Protein AF-0000000080796643 (afdb_homodimer)

pLDDT: mean 86.09, std 11.87, range [25.73, 98.15]

Solvent-accessible surface area (backbone atoms only — not comparable to full-atom values): 31819 Å² total; per-residue (Å²): 123,89,55,41,35,52,28,36,38,38,26,36,27,47,72,83,37,47,38,60,57,51,37,50,20,50,37,52,53,44,19,76,79,36,37,21,35,33,38,36,52,35,88,80,66,53,59,28,62,39,45,63,42,89,56,45,59,53,79,40,77,73,48,84,44,26,26,30,21,44,43,56,58,69,55,46,36,53,51,41,51,51,50,51,51,52,54,46,35,74,73,34,66,82,65,65,79,55,68,57,66,60,51,49,54,42,46,60,68,32,66,47,42,50,38,49,29,50,41,52,52,50,52,55,61,49,56,40,45,86,27,43,32,36,30,36,21,48,28,51,37,78,55,45,59,50,29,72,44,38,39,63,46,46,48,59,51,48,53,49,51,49,53,52,48,51,52,50,48,55,56,34,39,74,72,68,52,77,71,82,58,66,66,57,54,51,50,53,51,50,45,52,55,34,50,52,52,40,52,45,51,42,30,70,80,36,19,35,30,32,39,29,21,34,48,40,68,58,32,43,55,50,45,50,48,50,52,54,52,30,56,75,69,52,33,45,73,44,30,35,38,40,25,62,41,70,77,72,90,51,88,41,68,66,54,42,53,49,38,56,50,26,54,58,33,44,54,51,49,50,62,77,44,59,91,42,52,76,38,66,36,63,56,58,88,70,69,75,50,21,58,68,46,27,38,52,50,33,44,68,49,46,66,68,45,58,87,77,107,122,91,56,42,34,52,28,36,38,38,27,35,28,45,70,83,35,47,39,58,58,52,37,49,21,52,37,53,54,44,19,77,78,36,38,20,36,35,36,35,52,34,88,80,66,54,58,27,61,38,45,62,42,88,58,45,58,54,78,39,77,74,48,83,45,26,26,30,18,43,41,58,58,69,54,46,37,52,52,42,51,50,50,52,50,50,53,44,34,74,72,37,65,82,65,64,80,54,68,57,66,62,51,49,53,43,46,60,68,32,64,47,42,49,40,49,31,50,39,51,52,49,51,55,61,49,55,41,44,85,26,43,32,37,30,37,20,48,29,51,37,77,56,46,57,51,29,73,45,39,40,65,45,47,47,59,51,48,54,49,51,49,52,52,48,51,52,51,48,53,56,35,39,76,72,68,53,76,69,82,57,67,66,58,54,51,52,52,52,52,45,53,57,35,49,52,52,39,50,45,52,41,30,69,80,36,19,34,30,32,37,28,20,31,47,41,68,58,32,42,55,50,46,50,48,50,52,53,52,31,54,76,70,53,33,43,73,43,32,36,38,40,26,62,40,71,79,71,89,49,88,40,68,66,54,42,52,48,40,57,51,26,53,58,34,45,55,51,48,50,63,76,45,61,92,41,52,75,38,65,37,65,57,57,87,70,69,75,51,21,57,69,46,26,38,51,49,32,43,68,49,46,65,70,45,58,88,80,108

Foldseek 3Di:
DLQFAQAEEEEAFAPPLCSLLLLLLLQLLVLVVAQEEEEEAAQVPCNCFQAVHDEEQDWDDGDRSYTYHYRHLVCLLLVQLVVVVVVCCVVVVVVPPDPVVVVSVVQSPPPPSSLVSVLVVVLVNRSPNRTNYYYYRYYHFPSVLCSLCVLVVVLVVLVVVLVVVVVVCVVVVVVVPNDDDPVSVVSVVVNVSSVVSNVQQLDLSHYEYEYEAELADVRLVRSLVSVVSCVVSRGDHAAYEHEAQADDDDPDPVSVVVNVSSVVSVVVSCVSQVVHHYWYYHRDVPDRHHSVSSNVSCCVGVVSDNRSD/DLQFAQAEEEEAFAPPLCSLLLLLLLQLLVLVVAQEEEEEAAQVPCNCFQAVHDEEQDWDDGDRSYTYHYRHLVCLLLVQLVVVVVVCCVVPVVVPPDPVVVVSVVQSPPPPSSLVSVLVVVVVNRSPNRTNYYYYRYYHFPNVLCSLCVLVVVLVVLVVVLVVVVVVCVVVVVVVPNDDDPVSVVSVVVNVSSVVSNVQQLDLSHYEYEYEAELADVRLVRSLVSVVSCVVSRGDHAAYEHEAQADDDDPDPVSVVVNVSSVVSVVVSCVSQVVHHYWYYHRDVPDRHHSVSSNVSCCVGVVSDNRSD

Nearest PDB structures (foldseek):
  3zq6-assembly1_A  TM=8.366E-01  e=2.879E-27  Methanothermobacter thermautotrophicus
  3zq6-assembly2_D  TM=8.269E-01  e=9.129E-27  Methanothermobacter thermautotrophicus
  3zq6-assembly2_C  TM=8.461E-01  e=5.787E-26  Methanothermobacter thermautotrophicus
  3zq6-assembly1_B  TM=8.520E-01  e=1.543E-25  Methanothermobacter thermautotrophicus
  3ug6-assembly1_A  TM=7.809E-01  e=1.644E-24  Methanocaldococcus jannaschii DSM 2661

InterPro domains:
  IPR016300 Arsenical pump ATPase, ArsA/GET3 [PTHR10803] (7-301)
  IPR016300 Arsenical pump ATPase, ArsA/GET3 [TIGR00345] (11-297)
  IPR025723 ArsA/GET3, Anion-transporting ATPase-like domain [PF02374] (7-299)
  IPR027417 P-loop containing nucleoside triphosphate hydrolase [G3DSA:3.40.50.300] (3-304)
  IPR027417 P-loop containing nucleoside triphosphate hydrolase [SSF52540] (6-295)

Structure (mmCIF, N/CA/C/O backbone):
data_AF-0000000080796643-model_v1
#
loop_
_entity.id
_entity.type
_entity.pdbx_description
1 polymer 'Arsenite-transporting ATPase'
#
loop_
_atom_site.group_PDB
_atom_site.id
_atom_site.type_symbol
_atom_site.label_atom_id
_atom_site.label_alt_id
_atom_site.label_comp_id
_atom_site.label_asym_id
_atom_site.label_entity_id
_atom_site.label_seq_id
_atom_site.pdbx_PDB_ins_code
_atom_site.Cartn_x
_atom_site.Cartn_y
_atom_site.Cartn_z
_atom_site.occupancy
_atom_site.B_iso_or_equiv
_atom_site.auth_seq_id
_atom_site.auth_comp_id
_atom_site.auth_asym_id
_atom_site.auth_atom_id
_atom_site.pdbx_PDB_model_num
ATOM 1 N N . MET A 1 1 ? -34.523 2.743 14.862 1 25.73 1 MET A N 1
ATOM 2 C CA . MET A 1 1 ? -33.273 1.991 14.912 1 25.73 1 MET A CA 1
ATOM 3 C C . MET A 1 1 ? -32.481 2.165 13.62 1 25.73 1 MET A C 1
ATOM 5 O O . MET A 1 1 ? -33.016 1.965 12.528 1 25.73 1 MET A O 1
ATOM 9 N N . ILE A 1 2 ? -31.544 3.143 13.526 1 34.28 2 ILE A N 1
ATOM 10 C CA . ILE A 1 2 ? -30.761 3.438 12.331 1 34.28 2 ILE A CA 1
ATOM 11 C C . ILE A 1 2 ? -30.369 2.136 11.636 1 34.28 2 ILE A C 1
ATOM 13 O O . ILE A 1 2 ? -29.633 1.322 12.199 1 34.28 2 ILE A O 1
ATOM 17 N N . SER A 1 3 ? -31.275 1.571 10.845 1 44.98 3 SER A N 1
ATOM 18 C CA . SER A 1 3 ? -31.179 0.251 10.23 1 44.98 3 SER A CA 1
ATOM 19 C C . SER A 1 3 ? -29.944 0.144 9.342 1 44.98 3 SER A C 1
ATOM 21 O O . SER A 1 3 ? -29.769 0.936 8.414 1 44.98 3 SER A O 1
ATOM 23 N N . VAL A 1 4 ? -28.782 0.04 9.829 1 56.14 4 VAL A N 1
ATOM 24 C CA . VAL A 1 4 ? -27.5 -0.204 9.177 1 56.14 4 VAL A CA 1
ATOM 25 C C . VAL A 1 4 ? -27.443 -1.644 8.673 1 56.14 4 VAL A C 1
ATOM 27 O O . VAL A 1 4 ? -28.229 -2.491 9.104 1 56.14 4 VAL A O 1
ATOM 30 N N . VAL A 1 5 ? -26.802 -1.888 7.595 1 69.93 5 VAL A N 1
ATOM 31 C CA . VAL A 1 5 ? -26.526 -3.259 7.178 1 69.93 5 VAL A CA 1
ATOM 32 C C . VAL A 1 5 ? -26.322 -4.142 8.407 1 69.93 5 VAL A C 1
ATOM 34 O O . VAL A 1 5 ? -25.739 -3.706 9.403 1 69.93 5 VAL A O 1
ATOM 37 N N . LYS A 1 6 ? -26.953 -5.276 8.36 1 73.89 6 LYS A N 1
ATOM 38 C CA . LYS A 1 6 ? -26.905 -6.183 9.503 1 73.89 6 LYS A CA 1
ATOM 39 C C . LYS A 1 6 ? -25.479 -6.659 9.767 1 73.89 6 LYS A C 1
ATOM 41 O O . LYS A 1 6 ? -25.025 -6.672 10.913 1 73.89 6 LYS A O 1
ATOM 46 N N . LYS A 1 7 ? -24.847 -6.998 8.708 1 91.08 7 LYS A N 1
ATOM 47 C CA . LYS A 1 7 ? -23.491 -7.499 8.911 1 91.08 7 LYS A CA 1
ATOM 48 C C . LYS A 1 7 ? -22.607 -7.195 7.705 1 91.08 7 LYS A C 1
ATOM 50 O O . LYS A 1 7 ? -23.043 -7.328 6.559 1 91.08 7 LYS A O 1
ATOM 55 N N . VAL A 1 8 ? -21.394 -6.825 7.947 1 94.58 8 VAL A N 1
ATOM 56 C CA . VAL A 1 8 ? -20.436 -6.476 6.903 1 94.58 8 VAL A CA 1
ATOM 57 C C . VAL A 1 8 ? -19.262 -7.452 6.931 1 94.58 8 VAL A C 1
ATOM 59 O O . VAL A 1 8 ? -18.733 -7.765 8.001 1 94.58 8 VAL A O 1
ATOM 62 N N . PHE A 1 9 ? -18.883 -7.949 5.755 1 95.09 9 PHE A N 1
ATOM 63 C CA . PHE A 1 9 ? -17.736 -8.835 5.597 1 95.09 9 PHE A CA 1
ATOM 64 C C . PHE A 1 9 ? -16.652 -8.172 4.756 1 95.09 9 PHE A C 1
ATOM 66 O O . PHE A 1 9 ? -16.904 -7.761 3.621 1 95.09 9 PHE A O 1
ATOM 73 N N . HIS A 1 10 ? -15.474 -8.089 5.317 1 95.41 10 HIS A N 1
ATOM 74 C CA . HIS A 1 10 ? -14.341 -7.477 4.631 1 95.41 10 HIS A CA 1
ATOM 75 C C . HIS A 1 10 ? -13.34 -8.532 4.173 1 95.41 10 HIS A C 1
ATOM 77 O O . HIS A 1 10 ? -12.793 -9.273 4.993 1 95.41 10 HIS A O 1
ATOM 83 N N . PHE A 1 11 ? -13.102 -8.585 2.89 1 95.45 11 PHE A N 1
ATOM 84 C CA . PHE A 1 11 ? -12.102 -9.499 2.353 1 95.45 11 PHE A CA 1
ATOM 85 C C . PHE A 1 11 ? -10.825 -8.751 1.987 1 95.45 11 PHE A C 1
ATOM 87 O O . PHE A 1 11 ? -10.846 -7.851 1.145 1 95.45 11 PHE A O 1
ATOM 94 N N . MET A 1 12 ? -9.751 -9.151 2.617 1 94.08 12 MET A N 1
ATOM 95 C CA . MET A 1 12 ? -8.474 -8.473 2.413 1 94.08 12 MET A CA 1
ATOM 96 C C . MET A 1 12 ? -7.36 -9.48 2.147 1 94.08 12 MET A C 1
ATOM 98 O O . MET A 1 12 ? -7.504 -10.666 2.447 1 94.08 12 MET A O 1
ATOM 102 N N . GLY A 1 13 ? -6.302 -8.964 1.6 1 92.51 13 GLY A N 1
ATOM 103 C CA . GLY A 1 13 ? -5.135 -9.775 1.289 1 92.51 13 GLY A CA 1
ATOM 104 C C . GLY A 1 13 ? -4.295 -9.204 0.162 1 92.51 13 GLY A C 1
ATOM 105 O O . GLY A 1 13 ? -4.662 -8.193 -0.441 1 92.51 13 GLY A O 1
ATOM 106 N N . LYS A 1 14 ? -3.255 -9.882 -0.083 1 89.33 14 LYS A N 1
ATOM 107 C CA . LYS A 1 14 ? -2.368 -9.474 -1.168 1 89.33 14 LYS A CA 1
ATOM 108 C C . LYS A 1 14 ? -3.08 -9.548 -2.516 1 89.33 14 LYS A C 1
ATOM 110 O O . LYS A 1 14 ? -4.052 -10.289 -2.671 1 89.33 14 LYS A O 1
ATOM 115 N N . GLY A 1 15 ? -2.606 -8.773 -3.466 1 86.45 15 GLY A N 1
ATOM 116 C CA . GLY A 1 15 ? -3.158 -8.848 -4.809 1 86.45 15 GLY A CA 1
ATOM 117 C C . GLY A 1 15 ? -2.966 -10.206 -5.458 1 86.45 15 GLY A C 1
ATOM 118 O O . GLY A 1 15 ? -1.91 -10.826 -5.31 1 86.45 15 GLY A O 1
ATOM 119 N N . GLY A 1 16 ? -4.029 -10.722 -6.048 1 87.09 16 GLY A N 1
ATOM 120 C CA . GLY A 1 16 ? -3.924 -11.926 -6.858 1 87.09 16 GLY A CA 1
ATOM 121 C C . GLY A 1 16 ? -4.15 -13.199 -6.065 1 87.09 16 GLY A C 1
ATOM 122 O O . GLY A 1 16 ? -4.032 -14.301 -6.604 1 87.09 16 GLY A O 1
ATOM 123 N N . VAL A 1 17 ? -4.555 -13.08 -4.849 1 92.05 17 VAL A N 1
ATOM 124 C CA . VAL A 1 17 ? -4.635 -14.271 -4.009 1 92.05 17 VAL A CA 1
ATOM 125 C C . VAL A 1 17 ? -6.042 -14.86 -4.079 1 92.05 17 VAL A C 1
ATOM 127 O O . VAL A 1 17 ? -6.324 -15.885 -3.453 1 92.05 17 VAL A O 1
ATOM 130 N N . GLY A 1 18 ? -6.985 -14.166 -4.752 1 92.36 18 GLY A N 1
ATOM 131 C CA . GLY A 1 18 ? -8.329 -14.697 -4.914 1 92.36 18 GLY A CA 1
ATOM 132 C C . GLY A 1 18 ? -9.351 -14.017 -4.021 1 92.36 18 GLY A C 1
ATOM 133 O O . GLY A 1 18 ? -10.368 -14.616 -3.666 1 92.36 18 GLY A O 1
ATOM 134 N N . LYS A 1 19 ? -9.087 -12.818 -3.602 1 93.73 19 LYS A N 1
ATOM 135 C CA . LYS A 1 19 ? -9.995 -12.056 -2.749 1 93.73 19 LYS A CA 1
ATOM 136 C C . LYS A 1 19 ? -11.367 -11.907 -3.4 1 93.73 19 LYS A C 1
ATOM 138 O O . LYS A 1 19 ? -12.393 -12.146 -2.76 1 93.73 19 LYS A O 1
ATOM 143 N N . THR A 1 20 ? -11.354 -11.524 -4.692 1 94.26 20 THR A N 1
ATOM 144 C CA . THR A 1 20 ? -12.601 -11.263 -5.402 1 94.26 20 THR A CA 1
ATOM 145 C C . THR A 1 20 ? -13.443 -12.532 -5.5 1 94.26 20 THR A C 1
ATOM 147 O O . THR A 1 20 ? -14.644 -12.51 -5.221 1 94.26 20 THR A O 1
ATOM 150 N N . THR A 1 21 ? -12.815 -13.597 -5.839 1 94.32 21 THR A N 1
ATOM 151 C CA . THR A 1 21 ? -13.521 -14.868 -5.952 1 94.32 21 THR A CA 1
ATOM 152 C C . THR A 1 21 ? -14.07 -15.305 -4.597 1 94.32 21 THR A C 1
ATOM 154 O O . THR A 1 21 ? -15.208 -15.768 -4.502 1 94.32 21 THR A O 1
ATOM 157 N N . SER A 1 22 ? -13.286 -15.145 -3.573 1 94.59 22 SER A N 1
ATOM 158 C CA . SER A 1 22 ? -13.717 -15.516 -2.229 1 94.59 22 SER A CA 1
ATOM 159 C C . SER A 1 22 ? -14.884 -14.651 -1.764 1 94.59 22 SER A C 1
ATOM 161 O O . SER A 1 22 ? -15.855 -15.161 -1.202 1 94.59 22 SER A O 1
ATOM 163 N N . ALA A 1 23 ? -14.772 -13.381 -1.964 1 95.34 23 ALA A N 1
ATOM 164 C CA . ALA A 1 23 ? -15.842 -12.456 -1.598 1 95.34 23 ALA A CA 1
ATOM 165 C C . ALA A 1 23 ? -17.13 -12.784 -2.348 1 95.34 23 ALA A C 1
ATOM 167 O O . ALA A 1 23 ? -18.211 -12.81 -1.755 1 95.34 23 ALA A O 1
ATOM 168 N N . ALA A 1 24 ? -16.981 -13.02 -3.627 1 95.92 24 ALA A N 1
ATOM 169 C CA . ALA A 1 24 ? -18.144 -13.347 -4.449 1 95.92 24 ALA A CA 1
ATOM 170 C C . ALA A 1 24 ? -18.785 -14.655 -3.996 1 95.92 24 ALA A C 1
ATOM 172 O O . ALA A 1 24 ? -20.011 -14.79 -4.008 1 95.92 24 ALA A O 1
ATOM 173 N N . THR A 1 25 ? -17.98 -15.588 -3.677 1 94.85 25 THR A N 1
ATOM 174 C CA . THR A 1 25 ? -18.483 -16.861 -3.173 1 94.85 25 THR A CA 1
ATOM 175 C C . THR A 1 25 ? -19.292 -16.655 -1.895 1 94.85 25 THR A C 1
ATOM 177 O O . THR A 1 25 ? -20.408 -17.163 -1.773 1 94.85 25 THR A O 1
ATOM 180 N N . GLN A 1 26 ? -18.753 -15.886 -0.993 1 93.94 26 GLN A N 1
ATOM 181 C CA . GLN A 1 26 ? -19.457 -15.58 0.249 1 93.94 26 GLN A CA 1
ATOM 182 C C . GLN A 1 26 ? -20.773 -14.859 -0.028 1 93.94 26 GLN A C 1
ATOM 184 O O . GLN A 1 26 ? -21.808 -15.202 0.547 1 93.94 26 GLN A O 1
ATOM 189 N N . ALA A 1 27 ? -20.697 -13.877 -0.861 1 95.39 27 ALA A N 1
ATOM 190 C CA . ALA A 1 27 ? -21.885 -13.095 -1.193 1 95.39 27 ALA A CA 1
ATOM 191 C C . ALA A 1 27 ? -22.967 -13.977 -1.81 1 95.39 27 ALA A C 1
ATOM 193 O O . ALA A 1 27 ? -24.152 -13.821 -1.506 1 95.39 27 ALA A O 1
ATOM 194 N N . SER A 1 28 ? -22.53 -14.842 -2.655 1 94.53 28 SER A N 1
ATOM 195 C CA . SER A 1 28 ? -23.469 -15.75 -3.306 1 94.53 28 SER A CA 1
ATOM 196 C C . SER A 1 28 ? -24.191 -16.623 -2.285 1 94.53 28 SER A C 1
ATOM 198 O O . SER A 1 28 ? -25.399 -16.842 -2.392 1 94.53 28 SER A O 1
ATOM 200 N N . LEU A 1 29 ? -23.53 -17.113 -1.333 1 92.91 29 LEU A N 1
ATOM 201 C CA . LEU A 1 29 ? -24.13 -17.946 -0.296 1 92.91 29 LEU A CA 1
ATOM 202 C C . LEU A 1 29 ? -25.047 -17.121 0.601 1 92.91 29 LEU A C 1
ATOM 204 O O . LEU A 1 29 ? -26.137 -17.569 0.962 1 92.91 29 LEU A O 1
ATOM 208 N N . LEU A 1 30 ? -24.626 -15.928 0.951 1 92.95 30 LEU A N 1
ATOM 209 C CA . LEU A 1 30 ? -25.408 -15.052 1.817 1 92.95 30 LEU A CA 1
ATOM 210 C C . LEU A 1 30 ? -26.713 -14.644 1.142 1 92.95 30 LEU A C 1
ATOM 212 O O . LEU A 1 30 ? -27.726 -14.436 1.814 1 92.95 30 LEU A O 1
ATOM 216 N N . SER A 1 31 ? -26.641 -14.55 -0.174 1 94.01 31 SER A N 1
ATOM 217 C CA . SER A 1 31 ? -27.823 -14.138 -0.923 1 94.01 31 SER A CA 1
ATOM 218 C C . SER A 1 31 ? -28.965 -15.134 -0.745 1 94.01 31 SER A C 1
ATOM 220 O O . SER A 1 31 ? -30.125 -14.81 -1.011 1 94.01 31 SER A O 1
ATOM 222 N N . GLU A 1 32 ? -28.631 -16.299 -0.327 1 91.38 32 GLU A N 1
ATOM 223 C CA . GLU A 1 32 ? -29.647 -17.31 -0.052 1 91.38 32 GLU A CA 1
ATOM 224 C C . GLU A 1 32 ? -30.316 -17.068 1.298 1 91.38 32 GLU A C 1
ATOM 226 O O . GLU A 1 32 ? -31.376 -17.629 1.581 1 91.38 32 GLU A O 1
ATOM 231 N N . ARG A 1 33 ? -29.787 -16.249 2.089 1 91.2 33 ARG A N 1
ATOM 232 C CA . ARG A 1 33 ? -30.281 -16.012 3.442 1 91.2 33 ARG A CA 1
ATOM 233 C C . ARG A 1 33 ? -30.899 -14.623 3.564 1 91.2 33 ARG A C 1
ATOM 235 O O . ARG A 1 33 ? -31.665 -14.358 4.493 1 91.2 33 ARG A O 1
ATOM 242 N N . GLY A 1 34 ? -30.49 -13.73 2.677 1 93.38 34 GLY A N 1
ATOM 243 C CA . GLY A 1 34 ? -30.985 -12.364 2.732 1 93.38 34 GLY A CA 1
ATOM 244 C C . GLY A 1 34 ? -30.457 -11.492 1.608 1 93.38 34 GLY A C 1
ATOM 245 O O . GLY A 1 34 ? -29.602 -11.923 0.831 1 93.38 34 GLY A O 1
ATOM 246 N N . LYS A 1 35 ? -31.006 -10.305 1.577 1 96.47 35 LYS A N 1
ATOM 247 C CA . LYS A 1 35 ? -30.577 -9.345 0.564 1 96.47 35 LYS A CA 1
ATOM 248 C C . LYS A 1 35 ? -29.115 -8.954 0.762 1 96.47 35 LYS A C 1
ATOM 250 O O . LYS A 1 35 ? -28.743 -8.434 1.816 1 96.47 35 LYS A O 1
ATOM 255 N N . THR A 1 36 ? -28.302 -9.247 -0.273 1 96.82 36 THR A N 1
ATOM 256 C CA . THR A 1 36 ? -26.855 -9.143 -0.128 1 96.82 36 THR A CA 1
ATOM 257 C C . THR A 1 36 ? -26.269 -8.221 -1.194 1 96.82 36 THR A C 1
ATOM 259 O O . THR A 1 36 ? -26.644 -8.301 -2.366 1 96.82 36 THR A O 1
ATOM 262 N N . LEU A 1 37 ? -25.39 -7.315 -0.738 1 97.78 37 LEU A N 1
ATOM 263 C CA . LEU A 1 37 ? -24.635 -6.454 -1.641 1 97.78 37 LEU A CA 1
ATOM 264 C C . LEU A 1 37 ? -23.148 -6.794 -1.6 1 97.78 37 LEU A C 1
ATOM 266 O O . LEU A 1 37 ? -22.562 -6.906 -0.521 1 97.78 37 LEU A O 1
ATOM 270 N N . ILE A 1 38 ? -22.585 -7.008 -2.743 1 97.62 38 ILE A N 1
ATOM 271 C CA . ILE A 1 38 ? -21.135 -7.129 -2.842 1 97.62 38 ILE A CA 1
ATOM 272 C C . ILE A 1 38 ? -20.563 -5.908 -3.559 1 97.62 38 ILE A C 1
ATOM 274 O O . ILE A 1 38 ? -21.068 -5.503 -4.609 1 97.62 38 ILE A O 1
ATOM 278 N N . VAL A 1 39 ? -19.553 -5.307 -2.934 1 96.7 39 VAL A N 1
ATOM 279 C CA . VAL A 1 39 ? -18.871 -4.151 -3.505 1 96.7 39 VAL A CA 1
ATOM 280 C C . VAL A 1 39 ? -17.388 -4.463 -3.688 1 96.7 39 VAL A C 1
ATOM 282 O O . VAL A 1 39 ? -16.725 -4.924 -2.755 1 96.7 39 VAL A O 1
ATOM 285 N N . SER A 1 40 ? -16.912 -4.261 -4.856 1 95.53 40 SER A N 1
ATOM 286 C CA . SER A 1 40 ? -15.486 -4.444 -5.109 1 95.53 40 SER A CA 1
ATOM 287 C C . SER A 1 40 ? -14.777 -3.104 -5.275 1 95.53 40 SER A C 1
ATOM 289 O O . SER A 1 40 ? -15.171 -2.287 -6.11 1 95.53 40 SER A O 1
ATOM 291 N N . LEU A 1 41 ? -13.776 -2.907 -4.457 1 90.38 41 LEU A N 1
ATOM 292 C CA . LEU A 1 41 ? -12.931 -1.721 -4.547 1 90.38 41 LEU A CA 1
ATOM 293 C C . LEU A 1 41 ? -11.593 -2.054 -5.198 1 90.38 41 LEU A C 1
ATOM 295 O O . LEU A 1 41 ? -10.586 -1.394 -4.932 1 90.38 41 LEU A O 1
ATOM 299 N N . ASP A 1 42 ? -11.581 -3.057 -5.978 1 83.73 42 ASP A N 1
ATOM 300 C CA . ASP A 1 42 ? -10.401 -3.483 -6.723 1 83.73 42 ASP A CA 1
ATOM 301 C C . ASP A 1 42 ? -10.3 -2.749 -8.059 1 83.73 42 ASP A C 1
ATOM 303 O O . ASP A 1 42 ? -11.25 -2.746 -8.845 1 83.73 42 ASP A O 1
ATOM 307 N 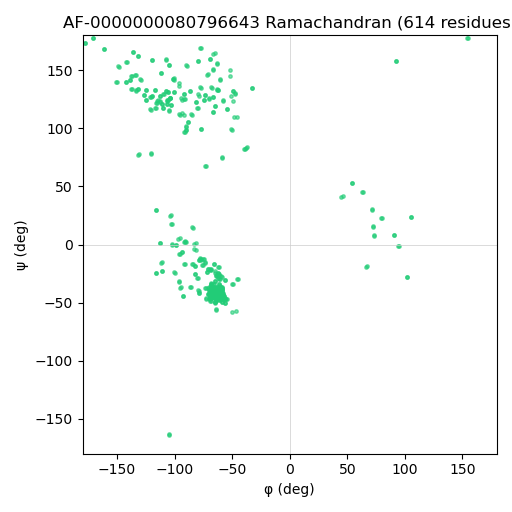N . PRO A 1 43 ? -9.14 -2.246 -8.344 1 77.78 43 PRO A N 1
ATOM 308 C CA . PRO A 1 43 ? -8.97 -1.528 -9.609 1 77.78 43 PRO A CA 1
ATOM 309 C C . PRO A 1 43 ? -9.038 -2.449 -10.825 1 77.78 43 PRO A C 1
ATOM 311 O O . PRO A 1 43 ? -9.266 -1.984 -11.945 1 77.78 43 PRO A O 1
ATOM 314 N N . ALA A 1 44 ? -8.804 -3.708 -10.654 1 78.63 44 ALA A N 1
ATOM 315 C CA . ALA A 1 44 ? -8.78 -4.647 -11.773 1 78.63 44 ALA A CA 1
ATOM 316 C C . ALA A 1 44 ? -10.189 -4.918 -12.292 1 78.63 44 ALA A C 1
ATOM 318 O O . ALA A 1 44 ? -10.361 -5.45 -13.391 1 78.63 44 ALA A O 1
ATOM 319 N N . HIS A 1 45 ? -11.256 -4.607 -11.569 1 80.21 45 HIS A N 1
ATOM 320 C CA . HIS A 1 45 ? -12.649 -4.713 -11.986 1 80.21 45 HIS A CA 1
ATOM 321 C C . HIS A 1 45 ? -12.973 -6.121 -12.474 1 80.21 45 HIS A C 1
ATOM 323 O O . HIS A 1 45 ? -13.525 -6.293 -13.563 1 80.21 45 HIS A O 1
ATOM 329 N N . ASN A 1 46 ? -12.657 -7.07 -11.648 1 87.07 46 ASN A N 1
ATOM 330 C CA . ASN A 1 46 ? -12.844 -8.461 -12.044 1 87.07 46 ASN A CA 1
ATOM 331 C C . ASN A 1 46 ? -14.14 -9.036 -11.478 1 87.07 46 ASN A C 1
ATOM 333 O O . ASN A 1 46 ? -14.507 -10.171 -11.785 1 87.07 46 ASN A O 1
ATOM 337 N N . LEU A 1 47 ? -14.868 -8.287 -10.763 1 94.26 47 LEU A N 1
ATOM 338 C CA . LEU A 1 47 ? -16.042 -8.813 -10.074 1 94.26 47 LEU A CA 1
ATOM 339 C C . LEU A 1 47 ? -17.077 -9.319 -11.074 1 94.26 47 LEU A C 1
ATOM 341 O O . LEU A 1 47 ? -17.65 -10.394 -10.888 1 94.26 47 LEU A O 1
ATOM 345 N N . GLY A 1 48 ? -17.301 -8.498 -12.109 1 94.23 48 GLY A N 1
ATOM 346 C CA . GLY A 1 48 ? -18.249 -8.919 -13.128 1 94.23 48 GLY A CA 1
ATOM 347 C C . GLY A 1 48 ? -17.882 -10.242 -13.774 1 94.23 48 GLY A C 1
ATOM 348 O O . GLY A 1 48 ? -18.744 -11.097 -13.984 1 94.23 48 GLY A O 1
ATOM 349 N N . ASP A 1 49 ? -16.63 -10.43 -14.066 1 92.44 49 ASP A N 1
ATOM 350 C CA . ASP A 1 49 ? -16.14 -11.672 -14.657 1 92.44 49 ASP A CA 1
ATOM 351 C C . ASP A 1 49 ? -16.359 -12.853 -13.715 1 92.44 49 ASP A C 1
ATOM 353 O O . ASP A 1 49 ? -16.785 -13.927 -14.146 1 92.44 49 ASP A O 1
ATOM 357 N N . VAL A 1 50 ? -16.08 -12.681 -12.491 1 94.71 50 VAL A N 1
ATOM 358 C CA . VAL A 1 50 ? -16.199 -13.735 -11.489 1 94.71 50 VAL A CA 1
ATOM 359 C C . VAL A 1 50 ? -17.665 -14.128 -11.323 1 94.71 50 VAL A C 1
ATOM 361 O O . VAL A 1 50 ? -17.992 -15.315 -11.252 1 94.71 50 VAL A O 1
ATOM 364 N N . LEU A 1 51 ? -18.519 -13.114 -11.368 1 96.08 51 LEU A N 1
ATOM 365 C CA . LEU A 1 51 ? -19.944 -13.363 -11.175 1 96.08 51 LEU A CA 1
ATOM 366 C C . LEU A 1 51 ? -20.594 -13.83 -12.473 1 96.08 51 LEU A C 1
ATOM 368 O O . LEU A 1 51 ? -21.698 -14.379 -12.456 1 96.08 51 LEU A O 1
ATOM 372 N N . GLY A 1 52 ? -19.945 -13.58 -13.573 1 94.4 52 GLY A N 1
ATOM 373 C CA . GLY A 1 52 ? -20.554 -13.858 -14.864 1 94.4 52 GLY A CA 1
ATOM 374 C C . GLY A 1 52 ? -21.683 -12.905 -15.208 1 94.4 52 GLY A C 1
ATOM 375 O O . GLY A 1 52 ? -22.705 -13.319 -15.76 1 94.4 52 GLY A O 1
ATOM 376 N N . ALA A 1 53 ? -21.603 -11.689 -14.733 1 94.27 53 ALA A N 1
ATOM 377 C CA . ALA A 1 53 ? -22.647 -10.687 -14.93 1 94.27 53 ALA A CA 1
ATOM 378 C C . ALA A 1 53 ? -22.043 -9.303 -15.155 1 94.27 53 ALA A C 1
ATOM 380 O O . ALA A 1 53 ? -20.892 -9.054 -14.79 1 94.27 53 ALA A O 1
ATOM 381 N N . LYS A 1 54 ? -22.813 -8.461 -15.779 1 92.58 54 LYS A N 1
ATOM 382 C CA . LYS A 1 54 ? -22.41 -7.062 -15.888 1 92.58 54 LYS A CA 1
ATOM 383 C C . LYS A 1 54 ? -22.569 -6.338 -14.554 1 92.58 54 LYS A C 1
ATOM 385 O O . LYS A 1 54 ? -23.607 -6.454 -13.899 1 92.58 54 LYS A O 1
ATOM 390 N N . VAL A 1 55 ? -21.521 -5.679 -14.129 1 95.52 55 VAL A N 1
ATOM 391 C CA . VAL A 1 55 ? -21.537 -4.951 -12.865 1 95.52 55 VAL A CA 1
ATOM 392 C C . VAL A 1 55 ? -21.106 -3.505 -13.096 1 95.52 55 VAL A C 1
ATOM 394 O O . VAL A 1 55 ? -20.09 -3.249 -13.747 1 95.52 55 VAL A O 1
ATOM 397 N N . GLY A 1 56 ? -21.852 -2.545 -12.635 1 93.57 56 GLY A N 1
ATOM 398 C CA . GLY A 1 56 ? -21.545 -1.127 -12.744 1 93.57 56 GLY A CA 1
ATOM 399 C C . GLY A 1 56 ? -21.056 -0.521 -11.442 1 93.57 56 GLY A C 1
ATOM 400 O O . GLY A 1 56 ? -20.689 -1.244 -10.514 1 93.57 56 GLY A O 1
ATOM 401 N N . GLU A 1 57 ? -21.081 0.784 -11.372 1 93.01 57 GLU A N 1
ATOM 402 C CA . GLU A 1 57 ? -20.534 1.502 -10.225 1 93.01 57 GLU A CA 1
ATOM 403 C C . GLU A 1 57 ? -21.539 1.559 -9.079 1 93.01 57 GLU A C 1
ATOM 405 O O . GLU A 1 57 ? -21.154 1.675 -7.913 1 93.01 57 GLU A O 1
ATOM 410 N N . GLU A 1 58 ? -22.776 1.464 -9.454 1 94.02 58 GLU A N 1
ATOM 411 C CA . GLU A 1 58 ? -23.842 1.5 -8.457 1 94.02 58 GLU A CA 1
ATOM 412 C C . GLU A 1 58 ? -24.427 0.11 -8.224 1 94.02 58 GLU A C 1
ATOM 414 O O . GLU A 1 58 ? -24.364 -0.751 -9.104 1 94.02 58 GLU A O 1
ATOM 419 N N . PRO A 1 59 ? -24.998 -0.088 -7.026 1 96.16 59 PRO A N 1
ATOM 420 C CA . PRO A 1 59 ? -25.591 -1.396 -6.738 1 96.16 59 PRO A CA 1
ATOM 421 C C . PRO A 1 59 ? -26.682 -1.781 -7.734 1 96.16 59 PRO A C 1
ATOM 423 O O . PRO A 1 59 ? -27.612 -1.004 -7.968 1 96.16 59 PRO A O 1
ATOM 426 N N . GLU A 1 60 ? -26.5 -2.865 -8.316 1 96.69 60 GLU A N 1
ATOM 427 C CA . GLU A 1 60 ? -27.492 -3.437 -9.222 1 96.69 60 GLU A CA 1
ATOM 428 C C . GLU A 1 60 ? -27.712 -4.92 -8.933 1 96.69 60 GLU A C 1
ATOM 4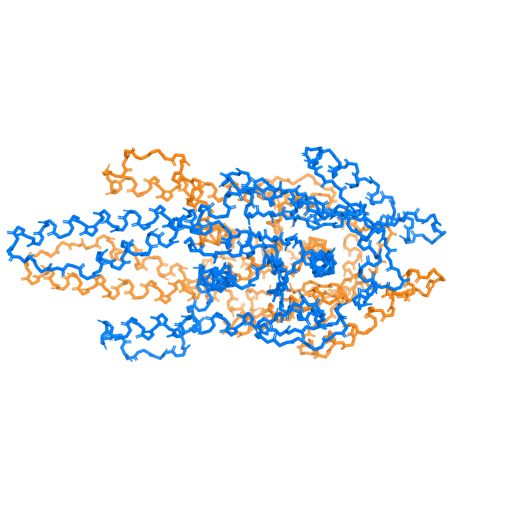30 O O . GLU A 1 60 ? -26.77 -5.639 -8.596 1 96.69 60 GLU A O 1
ATOM 435 N N . GLU A 1 61 ? -28.926 -5.345 -9.122 1 97.22 61 GLU A N 1
ATOM 436 C CA . GLU A 1 61 ? -29.228 -6.752 -8.881 1 97.22 61 GLU A CA 1
ATOM 437 C C . GLU A 1 61 ? -28.667 -7.636 -9.992 1 97.22 61 GLU A C 1
ATOM 439 O O . GLU A 1 61 ? -28.958 -7.421 -11.17 1 97.22 61 GLU A O 1
ATOM 444 N N . VAL A 1 62 ? -27.883 -8.59 -9.638 1 96.9 62 VAL A N 1
ATOM 445 C CA . VAL A 1 62 ? -27.249 -9.449 -10.633 1 96.9 62 VAL A CA 1
ATOM 446 C C . VAL A 1 62 ? -27.831 -10.858 -10.547 1 96.9 62 VAL A C 1
ATOM 448 O O . VAL A 1 62 ? -27.668 -11.661 -11.469 1 96.9 62 VAL A O 1
ATOM 451 N N . ALA A 1 63 ? -28.506 -11.181 -9.508 1 95.95 63 ALA A N 1
ATOM 452 C CA . ALA A 1 63 ? -29.245 -12.409 -9.227 1 95.95 63 ALA A CA 1
ATOM 453 C C . ALA A 1 63 ? -30.253 -12.197 -8.1 1 95.95 63 ALA A C 1
ATOM 455 O O . ALA A 1 63 ? -30.256 -11.148 -7.452 1 95.95 63 ALA A O 1
ATOM 456 N N . PRO A 1 64 ? -31.121 -13.148 -7.93 1 95.42 64 PRO A N 1
ATOM 457 C CA . PRO A 1 64 ? -32.102 -12.962 -6.858 1 95.42 64 PRO A CA 1
ATOM 458 C C . PRO A 1 64 ? -31.451 -12.684 -5.505 1 95.42 64 PRO A C 1
ATOM 460 O O . PRO A 1 64 ? -30.688 -13.512 -5 1 95.42 64 PRO A O 1
ATOM 463 N N . ASN A 1 65 ? -31.715 -11.513 -5.001 1 96.54 65 ASN A N 1
ATOM 464 C CA . ASN A 1 65 ? -31.284 -11.066 -3.68 1 96.54 65 ASN A CA 1
ATOM 465 C C . ASN A 1 65 ? -29.79 -10.756 -3.653 1 96.54 65 ASN A C 1
ATOM 467 O O . ASN A 1 65 ? -29.206 -10.59 -2.58 1 96.54 65 ASN A O 1
ATOM 471 N N . LEU A 1 66 ? -29.145 -10.77 -4.787 1 97.6 66 LEU A N 1
ATOM 472 C CA . LEU A 1 66 ? -27.723 -10.457 -4.872 1 97.6 66 LEU A CA 1
ATOM 473 C C . LEU A 1 66 ? -27.492 -9.201 -5.705 1 97.6 66 LEU A C 1
ATOM 475 O O . LEU A 1 66 ? -27.848 -9.159 -6.885 1 97.6 66 LEU A O 1
ATOM 479 N N . TYR A 1 67 ? -26.948 -8.226 -5.027 1 98 67 TYR A N 1
ATOM 480 C CA . TYR A 1 67 ? -26.602 -6.963 -5.67 1 98 67 TYR A CA 1
ATOM 481 C C . TYR A 1 67 ? -25.09 -6.783 -5.739 1 98 67 TYR A C 1
ATOM 483 O O . TYR A 1 67 ? -24.359 -7.282 -4.88 1 98 67 TYR A O 1
ATOM 491 N N . ALA A 1 68 ? -24.642 -6.111 -6.818 1 98.14 68 ALA A N 1
ATOM 492 C CA . ALA A 1 68 ? -23.205 -5.915 -6.987 1 98.14 68 ALA A CA 1
ATOM 493 C C . ALA A 1 68 ? -22.895 -4.494 -7.451 1 98.14 68 ALA A C 1
ATOM 495 O O . ALA A 1 68 ? -23.695 -3.878 -8.16 1 98.14 68 ALA A O 1
ATOM 496 N N . ALA A 1 69 ? -21.806 -3.996 -6.988 1 96.89 69 ALA A N 1
ATOM 497 C CA . ALA A 1 69 ? -21.286 -2.698 -7.41 1 96.89 69 ALA A CA 1
ATOM 498 C C . ALA A 1 69 ? -19.765 -2.727 -7.523 1 96.89 69 ALA A C 1
ATOM 500 O O . ALA A 1 69 ? -19.086 -3.34 -6.696 1 96.89 69 ALA A O 1
ATOM 501 N N . GLU A 1 70 ? -19.268 -2.122 -8.496 1 95.12 70 GLU A N 1
ATOM 502 C CA . GLU A 1 70 ? -17.833 -1.99 -8.729 1 95.12 70 GLU A CA 1
ATOM 503 C C . GLU A 1 70 ? -17.453 -0.543 -9.028 1 95.12 70 GLU A C 1
ATOM 505 O O . GLU A 1 70 ? -17.14 -0.2 -10.171 1 95.12 70 GLU A O 1
ATOM 510 N N . PRO A 1 71 ? -17.396 0.222 -8.007 1 93.18 71 PRO A N 1
ATOM 511 C CA . PRO A 1 71 ? -17.047 1.631 -8.204 1 93.18 71 PRO A CA 1
ATOM 512 C C . PRO A 1 71 ? -15.609 1.822 -8.68 1 93.18 71 PRO A C 1
ATOM 514 O O . PRO A 1 71 ? -14.737 1.01 -8.362 1 93.18 71 PRO A O 1
ATOM 517 N N . ASN A 1 72 ? -15.398 2.882 -9.417 1 91.28 72 ASN A N 1
ATOM 518 C CA . ASN A 1 72 ? -14.062 3.268 -9.86 1 91.28 72 ASN A CA 1
ATOM 519 C C . ASN A 1 72 ? -13.297 4 -8.761 1 91.28 72 ASN A C 1
ATOM 521 O O . ASN A 1 72 ? -13.666 5.111 -8.376 1 91.28 72 ASN A O 1
ATOM 525 N N . VAL A 1 73 ? -12.263 3.427 -8.371 1 87.36 73 VAL A N 1
ATOM 526 C CA . VAL A 1 73 ? -11.5 3.943 -7.239 1 87.36 73 VAL A CA 1
ATOM 527 C C . VAL A 1 73 ? -10.939 5.322 -7.579 1 87.36 73 VAL A C 1
ATOM 529 O O . VAL A 1 73 ? -10.997 6.242 -6.76 1 87.36 73 VAL A O 1
ATOM 532 N N . ASP A 1 74 ? -10.432 5.502 -8.759 1 86.32 74 ASP A N 1
ATOM 533 C CA . ASP A 1 74 ? -9.879 6.786 -9.18 1 86.32 74 ASP A CA 1
ATOM 534 C C . ASP A 1 74 ? -10.944 7.88 -9.148 1 86.32 74 ASP A C 1
ATOM 536 O O . ASP A 1 74 ? -10.666 9.013 -8.749 1 86.32 74 ASP A O 1
ATOM 540 N N . ARG A 1 75 ? -12.113 7.543 -9.468 1 90.24 75 ARG A N 1
ATOM 541 C CA . ARG A 1 75 ? -13.21 8.506 -9.462 1 90.24 75 ARG A CA 1
ATOM 542 C C . ARG A 1 75 ? -13.627 8.852 -8.036 1 90.24 75 ARG A C 1
ATOM 544 O O . ARG A 1 75 ? -13.965 10.001 -7.744 1 90.24 75 ARG A O 1
ATOM 551 N N . ILE A 1 76 ? -13.574 7.834 -7.224 1 91.31 76 ILE A N 1
ATOM 552 C CA . ILE A 1 76 ? -13.888 8.061 -5.817 1 91.31 76 ILE A CA 1
ATOM 553 C C . ILE A 1 76 ? -12.923 9.09 -5.233 1 91.31 76 ILE A C 1
ATOM 555 O O . ILE A 1 76 ? -13.348 10.056 -4.595 1 91.31 76 ILE A O 1
ATOM 559 N N . ILE A 1 77 ? -11.699 8.938 -5.525 1 89.44 77 ILE A N 1
ATOM 560 C CA . ILE A 1 77 ? -10.658 9.799 -4.975 1 89.44 77 ILE A CA 1
ATOM 561 C C . ILE A 1 77 ? -10.78 11.2 -5.569 1 89.44 77 ILE A C 1
ATOM 563 O O . ILE A 1 77 ? -10.782 12.193 -4.838 1 89.44 77 ILE A O 1
ATOM 567 N N . SER A 1 78 ? -10.936 11.28 -6.866 1 90.52 78 SER A N 1
ATOM 568 C CA . SER A 1 78 ? -11.031 12.567 -7.548 1 90.52 78 SER A CA 1
ATOM 569 C C . SER A 1 78 ? -12.253 13.351 -7.081 1 90.52 78 SER A C 1
ATOM 571 O O . SER A 1 78 ? -12.18 14.567 -6.888 1 90.52 78 SER A O 1
ATOM 573 N N . SER A 1 79 ? -13.339 12.645 -6.878 1 91.69 79 SER A N 1
ATOM 574 C CA . SER A 1 79 ? -14.564 13.292 -6.421 1 91.69 79 SER A CA 1
ATOM 575 C C . SER A 1 79 ? -14.413 13.822 -4.999 1 91.69 79 SER A C 1
ATOM 577 O O . SER A 1 79 ? -14.903 14.907 -4.68 1 91.69 79 SER A O 1
ATOM 579 N N . PHE A 1 80 ? -13.746 13.108 -4.257 1 90.8 80 PHE A N 1
ATOM 580 C CA . PHE A 1 80 ? -13.49 13.519 -2.882 1 90.8 80 PHE A CA 1
ATOM 581 C C . PHE A 1 80 ? -12.638 14.782 -2.844 1 90.8 80 PHE A C 1
ATOM 583 O O . PHE A 1 80 ? -12.974 15.743 -2.148 1 90.8 80 PHE A O 1
ATOM 590 N N . VAL A 1 81 ? -11.587 14.754 -3.563 1 89.66 81 VAL A N 1
ATOM 591 C CA . VAL A 1 81 ? -10.662 15.882 -3.588 1 89.66 81 VAL A CA 1
ATOM 592 C C . VAL A 1 81 ? -11.38 17.127 -4.104 1 89.66 81 VAL A C 1
ATOM 594 O O . VAL A 1 81 ? -11.247 18.211 -3.531 1 89.66 81 VAL A O 1
ATOM 597 N N . LYS A 1 82 ? -12.14 16.974 -5.113 1 87.56 82 LYS A N 1
ATOM 598 C CA . LYS A 1 82 ? -12.89 18.09 -5.681 1 87.56 82 LYS A CA 1
ATOM 599 C C . LYS A 1 82 ? -13.844 18.692 -4.653 1 87.56 82 LYS A C 1
ATOM 601 O O . LYS A 1 82 ? -13.931 19.914 -4.519 1 87.56 82 LYS A O 1
ATOM 606 N N . ARG A 1 83 ? -14.502 17.842 -3.963 1 87.61 83 ARG A N 1
ATOM 607 C CA . ARG A 1 83 ? -15.445 18.3 -2.948 1 87.61 83 ARG A CA 1
ATOM 608 C C . ARG A 1 83 ? -14.727 19.048 -1.831 1 87.61 83 ARG A C 1
ATOM 610 O O . ARG A 1 83 ? -15.196 20.093 -1.374 1 87.61 83 ARG A O 1
ATOM 617 N N . VAL A 1 84 ? -13.629 18.532 -1.393 1 82.65 84 VAL A N 1
ATOM 618 C CA . VAL A 1 84 ? -12.857 19.151 -0.321 1 82.65 84 VAL A CA 1
ATOM 619 C C . VAL A 1 84 ? -12.369 20.528 -0.763 1 82.65 84 VAL A C 1
ATOM 621 O O . VAL A 1 84 ? -12.466 21.5 -0.01 1 82.65 84 VAL A O 1
ATOM 624 N N . VAL A 1 85 ? -11.86 20.609 -1.962 1 80.82 85 VAL A N 1
ATOM 625 C CA . VAL A 1 85 ? -11.337 21.862 -2.496 1 80.82 85 VAL A CA 1
ATOM 626 C C . VAL A 1 85 ? -12.466 22.883 -2.621 1 80.82 85 VAL A C 1
ATOM 628 O O . VAL A 1 85 ? -12.298 24.05 -2.261 1 80.82 85 VAL A O 1
ATOM 631 N N . GLU A 1 86 ? -13.577 22.394 -3.126 1 79.53 86 GLU A N 1
ATOM 632 C CA . GLU A 1 86 ? -14.736 23.271 -3.265 1 79.53 86 GLU A CA 1
ATOM 633 C C . GLU A 1 86 ? -15.194 23.799 -1.909 1 79.53 86 GLU A C 1
ATOM 635 O O . GLU A 1 86 ? -15.518 24.981 -1.774 1 79.53 86 GLU A O 1
ATOM 640 N N . GLU A 1 87 ? -15.202 22.971 -0.96 1 76.41 87 GLU A N 1
ATOM 641 C CA . GLU A 1 87 ? -15.595 23.364 0.39 1 76.41 87 GLU A CA 1
ATOM 642 C C . GLU A 1 87 ? -14.617 24.378 0.976 1 76.41 87 GLU A C 1
ATOM 644 O O . GLU A 1 87 ? -15.025 25.317 1.663 1 76.41 87 GLU A O 1
ATOM 649 N N . LEU A 1 88 ? -13.341 24.166 0.746 1 71.81 88 LEU A N 1
ATOM 650 C CA . LEU A 1 88 ? -12.316 25.079 1.241 1 71.81 88 LEU A CA 1
ATOM 651 C C . LEU A 1 88 ? -12.412 26.433 0.546 1 71.81 88 LEU A C 1
ATOM 653 O O . LEU A 1 88 ? -12.232 27.475 1.18 1 71.81 88 LEU A O 1
ATOM 657 N N . GLN A 1 89 ? -12.652 26.365 -0.752 1 71.3 89 GLN A N 1
ATOM 658 C CA . GLN A 1 89 ? -12.774 27.599 -1.522 1 71.3 89 GLN A CA 1
ATOM 659 C C . GLN A 1 89 ? -13.978 28.417 -1.065 1 71.3 89 GLN A C 1
ATOM 661 O O . GLN A 1 89 ? -13.938 29.649 -1.073 1 71.3 89 GLN A O 1
ATOM 666 N N . ASP A 1 90 ? -15.013 27.763 -0.843 1 67.17 90 ASP A N 1
ATOM 667 C CA . ASP A 1 90 ? -16.219 28.44 -0.376 1 67.17 90 ASP A CA 1
ATOM 668 C C . ASP A 1 90 ? -15.972 29.145 0.956 1 67.17 90 ASP A C 1
ATOM 670 O O . ASP A 1 90 ? -16.519 30.221 1.206 1 67.17 90 ASP A O 1
ATOM 674 N N . HIS A 1 91 ? -15.058 28.545 1.702 1 62.43 91 HIS A N 1
ATOM 675 C CA . HIS A 1 91 ? -14.833 29.099 3.031 1 62.43 91 HIS A CA 1
ATOM 676 C C . HIS A 1 91 ? -13.652 30.065 3.033 1 62.43 91 HIS A C 1
ATOM 678 O O . HIS A 1 91 ? -13.59 30.975 3.863 1 62.43 91 HIS A O 1
ATOM 684 N N . TYR A 1 92 ? -12.723 29.659 2.087 1 58.34 92 TYR A N 1
ATOM 685 C CA . TYR A 1 92 ? -11.543 30.516 2.063 1 58.34 92 TYR A CA 1
ATOM 686 C C . TYR A 1 92 ? -11.359 31.151 0.69 1 58.34 92 TYR A C 1
ATOM 688 O O . TYR A 1 92 ? -10.655 30.606 -0.163 1 58.34 92 TYR A O 1
ATOM 696 N N . LYS A 1 93 ? -12.081 32.18 0.355 1 54.38 93 LYS A N 1
ATOM 697 C CA . LYS A 1 93 ? -12.156 32.907 -0.909 1 54.38 93 LYS A CA 1
ATOM 698 C C . LYS A 1 93 ? -10.763 33.19 -1.464 1 54.38 93 LYS A C 1
ATOM 700 O O . LYS A 1 93 ? -10.573 33.24 -2.681 1 54.38 93 LYS A O 1
ATOM 705 N N . TYR A 1 94 ? -9.833 33.321 -0.601 1 50.05 94 TYR A N 1
ATOM 706 C CA . TYR A 1 94 ? -8.509 33.748 -1.038 1 50.05 94 TYR A CA 1
ATOM 707 C C . TYR A 1 94 ? -7.744 32.591 -1.671 1 50.05 94 TYR A C 1
ATOM 709 O O . TYR A 1 94 ? -6.728 32.802 -2.338 1 50.05 94 TYR A O 1
ATOM 717 N N . LEU A 1 95 ? -8.255 31.378 -1.499 1 53.25 95 LEU A N 1
ATOM 718 C CA . LEU A 1 95 ? -7.569 30.216 -2.054 1 53.25 95 LEU A CA 1
ATOM 719 C C . LEU A 1 95 ? -7.897 30.047 -3.534 1 53.25 95 LEU A C 1
ATOM 721 O O . LEU A 1 95 ? -7.389 29.131 -4.185 1 53.25 95 LEU A O 1
ATOM 725 N N . LYS A 1 96 ? -8.708 30.929 -4.172 1 51.86 96 LYS A N 1
ATOM 726 C CA . LYS A 1 96 ? -9.208 30.826 -5.541 1 51.86 96 LYS A CA 1
ATOM 727 C C . LYS A 1 96 ? -8.063 30.881 -6.549 1 51.86 96 LYS A C 1
ATOM 729 O O . LYS A 1 96 ? -8.237 30.515 -7.713 1 51.86 96 LYS A O 1
ATOM 734 N N . VAL A 1 97 ? -6.94 31.467 -6.318 1 47.88 97 VAL A N 1
ATOM 735 C CA . VAL A 1 97 ? -6.044 31.877 -7.394 1 47.88 97 VAL A CA 1
ATOM 736 C C . VAL A 1 97 ? -5.185 30.693 -7.83 1 47.88 97 VAL A C 1
ATOM 738 O O . VAL A 1 97 ? -4.396 30.804 -8.772 1 47.88 97 VAL A O 1
ATOM 741 N N . TYR A 1 98 ? -5.215 29.539 -7.266 1 52.3 98 TYR A N 1
ATOM 742 C CA . TYR A 1 98 ? -4.152 28.602 -7.615 1 52.3 98 TYR A CA 1
ATOM 743 C C . TYR A 1 98 ? -4.605 27.647 -8.713 1 52.3 98 TYR A C 1
ATOM 745 O O . TYR A 1 98 ? -5.805 27.436 -8.905 1 52.3 98 TYR A O 1
ATOM 753 N N . ASN A 1 99 ? -3.682 27.468 -9.637 1 57.31 99 ASN A N 1
ATOM 754 C CA . ASN A 1 99 ? -3.853 26.395 -10.611 1 57.31 99 ASN A CA 1
ATOM 755 C C . ASN A 1 99 ? -4.477 25.156 -9.976 1 57.31 99 ASN A C 1
ATOM 757 O O . ASN A 1 99 ? -3.771 24.325 -9.402 1 57.31 99 ASN A O 1
ATOM 761 N N . LEU A 1 100 ? -5.701 25.103 -9.873 1 64.84 100 LEU A N 1
ATOM 762 C CA . LEU A 1 100 ? -6.564 24.129 -9.214 1 64.84 100 LEU A CA 1
ATOM 763 C C . LEU A 1 100 ? -6.197 22.708 -9.63 1 64.84 100 LEU A C 1
ATOM 765 O O . LEU A 1 100 ? -6.212 21.792 -8.805 1 64.84 100 LEU A O 1
ATOM 769 N N . ASP A 1 101 ? -5.771 22.603 -10.892 1 66.01 101 ASP A N 1
ATOM 770 C CA . ASP A 1 101 ? -5.506 21.258 -11.393 1 66.01 101 ASP A CA 1
ATOM 771 C C . ASP A 1 101 ? -4.27 20.658 -10.728 1 66.01 101 ASP A C 1
ATOM 773 O O . ASP A 1 101 ? -4.264 19.479 -10.366 1 66.01 101 ASP A O 1
ATOM 777 N N . ASN A 1 102 ? -3.318 21.492 -10.607 1 68.44 102 ASN A N 1
ATOM 778 C CA . ASN A 1 102 ? -2.093 21.011 -9.976 1 68.44 102 ASN A CA 1
ATOM 779 C C . ASN A 1 102 ? -2.302 20.724 -8.492 1 68.44 102 ASN A C 1
ATOM 781 O O . ASN A 1 102 ? -1.779 19.74 -7.966 1 68.44 102 ASN A O 1
ATOM 785 N N . VAL A 1 103 ? -3.137 21.515 -7.957 1 70.73 103 VAL A N 1
ATOM 786 C CA . VAL A 1 103 ? -3.423 21.335 -6.537 1 70.73 103 VAL A CA 1
ATOM 787 C C . VAL A 1 103 ? -4.192 20.033 -6.326 1 70.73 103 VAL A C 1
ATOM 789 O O . VAL A 1 103 ? -3.882 19.263 -5.414 1 70.73 103 VAL A O 1
ATOM 792 N N . LEU A 1 104 ? -5.083 19.88 -7.291 1 73.86 104 LEU A N 1
ATOM 793 C CA . LEU A 1 104 ? -5.91 18.683 -7.187 1 73.86 104 LEU A CA 1
ATOM 794 C C . LEU A 1 104 ? -5.062 17.423 -7.323 1 73.86 104 LEU A C 1
ATOM 796 O O . LEU A 1 104 ? -5.257 16.456 -6.583 1 73.86 104 LEU A O 1
ATOM 800 N N . ARG A 1 105 ? -4.131 17.495 -8.191 1 73.04 105 ARG A N 1
ATOM 801 C CA . ARG A 1 105 ? -3.277 16.336 -8.43 1 73.04 105 ARG A CA 1
ATOM 802 C C . ARG A 1 105 ? -2.401 16.042 -7.217 1 73.04 105 ARG A C 1
ATOM 804 O O . ARG A 1 105 ? -2.27 14.887 -6.805 1 73.04 105 ARG A O 1
ATOM 811 N N . VAL A 1 106 ? -1.899 17.067 -6.685 1 75.26 106 VAL A N 1
ATOM 812 C CA . VAL A 1 106 ? -1.031 16.913 -5.522 1 75.26 106 VAL A CA 1
ATOM 813 C C . VAL A 1 106 ? -1.837 16.375 -4.342 1 75.26 106 VAL A C 1
ATOM 815 O O . VAL A 1 106 ? -1.378 15.486 -3.622 1 75.26 106 VAL A O 1
ATOM 818 N N . LEU A 1 107 ? -3.019 16.851 -4.276 1 78.82 107 LEU A N 1
ATOM 819 C CA . LEU A 1 107 ? -3.873 16.432 -3.17 1 78.82 107 LEU A CA 1
ATOM 820 C C . LEU A 1 107 ? -4.234 14.955 -3.291 1 78.82 107 LEU A C 1
ATOM 822 O O . LEU A 1 107 ? -4.308 14.246 -2.285 1 78.82 107 LEU A O 1
ATOM 826 N N . GLU A 1 108 ? -4.403 14.564 -4.512 1 80.88 108 GLU A N 1
ATOM 827 C CA . GLU A 1 108 ? -4.797 13.177 -4.741 1 80.88 108 GLU A CA 1
ATOM 828 C C . GLU A 1 108 ? -3.718 12.21 -4.263 1 80.88 108 GLU A C 1
ATOM 830 O O . GLU A 1 108 ? -4.019 11.081 -3.87 1 80.88 108 GLU A O 1
ATOM 835 N N . TYR A 1 109 ? -2.509 12.7 -4.278 1 80.92 109 TYR A N 1
ATOM 836 C CA . TYR A 1 109 ? -1.407 11.817 -3.915 1 80.92 109 TYR A CA 1
ATOM 837 C C . TYR A 1 109 ? -0.929 12.095 -2.495 1 80.92 109 TYR A C 1
ATOM 839 O O . TYR A 1 109 ? -0.032 11.416 -1.991 1 80.92 109 TYR A O 1
ATOM 847 N N . THR A 1 110 ? -1.594 13.048 -1.921 1 83.51 110 THR A N 1
ATOM 848 C CA . THR A 1 110 ? -1.251 13.371 -0.541 1 83.51 110 THR A CA 1
ATOM 849 C C . THR A 1 110 ? -1.606 12.215 0.39 1 83.51 110 THR A C 1
ATOM 851 O O . THR A 1 110 ? -2.712 11.675 0.323 1 83.51 110 THR A O 1
ATOM 854 N N . PRO A 1 111 ? -0.632 11.802 1.154 1 83.36 111 PRO A N 1
ATOM 855 C CA . PRO A 1 111 ? -0.93 10.722 2.098 1 83.36 111 PRO A CA 1
ATOM 856 C C . PRO A 1 111 ? -2.19 10.988 2.919 1 83.36 111 PRO A C 1
ATOM 858 O O . PRO A 1 111 ? -2.372 12.093 3.437 1 83.36 111 PRO A O 1
ATOM 861 N N . GLY A 1 112 ? -3.035 9.997 2.975 1 85.44 112 GLY A N 1
ATOM 862 C CA . GLY A 1 112 ? -4.246 10.114 3.772 1 85.44 112 GLY A CA 1
ATOM 863 C C . GLY A 1 112 ? -5.482 10.405 2.941 1 85.44 112 GLY A C 1
ATOM 864 O O . GLY A 1 112 ? -6.602 10.111 3.362 1 85.44 112 GLY A O 1
ATOM 865 N N . VAL A 1 113 ? -5.3 11.043 1.822 1 87.26 113 VAL A N 1
ATOM 866 C CA . VAL A 1 113 ? -6.429 11.476 1.006 1 87.26 113 VAL A CA 1
ATOM 867 C C . VAL A 1 113 ? -7.128 10.26 0.403 1 87.26 113 VAL A C 1
ATOM 869 O O . VAL A 1 113 ? -8.354 10.146 0.466 1 87.26 113 VAL A O 1
ATOM 872 N N . GLU A 1 114 ? -6.326 9.372 -0.183 1 86.57 114 GLU A N 1
ATOM 873 C CA . GLU A 1 114 ? -6.911 8.156 -0.742 1 86.57 114 GLU A CA 1
ATOM 874 C C . GLU A 1 114 ? -7.651 7.358 0.328 1 86.57 114 GLU A C 1
ATOM 876 O O . GLU A 1 114 ? -8.766 6.886 0.097 1 86.57 114 GLU A O 1
ATOM 881 N N . GLU A 1 115 ? -7.019 7.221 1.462 1 89.58 115 GLU A N 1
ATOM 882 C CA . GLU A 1 115 ? -7.618 6.478 2.567 1 89.58 115 GLU A CA 1
ATOM 883 C C . GLU A 1 115 ? -8.941 7.103 2.999 1 89.58 115 GLU A C 1
ATOM 885 O O . GLU A 1 115 ? -9.926 6.394 3.216 1 89.58 115 GLU A O 1
ATOM 890 N N . GLN A 1 116 ? -8.936 8.423 3.068 1 91.25 116 GLN A N 1
ATOM 891 C CA . GLN A 1 116 ? -10.14 9.127 3.497 1 91.25 116 GLN A CA 1
ATOM 892 C C . GLN A 1 116 ? -11.26 8.977 2.471 1 91.25 116 GLN A C 1
ATOM 894 O O . GLN A 1 116 ? -12.422 8.784 2.836 1 91.25 116 GLN A O 1
ATOM 899 N N . ALA A 1 117 ? -10.909 9.118 1.237 1 91.76 117 ALA A N 1
ATOM 900 C CA . ALA A 1 117 ? -11.893 8.971 0.168 1 91.76 117 ALA A CA 1
ATOM 901 C C . ALA A 1 117 ? -12.536 7.588 0.201 1 91.76 117 ALA A C 1
ATOM 903 O O . ALA A 1 117 ? -13.759 7.462 0.101 1 91.76 117 ALA A O 1
ATOM 904 N N . LEU A 1 118 ? -11.746 6.576 0.366 1 91.52 118 LEU A N 1
ATOM 905 C CA . LEU A 1 118 ? -12.241 5.204 0.385 1 91.52 118 LEU A CA 1
ATOM 906 C C . LEU A 1 118 ? -13.057 4.938 1.646 1 91.52 118 LEU A C 1
ATOM 908 O O . LEU A 1 118 ? -14.045 4.2 1.608 1 91.52 118 LEU A O 1
ATOM 912 N N . LEU A 1 119 ? -12.588 5.488 2.772 1 92.61 119 LEU A N 1
ATOM 913 C CA . LEU A 1 119 ? -13.348 5.349 4.009 1 92.61 119 LEU A CA 1
ATOM 914 C C . LEU A 1 119 ? -14.747 5.937 3.857 1 92.61 119 LEU A C 1
ATOM 916 O O . LEU A 1 119 ? -15.728 5.342 4.31 1 92.61 119 LEU A O 1
ATOM 920 N N . GLU A 1 120 ? -14.8 7.036 3.241 1 91.66 120 GLU A N 1
ATOM 921 C CA . GLU A 1 120 ? -16.097 7.672 3.029 1 91.66 120 GLU A CA 1
ATOM 922 C C . GLU A 1 120 ? -16.992 6.818 2.135 1 91.66 120 GLU A C 1
ATOM 924 O O . GLU A 1 120 ? -18.193 6.696 2.385 1 91.66 120 GLU A O 1
ATOM 929 N N . ALA A 1 121 ? -16.428 6.33 1.102 1 90.97 121 ALA A N 1
ATOM 930 C CA . ALA A 1 121 ? -17.181 5.441 0.222 1 90.97 121 ALA A CA 1
ATOM 931 C C . ALA A 1 121 ? -17.688 4.218 0.981 1 90.97 121 ALA A C 1
ATOM 933 O O . ALA A 1 121 ? -18.848 3.825 0.834 1 90.97 121 ALA A O 1
ATOM 934 N N . LEU A 1 122 ? -16.838 3.612 1.761 1 90.99 122 LEU A N 1
ATOM 935 C CA . LEU A 1 122 ? -17.202 2.455 2.571 1 90.99 122 LEU A CA 1
ATOM 936 C C . LEU A 1 122 ? -18.36 2.789 3.506 1 90.99 122 LEU A C 1
ATOM 938 O O . LEU A 1 122 ? -19.313 2.015 3.622 1 90.99 122 LEU A O 1
ATOM 942 N N . ALA A 1 123 ? -18.249 3.926 4.158 1 91.08 123 ALA A N 1
ATOM 943 C CA . ALA A 1 123 ? -19.292 4.364 5.082 1 91.08 123 ALA A CA 1
ATOM 944 C C . ALA A 1 123 ? -20.632 4.511 4.368 1 91.08 123 ALA A C 1
ATOM 946 O O . ALA A 1 123 ? -21.678 4.156 4.918 1 91.08 123 ALA A O 1
ATOM 947 N N . LYS A 1 124 ? -20.598 5.008 3.188 1 90.79 124 LYS A N 1
ATOM 948 C CA . LYS A 1 124 ? -21.814 5.164 2.396 1 90.79 124 LYS A CA 1
ATOM 949 C C . LYS A 1 124 ? -22.48 3.815 2.139 1 90.79 124 LYS A C 1
ATOM 951 O O . LYS A 1 124 ? -23.697 3.681 2.283 1 90.79 124 LYS A O 1
ATOM 956 N N . PHE A 1 125 ? -21.745 2.834 1.792 1 92.15 125 PHE A N 1
ATOM 957 C CA . PHE A 1 125 ? -22.288 1.508 1.524 1 92.15 125 PHE A CA 1
ATOM 958 C C . PHE A 1 125 ? -22.804 0.865 2.805 1 92.15 125 PHE A C 1
ATOM 960 O O . PHE A 1 125 ? -23.817 0.162 2.79 1 92.15 125 PHE A O 1
ATOM 967 N N . MET A 1 126 ? -22.115 1.079 3.893 1 90.21 126 MET A N 1
ATOM 968 C CA . MET A 1 126 ? -22.488 0.485 5.174 1 90.21 126 MET A CA 1
ATOM 969 C C . MET A 1 126 ? -23.792 1.082 5.692 1 90.21 126 MET A C 1
ATOM 971 O O . MET A 1 126 ? -24.467 0.478 6.527 1 90.21 126 MET A O 1
ATOM 975 N N . ASN A 1 127 ? -24.079 2.209 5.203 1 87.08 127 ASN A N 1
ATOM 976 C CA . ASN A 1 127 ? -25.272 2.905 5.671 1 87.08 127 ASN A CA 1
ATOM 977 C C . ASN A 1 127 ? -26.492 2.56 4.821 1 87.08 127 ASN A C 1
ATOM 979 O O . ASN A 1 127 ? -27.587 3.071 5.063 1 87.08 127 ASN A O 1
ATOM 983 N N . LEU A 1 128 ? -26.303 1.696 3.869 1 88.29 128 LEU A N 1
ATOM 984 C CA . LEU A 1 128 ? -27.435 1.252 3.062 1 88.29 128 LEU A CA 1
ATOM 985 C C . LEU A 1 128 ? -28.287 0.246 3.829 1 88.29 128 LEU A C 1
ATOM 987 O O . LEU A 1 128 ? -28.049 -0.961 3.754 1 88.29 128 LEU A O 1
ATOM 991 N N . GLU A 1 129 ? -29.331 0.59 4.391 1 85.77 129 GLU A N 1
ATOM 992 C CA . GLU A 1 129 ? -30.152 -0.168 5.33 1 85.77 129 GLU A CA 1
ATOM 993 C C . GLU A 1 129 ? -30.997 -1.212 4.606 1 85.77 129 GLU A C 1
ATOM 995 O O . GLU A 1 129 ? -31.538 -2.125 5.234 1 85.77 129 GLU A O 1
ATOM 1000 N N . VAL A 1 130 ? -31.079 -1.143 3.396 1 91.12 130 VAL A N 1
ATOM 1001 C CA . VAL A 1 130 ? -31.951 -2.029 2.632 1 91.12 130 VAL A CA 1
ATOM 1002 C C . VAL A 1 130 ? -31.322 -3.417 2.535 1 91.12 130 VAL A C 1
ATOM 1004 O O . VAL A 1 130 ? -32.004 -4.393 2.213 1 91.12 130 VAL A O 1
ATOM 1007 N N . PHE A 1 131 ? -30.029 -3.511 2.802 1 95.31 131 PHE A N 1
ATOM 1008 C CA . PHE A 1 131 ? -29.341 -4.79 2.669 1 95.31 131 PHE A CA 1
ATOM 1009 C C . PHE A 1 131 ? -29.137 -5.439 4.032 1 95.31 131 PHE A C 1
ATOM 1011 O O . PHE A 1 131 ? -28.846 -4.754 5.015 1 95.31 131 PHE A O 1
ATOM 1018 N N . ASP A 1 132 ? -29.28 -6.723 4.039 1 94.57 132 ASP A N 1
ATOM 1019 C CA . ASP A 1 132 ? -28.992 -7.5 5.24 1 94.57 132 ASP A CA 1
ATOM 1020 C C . ASP A 1 132 ? -27.489 -7.715 5.408 1 94.57 132 ASP A C 1
ATOM 1022 O O . ASP A 1 132 ? -26.967 -7.646 6.522 1 94.57 132 ASP A O 1
ATOM 1026 N N . TYR A 1 133 ? -26.86 -7.969 4.236 1 95.06 133 TYR A N 1
ATOM 1027 C CA . TYR A 1 133 ? -25.435 -8.28 4.246 1 95.06 133 TYR A CA 1
ATOM 1028 C C . TYR A 1 133 ? -24.681 -7.416 3.243 1 95.06 133 TYR A C 1
ATOM 1030 O O . TYR A 1 133 ? -25.18 -7.146 2.148 1 95.06 133 TYR A O 1
ATOM 1038 N N . LEU A 1 134 ? -23.494 -7.017 3.656 1 96.54 134 LEU A N 1
ATOM 1039 C CA . LEU A 1 134 ? -22.563 -6.301 2.791 1 96.54 134 LEU A CA 1
ATOM 1040 C C . LEU A 1 134 ? -21.214 -7.01 2.738 1 96.54 134 LEU A C 1
ATOM 1042 O O . LEU A 1 134 ? -20.624 -7.308 3.779 1 96.54 134 LEU A O 1
ATOM 1046 N N . VAL A 1 135 ? -20.791 -7.33 1.521 1 96.58 135 VAL A N 1
ATOM 1047 C CA . VAL A 1 135 ? -19.488 -7.955 1.316 1 96.58 135 VAL A CA 1
ATOM 1048 C C . VAL A 1 135 ? -18.564 -6.992 0.574 1 96.58 135 VAL A C 1
ATOM 1050 O O . VAL A 1 135 ? -18.896 -6.517 -0.514 1 96.58 135 VAL A O 1
ATOM 1053 N N . ILE A 1 136 ? -17.457 -6.717 1.183 1 96.17 136 ILE A N 1
ATOM 1054 C CA . ILE A 1 136 ? -16.516 -5.772 0.591 1 96.17 136 ILE A CA 1
ATOM 1055 C C . ILE A 1 136 ? -15.271 -6.515 0.111 1 96.17 136 ILE A C 1
ATOM 1057 O O . ILE A 1 136 ? -14.581 -7.16 0.905 1 96.17 136 ILE A O 1
ATOM 1061 N N . ASP A 1 137 ? -15.045 -6.461 -1.149 1 95.53 137 ASP A N 1
ATOM 1062 C CA . ASP A 1 137 ? -13.809 -6.913 -1.781 1 95.53 137 ASP A CA 1
ATOM 1063 C C . ASP A 1 137 ? -12.791 -5.778 -1.868 1 95.53 137 ASP A C 1
ATOM 1065 O O . ASP A 1 137 ? -12.867 -4.936 -2.765 1 95.53 137 ASP A O 1
ATOM 1069 N N . HIS A 1 138 ? -11.833 -5.791 -0.976 1 92.28 138 HIS A N 1
ATOM 1070 C CA . HIS A 1 138 ? -10.912 -4.669 -0.844 1 92.28 138 HIS A CA 1
ATOM 1071 C C . HIS A 1 138 ? -9.822 -4.722 -1.91 1 92.28 138 HIS A C 1
ATOM 1073 O O . HIS A 1 138 ? -9.554 -5.783 -2.477 1 92.28 138 HIS A O 1
ATOM 1079 N N . ALA A 1 139 ? -9.266 -3.537 -2.139 1 80.24 139 ALA A N 1
ATOM 1080 C CA . ALA A 1 139 ? -8.069 -3.415 -2.967 1 80.24 139 ALA A CA 1
ATOM 1081 C C . ALA A 1 139 ? -6.878 -4.111 -2.314 1 80.24 139 ALA A C 1
ATOM 1083 O O . ALA A 1 139 ? -6.931 -4.472 -1.136 1 80.24 139 ALA A O 1
ATOM 1084 N N . PRO A 1 140 ? -5.846 -4.321 -3.112 1 73.97 140 PRO A N 1
ATOM 1085 C CA . PRO A 1 140 ? -4.671 -4.954 -2.508 1 73.97 140 PRO A CA 1
ATOM 1086 C C . PRO A 1 140 ? -4.2 -4.239 -1.243 1 73.97 140 PRO A C 1
ATOM 1088 O O . PRO A 1 140 ? -4.447 -3.042 -1.078 1 73.97 140 PRO A O 1
ATOM 1091 N N . THR A 1 141 ? -3.617 -4.875 -0.294 1 62.96 141 THR A N 1
ATOM 1092 C CA . THR A 1 141 ? -3.465 -4.864 1.157 1 62.96 141 THR A CA 1
ATOM 1093 C C . THR A 1 141 ? -3.078 -3.473 1.65 1 62.96 141 THR A C 1
ATOM 1095 O O . THR A 1 141 ? -3.699 -2.941 2.573 1 62.96 141 THR A O 1
ATOM 1098 N N . GLY A 1 142 ? -2.044 -2.858 1.268 1 64.91 142 GLY A N 1
ATOM 1099 C CA . GLY A 1 142 ? -1.559 -1.757 2.085 1 64.91 142 GLY A CA 1
ATOM 1100 C C . GLY A 1 142 ? -2.583 -0.653 2.267 1 64.91 142 GLY A C 1
ATOM 1101 O O . GLY A 1 142 ? -2.803 -0.181 3.384 1 64.91 142 GLY A O 1
ATOM 1102 N N . LEU A 1 143 ? -3.391 -0.458 1.481 1 74 143 LEU A N 1
ATOM 1103 C CA . LEU A 1 143 ? -4.362 0.631 1.491 1 74 143 LEU A CA 1
ATOM 1104 C C . LEU A 1 143 ? -5.588 0.258 2.317 1 74 143 LEU A C 1
ATOM 1106 O O . LEU A 1 143 ? -6.064 1.059 3.126 1 74 143 LEU A O 1
ATOM 1110 N N . SER A 1 144 ? -6.031 -0.997 2.282 1 83.66 144 SER A N 1
ATOM 1111 C CA . SER A 1 144 ? -7.268 -1.434 2.92 1 83.66 144 SER A CA 1
ATOM 1112 C C . SER A 1 144 ? -7.141 -1.42 4.44 1 83.66 144 SER A C 1
ATOM 1114 O O . SER A 1 144 ? -8.065 -1.001 5.141 1 83.66 144 SER A O 1
ATOM 1116 N N . VAL A 1 145 ? -6.062 -1.867 4.938 1 87.97 145 VAL A N 1
ATOM 1117 C CA . VAL A 1 145 ? -5.849 -1.886 6.382 1 87.97 145 VAL A CA 1
ATOM 1118 C C . VAL A 1 145 ? -5.844 -0.457 6.922 1 87.97 145 VAL A C 1
ATOM 1120 O O . VAL A 1 145 ? -6.482 -0.169 7.937 1 87.97 145 VAL A O 1
ATOM 1123 N N . ARG A 1 146 ? -5.187 0.385 6.185 1 86.83 146 ARG A N 1
ATOM 1124 C CA . ARG A 1 146 ? -5.104 1.778 6.61 1 86.83 146 ARG A CA 1
ATOM 1125 C C . ARG A 1 146 ? -6.483 2.429 6.626 1 86.83 146 ARG A C 1
ATOM 1127 O O . ARG A 1 146 ? -6.784 3.237 7.507 1 86.83 146 ARG A O 1
ATOM 1134 N N . VAL A 1 147 ? -7.254 2.029 5.668 1 90.71 147 VAL A N 1
ATOM 1135 C CA . VAL A 1 147 ? -8.609 2.565 5.591 1 90.71 147 VAL A CA 1
ATOM 1136 C C . VAL A 1 147 ? -9.401 2.151 6.829 1 90.71 147 VAL A C 1
ATOM 1138 O O . VAL A 1 147 ? -10.062 2.981 7.458 1 90.71 147 VAL A O 1
ATOM 1141 N N . LEU A 1 148 ? -9.319 0.938 7.268 1 92.03 148 LEU A N 1
ATOM 1142 C CA . LEU A 1 148 ? -10.087 0.415 8.392 1 92.03 148 LEU A CA 1
ATOM 1143 C C . LEU A 1 148 ? -9.594 1.005 9.709 1 92.03 148 LEU A C 1
ATOM 1145 O O . LEU A 1 148 ? -10.347 1.076 10.683 1 92.03 148 LEU A O 1
ATOM 1149 N N . LEU A 1 149 ? -8.333 1.5 9.688 1 91.11 149 LEU A N 1
ATOM 1150 C CA . LEU A 1 149 ? -7.733 2.024 10.911 1 91.11 149 LEU A CA 1
ATOM 1151 C C . LEU A 1 149 ? -7.993 3.521 11.045 1 91.11 149 LEU A C 1
ATOM 1153 O O . LEU A 1 149 ? -7.82 4.09 12.125 1 91.11 149 LEU A O 1
ATOM 1157 N N . LEU A 1 150 ? -8.355 4.087 9.98 1 91.97 150 LEU A N 1
ATOM 1158 C CA . LEU A 1 150 ? -8.393 5.542 9.895 1 91.97 150 LEU A CA 1
ATOM 1159 C C . LEU A 1 150 ? -9.336 6.123 10.944 1 91.97 150 LEU A C 1
ATOM 1161 O O . LEU A 1 150 ? -9.028 7.144 11.564 1 91.97 150 LEU A O 1
ATOM 1165 N N . PRO A 1 151 ? -10.479 5.503 11.199 1 92.93 151 PRO A N 1
ATOM 1166 C CA . PRO A 1 151 ? -11.367 6.059 12.223 1 92.93 151 PRO A CA 1
ATOM 1167 C C . PRO A 1 151 ? -10.699 6.157 13.592 1 92.93 151 PRO A C 1
ATOM 1169 O O . PRO A 1 151 ? -10.893 7.143 14.309 1 92.93 151 PRO A O 1
ATOM 1172 N N . GLU A 1 152 ? -9.931 5.185 13.907 1 89.65 152 GLU A N 1
ATOM 1173 C CA . GLU A 1 152 ? -9.2 5.202 15.171 1 89.65 152 GLU A CA 1
ATOM 1174 C C . GLU A 1 152 ? -8.139 6.299 15.181 1 89.65 152 GLU A C 1
ATOM 1176 O O . GLU A 1 152 ? -8.018 7.044 16.155 1 89.65 152 GLU A O 1
ATOM 1181 N N . ILE A 1 153 ? -7.448 6.455 14.151 1 87.15 153 ILE A N 1
ATOM 1182 C CA . ILE A 1 153 ? -6.362 7.421 14.031 1 87.15 153 ILE A CA 1
ATOM 1183 C C . ILE A 1 153 ? -6.929 8.838 14.032 1 87.15 153 ILE A C 1
ATOM 1185 O O . ILE A 1 153 ? -6.425 9.714 14.739 1 87.15 153 ILE A O 1
ATOM 1189 N N . MET A 1 154 ? -7.967 9.053 13.318 1 89.09 154 MET A N 1
ATOM 1190 C CA . MET A 1 154 ? -8.571 10.373 13.154 1 89.09 154 MET A CA 1
ATOM 1191 C C . MET A 1 154 ? -9.205 10.847 14.457 1 89.09 154 MET A C 1
ATOM 1193 O O . MET A 1 154 ? -9.246 12.048 14.731 1 89.09 154 MET A O 1
ATOM 1197 N N . GLU A 1 155 ? -9.739 9.878 15.192 1 88.11 155 GLU A N 1
ATOM 1198 C CA . GLU A 1 155 ? -10.35 10.267 16.459 1 88.11 155 GLU A CA 1
ATOM 1199 C C . GLU A 1 155 ? -9.366 11.037 17.334 1 88.11 155 GLU A C 1
ATOM 1201 O O . GLU A 1 155 ? -9.705 12.087 17.883 1 88.11 155 GLU A O 1
ATOM 1206 N N . GLY A 1 156 ? -8.171 10.523 17.46 1 79.72 156 GLY A N 1
ATOM 1207 C CA . GLY A 1 156 ? -7.144 11.208 18.229 1 79.72 156 GLY A CA 1
ATOM 1208 C C . GLY A 1 156 ? -6.841 12.601 17.71 1 79.72 156 GLY A C 1
ATOM 1209 O O . GLY A 1 156 ? -6.722 13.548 18.49 1 79.72 156 GLY A O 1
ATOM 1210 N N . TRP A 1 157 ? -6.782 12.719 16.476 1 80.62 157 TRP A N 1
ATOM 1211 C CA . TRP A 1 157 ? -6.487 14.001 15.846 1 80.62 157 TRP A CA 1
ATOM 1212 C C . TRP A 1 157 ? -7.638 14.982 16.042 1 80.62 157 TRP A C 1
ATOM 1214 O O . TRP A 1 157 ? -7.416 16.153 16.358 1 80.62 157 TRP A O 1
ATOM 1224 N N . LEU A 1 158 ? -8.839 14.499 15.804 1 86.24 158 LEU A N 1
ATOM 1225 C CA . LEU A 1 158 ? -10.021 15.343 15.945 1 86.24 158 LEU A CA 1
ATOM 1226 C C . LEU A 1 158 ? -10.156 15.855 17.376 1 86.24 158 LEU A C 1
ATOM 1228 O O . LEU A 1 158 ? -10.461 17.03 17.593 1 86.24 158 LEU A O 1
ATOM 1232 N N . GLU A 1 159 ? -9.93 15.033 18.304 1 85.02 159 GLU A N 1
ATOM 1233 C CA . GLU A 1 159 ? -10.018 15.436 19.704 1 85.02 159 GLU A CA 1
ATOM 1234 C C . GLU A 1 159 ? -9 16.526 20.029 1 85.02 159 GLU A C 1
ATOM 1236 O O . GLU A 1 159 ? -9.31 17.478 20.748 1 85.02 159 GLU A O 1
ATOM 1241 N N . ARG A 1 160 ? -7.873 16.391 19.47 1 78.5 160 ARG A N 1
ATOM 1242 C CA . ARG A 1 160 ? -6.834 17.391 19.696 1 78.5 160 ARG A CA 1
ATOM 1243 C C . ARG A 1 160 ? -7.193 18.714 19.029 1 78.5 160 ARG A C 1
ATOM 1245 O O . ARG A 1 160 ? -7.002 19.782 19.614 1 78.5 160 ARG A O 1
ATOM 1252 N N . LEU A 1 161 ? -7.652 18.648 17.874 1 81.35 161 LEU A N 1
ATOM 1253 C CA . LEU A 1 161 ? -8.06 19.855 17.163 1 81.35 161 LEU A CA 1
ATOM 1254 C C . LEU A 1 161 ? -9.192 20.563 17.901 1 81.35 161 LEU A C 1
ATOM 1256 O O . LEU A 1 161 ? -9.22 21.794 17.966 1 81.35 161 LEU A O 1
ATOM 1260 N N . ILE A 1 162 ? -10.061 19.791 18.377 1 86.36 162 ILE A N 1
ATOM 1261 C CA . ILE A 1 162 ? -11.187 20.345 19.122 1 86.36 162 ILE A CA 1
ATOM 1262 C C . ILE A 1 162 ? -10.679 21.047 20.379 1 86.36 162 ILE A C 1
ATOM 1264 O O . ILE A 1 162 ? -11.117 22.155 20.699 1 86.36 162 ILE A O 1
ATOM 1268 N N . GLU A 1 163 ? -9.759 20.428 21.048 1 83.81 163 GLU A N 1
ATOM 1269 C CA . GLU A 1 163 ? -9.175 21.037 22.239 1 83.81 163 GLU A CA 1
ATOM 1270 C C . GLU A 1 163 ? -8.469 22.347 21.9 1 83.81 163 GLU A C 1
ATOM 1272 O O . GLU A 1 163 ? -8.604 23.336 22.624 1 83.81 163 GLU A O 1
ATOM 1277 N N . LEU A 1 164 ? -7.739 22.326 20.856 1 76.03 164 LEU A N 1
ATOM 1278 C CA . LEU A 1 164 ? -7.05 23.533 20.414 1 76.03 164 LEU A CA 1
ATOM 1279 C C . LEU A 1 164 ? -8.048 24.631 20.06 1 76.03 164 LEU A C 1
ATOM 1281 O O . LEU A 1 164 ? -7.848 25.795 20.415 1 76.03 164 LEU A O 1
ATOM 1285 N N . ARG A 1 165 ? -9.059 24.246 19.392 1 81.45 165 ARG A N 1
ATOM 1286 C CA . ARG A 1 165 ? -10.078 25.209 18.989 1 81.45 165 ARG A CA 1
ATOM 1287 C C . ARG A 1 165 ? -10.776 25.809 20.204 1 81.45 165 ARG A C 1
ATOM 1289 O O . ARG A 1 165 ? -11.063 27.008 20.234 1 81.45 165 ARG A O 1
ATOM 1296 N N . LYS A 1 166 ? -11.05 25.009 21.133 1 86.9 166 LYS A N 1
ATOM 1297 C CA . LYS A 1 166 ? -11.664 25.489 22.368 1 86.9 166 LYS A CA 1
ATOM 1298 C C . LYS A 1 166 ? -10.767 26.506 23.068 1 86.9 166 LYS A C 1
ATOM 1300 O O . LYS A 1 166 ? -11.254 27.5 23.611 1 86.9 166 LYS A O 1
ATOM 1305 N N . GLN A 1 167 ? -9.473 26.307 23.037 1 81.34 167 GLN A N 1
ATOM 1306 C CA . GLN A 1 167 ? -8.525 27.24 23.637 1 81.34 167 GLN A CA 1
ATOM 1307 C C . GLN A 1 167 ? -8.524 28.575 22.899 1 81.34 167 GLN A C 1
ATOM 1309 O O . GLN A 1 167 ? -8.448 29.635 23.522 1 81.34 167 GLN A O 1
ATOM 1314 N N . ILE A 1 168 ? -8.62 28.468 21.669 1 78.59 168 ILE A N 1
ATOM 1315 C CA . ILE A 1 168 ? -8.647 29.673 20.847 1 78.59 168 ILE A CA 1
ATOM 1316 C C . ILE A 1 168 ? -9.914 30.472 21.143 1 78.59 168 ILE A C 1
ATOM 1318 O O . ILE A 1 168 ? -9.867 31.697 21.277 1 78.59 168 ILE A O 1
ATOM 1322 N N . ILE A 1 169 ? -11.019 29.785 21.246 1 82.14 169 ILE A N 1
ATOM 1323 C CA . ILE A 1 169 ? -12.301 30.426 21.518 1 82.14 169 ILE A CA 1
ATOM 1324 C C . ILE A 1 169 ? -12.264 31.093 22.891 1 82.14 169 ILE A C 1
ATOM 1326 O O . ILE A 1 169 ? -12.763 32.207 23.061 1 82.14 169 ILE A O 1
ATOM 1330 N N . LYS A 1 170 ? -11.648 30.417 23.824 1 82.84 170 LYS A N 1
ATOM 1331 C CA . LYS A 1 170 ? -11.535 30.976 25.168 1 82.84 170 LYS A CA 1
ATOM 1332 C C . LYS A 1 170 ? -10.743 32.28 25.157 1 82.84 170 LYS A C 1
ATOM 1334 O O . LYS A 1 170 ? -11.126 33.25 25.814 1 82.84 170 LYS A O 1
ATOM 1339 N N . ARG A 1 171 ? -9.735 32.286 24.364 1 77.92 171 ARG A N 1
ATOM 1340 C CA . ARG A 1 171 ? -8.907 33.484 24.27 1 77.92 171 ARG A CA 1
ATOM 1341 C C . ARG A 1 171 ? -9.65 34.609 23.558 1 77.92 171 ARG A C 1
ATOM 1343 O O . ARG A 1 171 ? -9.523 35.777 23.93 1 77.92 171 ARG A O 1
ATOM 1350 N N . ARG A 1 172 ? -10.42 34.237 22.566 1 75.97 172 ARG A N 1
ATOM 1351 C CA . ARG A 1 172 ? -11.203 35.225 21.83 1 75.97 172 ARG A CA 1
ATOM 1352 C C . ARG A 1 172 ? -12.303 35.815 22.706 1 75.97 172 ARG A C 1
ATOM 1354 O O . ARG A 1 172 ? -12.595 37.01 22.624 1 75.97 172 ARG A O 1
ATOM 1361 N N . LYS A 1 173 ? -12.918 35.014 23.482 1 78.21 173 LYS A N 1
ATOM 1362 C CA . LYS A 1 173 ? -13.976 35.476 24.375 1 78.21 173 LYS A CA 1
ATOM 1363 C C . LYS A 1 173 ? -13.445 36.502 25.372 1 78.21 173 LYS A C 1
ATOM 1365 O O . LYS A 1 173 ? -14.135 37.469 25.703 1 78.21 173 LYS A O 1
ATOM 1370 N N . ILE A 1 174 ? -12.209 36.285 25.74 1 73.4 174 ILE A N 1
ATOM 1371 C CA . ILE A 1 174 ? -11.577 37.256 26.626 1 73.4 174 ILE A CA 1
ATOM 1372 C C . ILE A 1 174 ? -11.44 38.597 25.909 1 73.4 174 ILE A C 1
ATOM 1374 O O . ILE A 1 174 ? -11.553 39.656 26.531 1 73.4 174 ILE A O 1
ATOM 1378 N N . LEU A 1 175 ? -11.417 38.458 24.607 1 71.05 175 LEU A N 1
ATOM 1379 C CA . LEU A 1 175 ? -11.268 39.676 23.819 1 71.05 175 LEU A CA 1
ATOM 1380 C C . LEU A 1 175 ? -12.627 40.203 23.37 1 71.05 175 LEU A C 1
ATOM 1382 O O . LEU A 1 175 ? -12.702 41.172 22.61 1 71.05 175 LEU A O 1
ATOM 1386 N N . GLY A 1 176 ? -13.707 39.534 23.878 1 71.85 176 GLY A N 1
ATOM 1387 C CA . GLY A 1 176 ? -15.048 40.059 23.678 1 71.85 176 GLY A CA 1
ATOM 1388 C C . GLY A 1 176 ? -15.745 39.471 22.466 1 71.85 176 GLY A C 1
ATOM 1389 O O . GLY A 1 176 ? -16.828 39.922 22.086 1 71.85 176 GLY A O 1
ATOM 1390 N N . ASP A 1 177 ? -15.029 38.57 21.721 1 67.61 177 ASP A N 1
ATOM 1391 C CA . ASP A 1 177 ? -15.616 37.93 20.547 1 67.61 177 ASP A CA 1
ATOM 1392 C C . ASP A 1 177 ? -16.317 36.627 20.924 1 67.61 177 ASP A C 1
ATOM 1394 O O . ASP A 1 177 ? -15.664 35.601 21.125 1 67.61 177 ASP A O 1
ATOM 1398 N N . ASP A 1 178 ? -17.725 36.615 21.11 1 67.91 178 ASP A N 1
ATOM 1399 C CA . ASP A 1 178 ? -18.505 35.489 21.614 1 67.91 178 ASP A CA 1
ATOM 1400 C C . ASP A 1 178 ? -19.223 34.766 20.477 1 67.91 178 ASP A C 1
ATOM 1402 O O . ASP A 1 178 ? -20.212 34.065 20.706 1 67.91 178 ASP A O 1
ATOM 1406 N N . GLU A 1 179 ? -18.814 34.966 19.256 1 69.24 179 GLU A N 1
ATOM 1407 C CA . GLU A 1 179 ? -19.514 34.384 18.115 1 69.24 179 GLU A CA 1
ATOM 1408 C C . GLU A 1 179 ? -19.369 32.865 18.096 1 69.24 179 GLU A C 1
ATOM 1410 O O . GLU A 1 179 ? -18.353 32.327 18.542 1 69.24 179 GLU A O 1
ATOM 1415 N N . GLU A 1 180 ? -20.496 32.276 17.857 1 76.22 180 GLU A N 1
ATOM 1416 C CA . GLU A 1 180 ? -20.524 30.829 17.668 1 76.22 180 GLU A CA 1
ATOM 1417 C C . GLU A 1 180 ? -19.436 30.378 16.698 1 76.22 180 GLU A C 1
ATOM 1419 O O . GLU A 1 180 ? -19.196 31.029 15.679 1 76.22 180 GLU A O 1
ATOM 1424 N N . ASP A 1 181 ? -18.72 29.383 17.151 1 82.33 181 ASP A N 1
ATOM 1425 C CA . ASP A 1 181 ? -17.601 28.93 16.33 1 82.33 181 ASP A CA 1
ATOM 1426 C C . ASP A 1 181 ? -18.029 27.805 15.39 1 82.33 181 ASP A C 1
ATOM 1428 O O . ASP A 1 181 ? -18.191 26.66 15.817 1 82.33 181 ASP A O 1
ATOM 1432 N N . GLN A 1 182 ? -18.335 28.107 14.197 1 81.13 182 GLN A N 1
ATOM 1433 C CA . GLN A 1 182 ? -18.783 27.174 13.168 1 81.13 182 GLN A CA 1
ATOM 1434 C C . GLN A 1 182 ? -17.768 26.054 12.962 1 81.13 182 GLN A C 1
ATOM 1436 O O . GLN A 1 182 ? -18.144 24.907 12.711 1 81.13 182 GLN A O 1
ATOM 1441 N N . VAL A 1 183 ? -16.55 26.329 13.166 1 81.24 183 VAL A N 1
ATOM 1442 C CA . VAL A 1 183 ? -15.49 25.346 12.971 1 81.24 183 VAL A CA 1
ATOM 1443 C C . VAL A 1 183 ? -15.565 24.28 14.062 1 81.24 183 VAL A C 1
ATOM 1445 O O . VAL A 1 183 ? -15.434 23.086 13.782 1 81.24 183 VAL A O 1
ATOM 1448 N N . LEU A 1 184 ? -15.784 24.707 15.219 1 88.73 184 LEU A N 1
ATOM 1449 C CA . LEU A 1 184 ? -15.9 23.759 16.322 1 88.73 184 LEU A CA 1
ATOM 1450 C C . LEU A 1 184 ? -17.07 22.807 16.1 1 88.73 184 LEU A C 1
ATOM 1452 O O . LEU A 1 184 ? -16.952 21.604 16.345 1 88.73 184 LEU A O 1
ATOM 1456 N N . ASN A 1 185 ? -18.165 23.355 15.598 1 89.52 185 ASN A N 1
ATOM 1457 C CA . ASN A 1 185 ? -19.339 22.524 15.351 1 89.52 185 ASN A CA 1
ATOM 1458 C C . ASN A 1 185 ? -19.064 21.47 14.282 1 89.52 185 ASN A C 1
ATOM 1460 O O . ASN A 1 185 ? -19.493 20.322 14.412 1 89.52 185 ASN A O 1
ATOM 1464 N N . ILE A 1 186 ? -18.396 21.819 13.306 1 86.07 186 ILE A N 1
ATOM 1465 C CA . ILE A 1 186 ? -18.034 20.898 12.234 1 86.07 186 ILE A CA 1
ATOM 1466 C C . ILE A 1 186 ? -17.141 19.789 12.786 1 86.07 186 ILE A C 1
ATOM 1468 O O . ILE A 1 186 ? -17.342 18.611 12.48 1 86.07 186 ILE A O 1
ATOM 1472 N N . LEU A 1 187 ? -16.214 20.137 13.592 1 90.52 187 LEU A N 1
ATOM 1473 C CA . LEU A 1 187 ? -15.291 19.172 14.179 1 90.52 187 LEU A CA 1
ATOM 1474 C C . LEU A 1 187 ? -16.032 18.19 15.08 1 90.52 187 LEU A C 1
ATOM 1476 O O . LEU A 1 187 ? -15.752 16.989 15.06 1 90.52 187 LEU A O 1
ATOM 1480 N N . LEU A 1 188 ? -16.979 18.738 15.804 1 93.07 188 LEU A N 1
ATOM 1481 C CA . LEU A 1 188 ? -17.747 17.889 16.708 1 93.07 188 LEU A CA 1
ATOM 1482 C C . LEU A 1 188 ? -18.614 16.908 15.927 1 93.07 188 LEU A C 1
ATOM 1484 O O . LEU A 1 188 ? -18.738 15.742 16.308 1 93.07 188 LEU A O 1
ATOM 1488 N N . GLU A 1 189 ? -19.195 17.349 14.873 1 91.59 189 GLU A N 1
ATOM 1489 C CA . GLU A 1 189 ? -19.994 16.48 14.014 1 91.59 189 GLU A CA 1
ATOM 1490 C C . GLU A 1 189 ? -19.136 15.384 13.387 1 91.59 189 GLU A C 1
ATOM 1492 O O . GLU A 1 189 ? -19.547 14.224 13.331 1 91.59 189 GLU A O 1
ATOM 1497 N N . GLU A 1 190 ? -17.992 15.791 12.959 1 89.93 190 GLU A N 1
ATOM 1498 C CA . GLU A 1 190 ? -17.072 14.828 12.361 1 89.93 190 GLU A CA 1
ATOM 1499 C C . GLU A 1 190 ? -16.625 13.785 13.382 1 89.93 190 GLU A C 1
ATOM 1501 O O . GLU A 1 190 ? -16.494 12.604 13.054 1 89.93 190 GLU A O 1
ATOM 1506 N N . LEU A 1 191 ? -16.426 14.2 14.532 1 93.53 191 LEU A N 1
ATOM 1507 C CA . LEU A 1 191 ? -16.01 13.293 15.595 1 93.53 191 LEU A CA 1
ATOM 1508 C C . LEU A 1 191 ? -17.091 12.255 15.878 1 93.53 191 LEU A C 1
ATOM 1510 O O . LEU A 1 191 ? -16.791 11.072 16.054 1 93.53 191 LEU A O 1
ATOM 1514 N N . GLU A 1 192 ? -18.298 12.718 15.91 1 94.18 192 GLU A N 1
ATOM 1515 C CA . GLU A 1 192 ? -19.407 11.808 16.181 1 94.18 192 GLU A CA 1
ATOM 1516 C C . GLU A 1 192 ? -19.542 10.759 15.081 1 94.18 192 GLU A C 1
ATOM 1518 O O . GLU A 1 192 ? -19.713 9.572 15.365 1 94.18 192 GLU A O 1
ATOM 1523 N N . LYS A 1 193 ? -19.522 11.188 13.882 1 91.62 193 LYS A N 1
ATOM 1524 C CA . LYS A 1 193 ? -19.585 10.273 12.746 1 91.62 193 LYS A CA 1
ATOM 1525 C C . LYS A 1 193 ? -18.445 9.259 12.793 1 91.62 193 LYS A C 1
ATOM 1527 O O . LYS A 1 193 ? -18.657 8.068 12.555 1 91.62 193 LYS A O 1
ATOM 1532 N N . ASN A 1 194 ? -17.322 9.757 13.074 1 93.57 194 ASN A N 1
ATOM 1533 C CA . ASN A 1 194 ? -16.127 8.923 13.153 1 93.57 194 ASN A CA 1
ATOM 1534 C C . ASN A 1 194 ? -16.253 7.865 14.245 1 93.57 194 ASN A C 1
ATOM 1536 O O . ASN A 1 194 ? -15.895 6.704 14.035 1 93.57 194 ASN A O 1
ATOM 1540 N N . LYS A 1 195 ? -16.74 8.268 15.36 1 93.95 195 LYS A N 1
ATOM 1541 C CA . LYS A 1 195 ? -16.908 7.342 16.476 1 93.95 195 LYS A CA 1
ATOM 1542 C C . LYS A 1 195 ? -17.883 6.223 16.12 1 93.95 195 LYS A C 1
ATOM 1544 O O . LYS A 1 195 ? -17.649 5.059 16.452 1 93.95 195 LYS A O 1
ATOM 1549 N N . LYS A 1 196 ? -18.914 6.552 15.456 1 92.21 196 LYS A N 1
ATOM 1550 C CA . LYS A 1 196 ? -19.9 5.559 15.037 1 92.21 196 LYS A CA 1
ATOM 1551 C C . LYS A 1 196 ? -19.278 4.53 14.098 1 92.21 196 LYS A C 1
ATOM 1553 O O . LYS A 1 196 ? -19.506 3.328 14.247 1 92.21 196 LYS A O 1
ATOM 1558 N N . LEU A 1 197 ? -18.561 5 13.229 1 92.78 197 LEU A N 1
ATOM 1559 C CA . LEU A 1 197 ? -17.898 4.114 12.279 1 92.78 197 LEU A CA 1
ATOM 1560 C C . LEU A 1 197 ? -16.893 3.211 12.988 1 92.78 197 LEU A C 1
ATOM 1562 O O . LEU A 1 197 ? -16.827 2.011 12.712 1 92.78 197 LEU A O 1
ATOM 1566 N N . LYS A 1 198 ? -16.16 3.765 13.805 1 93.76 198 LYS A N 1
ATOM 1567 C CA . LYS A 1 198 ? -15.185 3.017 14.594 1 93.76 198 LYS A CA 1
ATOM 1568 C C . LYS A 1 198 ? -15.857 1.895 15.379 1 93.76 198 LYS A C 1
ATOM 1570 O O . LYS A 1 198 ? -15.378 0.759 15.382 1 93.76 198 LYS A O 1
ATOM 1575 N N . GLU A 1 199 ? -16.942 2.217 16.014 1 93.3 199 GLU A N 1
ATOM 1576 C CA . GLU A 1 199 ? -17.679 1.237 16.805 1 93.3 199 GLU A CA 1
ATOM 1577 C C . GLU A 1 199 ? -18.209 0.106 15.929 1 93.3 199 GLU A C 1
ATOM 1579 O O . GLU A 1 199 ? -18.174 -1.062 16.324 1 93.3 199 GLU A O 1
ATOM 1584 N N . LEU A 1 200 ? -18.632 0.445 14.801 1 92.19 200 LEU A N 1
ATOM 1585 C CA . LEU A 1 200 ? -19.146 -0.55 13.866 1 92.19 200 LEU A CA 1
ATOM 1586 C C . LEU A 1 200 ? -18.041 -1.504 13.425 1 92.19 200 LEU A C 1
ATOM 1588 O O . LEU A 1 200 ? -18.244 -2.719 13.382 1 92.19 200 LEU A O 1
ATOM 1592 N N . LEU A 1 201 ? -16.887 -1.032 13.166 1 93.64 201 LEU A N 1
ATOM 1593 C CA . LEU A 1 201 ? -15.768 -1.824 12.669 1 93.64 201 LEU A CA 1
ATOM 1594 C C . LEU A 1 201 ? -15.216 -2.731 13.764 1 93.64 201 LEU A C 1
ATOM 1596 O O . LEU A 1 201 ? -14.668 -3.797 13.475 1 93.64 201 LEU A O 1
ATOM 1600 N N . LYS A 1 202 ? -15.459 -2.327 14.976 1 94.12 202 LYS A N 1
ATOM 1601 C CA . LYS A 1 202 ? -14.894 -3.07 16.099 1 94.12 202 LYS A CA 1
ATOM 1602 C C . LYS A 1 202 ? -15.901 -4.071 16.657 1 94.12 202 LYS A C 1
ATOM 1604 O O . LYS A 1 202 ? -15.557 -4.9 17.502 1 94.12 202 LYS A O 1
ATOM 1609 N N . ASP A 1 203 ? -17.13 -4.028 16.204 1 93.19 203 ASP A N 1
ATOM 1610 C CA . ASP A 1 203 ? -18.184 -4.927 16.664 1 93.19 203 ASP A CA 1
ATOM 1611 C C . ASP A 1 203 ? -18.164 -6.24 15.885 1 93.19 203 ASP A C 1
ATOM 1613 O O . ASP A 1 203 ? -18.531 -6.277 14.709 1 93.19 2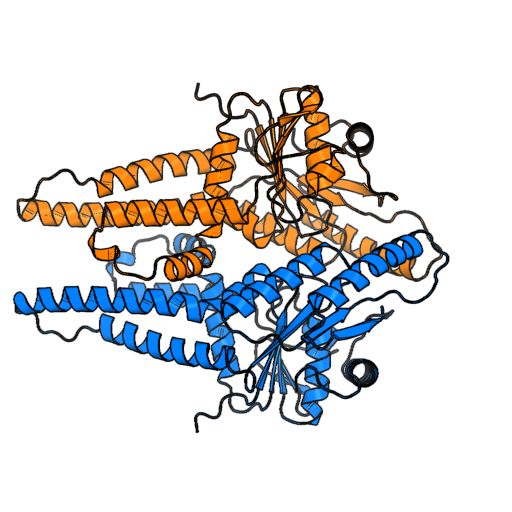03 ASP A O 1
ATOM 1617 N N . PRO A 1 204 ? -17.809 -7.373 16.545 1 90.42 204 PRO A N 1
ATOM 1618 C CA . PRO A 1 204 ? -17.717 -8.654 15.84 1 90.42 204 PRO A CA 1
ATOM 1619 C C . PRO A 1 204 ? -19.068 -9.142 15.323 1 90.42 204 PRO A C 1
ATOM 1621 O O . PRO A 1 204 ? -19.122 -9.997 14.435 1 90.42 204 PRO A O 1
ATOM 1624 N N . GLU A 1 205 ? -20.133 -8.613 15.813 1 90.58 205 GLU A N 1
ATOM 1625 C CA . GLU A 1 205 ? -21.465 -9.012 15.369 1 90.58 205 GLU A CA 1
ATOM 1626 C C . GLU A 1 205 ? -21.878 -8.253 14.111 1 90.58 205 GLU A C 1
ATOM 1628 O O . GLU A 1 205 ? -22.775 -8.685 13.385 1 90.58 205 GLU A O 1
ATOM 1633 N N . ARG A 1 206 ? -21.176 -7.185 13.865 1 91.36 206 ARG A N 1
ATOM 1634 C CA . ARG A 1 206 ? -21.596 -6.334 12.756 1 91.36 206 ARG A CA 1
ATOM 1635 C C . ARG A 1 206 ? -20.538 -6.304 11.658 1 91.36 206 ARG A C 1
ATOM 1637 O O . ARG A 1 206 ? -20.841 -5.989 10.506 1 91.36 206 ARG A O 1
ATOM 1644 N N . SER A 1 207 ? -19.341 -6.568 12.047 1 92.31 207 SER A N 1
ATOM 1645 C CA . SER A 1 207 ? -18.244 -6.505 11.087 1 92.31 207 SER A CA 1
ATOM 1646 C C . SER A 1 207 ? -17.289 -7.68 11.261 1 92.31 207 SER A C 1
ATOM 1648 O O . SER A 1 207 ? -16.93 -8.034 12.387 1 92.31 207 SER A O 1
ATOM 1650 N N . SER A 1 208 ? -16.939 -8.281 10.137 1 91.59 208 SER A N 1
ATOM 1651 C CA . SER A 1 208 ? -16.006 -9.403 10.124 1 91.59 208 SER A CA 1
ATOM 1652 C C . SER A 1 208 ? -14.945 -9.226 9.042 1 91.59 208 SER A C 1
ATOM 1654 O O . SER A 1 208 ? -15.269 -8.939 7.888 1 91.59 208 SER A O 1
ATOM 1656 N N . VAL A 1 209 ? -13.724 -9.424 9.442 1 95.14 209 VAL A N 1
ATOM 1657 C CA . VAL A 1 209 ? -12.635 -9.356 8.473 1 95.14 209 VAL A CA 1
ATOM 1658 C C . VAL A 1 209 ? -12.136 -10.763 8.156 1 95.14 209 VAL A C 1
ATOM 1660 O O . VAL A 1 209 ? -11.933 -11.576 9.061 1 95.14 209 VAL A O 1
ATOM 1663 N N . ILE A 1 210 ? -12.013 -11.028 6.899 1 95.49 210 ILE A N 1
ATOM 1664 C CA . ILE A 1 210 ? -11.457 -12.29 6.423 1 95.49 210 ILE A CA 1
ATOM 1665 C C . ILE A 1 210 ? -10.208 -12.021 5.588 1 95.49 210 ILE A C 1
ATOM 1667 O O . ILE A 1 210 ? -10.234 -11.199 4.668 1 95.49 210 ILE A O 1
ATOM 1671 N N . VAL A 1 211 ? -9.164 -12.676 5.936 1 95.9 211 VAL A N 1
ATOM 1672 C CA . VAL A 1 211 ? -7.933 -12.513 5.169 1 95.9 211 VAL A CA 1
ATOM 1673 C C . VAL A 1 211 ? -7.759 -13.692 4.215 1 95.9 211 VAL A C 1
ATOM 1675 O O . VAL A 1 211 ? -7.945 -14.847 4.605 1 95.9 211 VAL A O 1
ATOM 1678 N N . VAL A 1 212 ? -7.463 -13.358 2.941 1 95.78 212 VAL A N 1
ATOM 1679 C CA . VAL A 1 212 ? -7.243 -14.373 1.916 1 95.78 212 VAL A CA 1
ATOM 1680 C C . VAL A 1 212 ? -5.759 -14.433 1.559 1 95.78 212 VAL A C 1
ATOM 1682 O O . VAL A 1 212 ? -5.12 -13.397 1.361 1 95.78 212 VAL A O 1
ATOM 1685 N N . LEU A 1 213 ? -5.169 -15.652 1.514 1 96.31 213 LEU A N 1
ATOM 1686 C CA . LEU A 1 213 ? -3.762 -15.785 1.155 1 96.31 213 LEU A CA 1
ATOM 1687 C C . LEU A 1 213 ? -3.505 -17.107 0.439 1 96.31 213 LEU A C 1
ATOM 1689 O O . LEU A 1 213 ? -4.267 -18.062 0.6 1 96.31 213 LEU A O 1
ATOM 1693 N N . ASN A 1 214 ? -2.478 -17.094 -0.385 1 95.67 214 ASN A N 1
ATOM 1694 C CA . ASN A 1 214 ? -1.907 -18.326 -0.918 1 95.67 214 ASN A CA 1
ATOM 1695 C C . ASN A 1 214 ? -0.81 -18.874 -0.009 1 95.67 214 ASN A C 1
ATOM 1697 O O . ASN A 1 214 ? -0.21 -18.128 0.767 1 95.67 214 ASN A O 1
ATOM 1701 N N . PRO A 1 215 ? -0.602 -20.139 -0.064 1 95.91 215 PRO A N 1
ATOM 1702 C CA . PRO A 1 215 ? 0.496 -20.691 0.732 1 95.91 215 PRO A CA 1
ATOM 1703 C C . PRO A 1 215 ? 1.87 -20.353 0.158 1 95.91 215 PRO A C 1
ATOM 1705 O O . PRO A 1 215 ? 2.592 -21.246 -0.293 1 95.91 215 PRO A O 1
ATOM 1708 N N . GLU A 1 216 ? 2.165 -19.126 0.218 1 92.2 216 GLU A N 1
ATOM 1709 C CA . GLU A 1 216 ? 3.418 -18.537 -0.245 1 92.2 216 GLU A CA 1
ATOM 1710 C C . GLU A 1 216 ? 3.956 -17.524 0.762 1 92.2 216 GLU A C 1
ATOM 1712 O O . GLU A 1 216 ? 3.227 -17.073 1.648 1 92.2 216 GLU A O 1
ATOM 1717 N N . GLU A 1 217 ? 5.139 -17.182 0.591 1 88.66 217 GLU A N 1
ATOM 1718 C CA . GLU A 1 217 ? 5.828 -16.345 1.569 1 88.66 217 GLU A CA 1
ATOM 1719 C C . GLU A 1 217 ? 5.18 -14.967 1.67 1 88.66 217 GLU A C 1
ATOM 1721 O O . GLU A 1 217 ? 4.722 -14.567 2.742 1 88.66 217 GLU A O 1
ATOM 1726 N N . MET A 1 218 ? 5.078 -14.266 0.538 1 88.15 218 MET A N 1
ATOM 1727 C CA . MET A 1 218 ? 4.644 -12.872 0.589 1 88.15 218 MET A CA 1
ATOM 1728 C C . MET A 1 218 ? 3.178 -12.774 0.998 1 88.15 218 MET A C 1
ATOM 1730 O O . MET A 1 218 ? 2.818 -11.947 1.837 1 88.15 218 MET A O 1
ATOM 1734 N N . PRO A 1 219 ? 2.313 -13.619 0.469 1 92.39 219 PRO A N 1
ATOM 1735 C CA . PRO A 1 219 ? 0.935 -13.608 0.966 1 92.39 219 PRO A CA 1
ATOM 1736 C C . PRO A 1 219 ? 0.845 -13.893 2.463 1 92.39 219 PRO A C 1
ATOM 1738 O O . PRO A 1 219 ? 0.04 -13.276 3.165 1 92.39 219 PRO A O 1
ATOM 1741 N N . PHE A 1 220 ? 1.697 -14.784 2.955 1 94.12 220 PHE A N 1
ATOM 1742 C CA . PHE A 1 220 ? 1.717 -15.114 4.376 1 94.12 220 PHE A CA 1
ATOM 1743 C C . PHE A 1 220 ? 2.145 -13.91 5.205 1 94.12 220 PHE A C 1
ATOM 1745 O O . PHE A 1 220 ? 1.482 -13.556 6.183 1 94.12 220 PHE A O 1
ATOM 1752 N N . LEU A 1 221 ? 3.208 -13.296 4.85 1 90.02 221 LEU A N 1
ATOM 1753 C CA . LEU A 1 221 ? 3.728 -12.152 5.591 1 90.02 221 LEU A CA 1
ATOM 1754 C C . LEU A 1 221 ? 2.712 -11.015 5.62 1 90.02 221 LEU A C 1
ATOM 1756 O O . LEU A 1 221 ? 2.539 -10.358 6.649 1 90.02 221 LEU A O 1
ATOM 1760 N N . GLU A 1 222 ? 2.036 -10.839 4.536 1 89.9 222 GLU A N 1
ATOM 1761 C CA . GLU A 1 222 ? 1.017 -9.795 4.469 1 89.9 222 GLU A CA 1
ATOM 1762 C C . GLU A 1 222 ? -0.179 -10.133 5.353 1 89.9 222 GLU A C 1
ATOM 1764 O O . GLU A 1 222 ? -0.707 -9.265 6.052 1 89.9 222 GLU A O 1
ATOM 1769 N N . ALA A 1 223 ? -0.566 -11.349 5.292 1 93.91 223 ALA A N 1
ATOM 1770 C CA . ALA A 1 223 ? -1.68 -11.786 6.129 1 93.91 223 ALA A CA 1
ATOM 1771 C C . ALA A 1 223 ? -1.351 -11.624 7.61 1 93.91 223 ALA A C 1
ATOM 1773 O O . ALA A 1 223 ? -2.195 -11.187 8.396 1 93.91 223 ALA A O 1
ATOM 1774 N N . LYS A 1 224 ? -0.157 -11.999 7.951 1 93.41 224 LYS A N 1
ATOM 1775 C CA . LYS A 1 224 ? 0.288 -11.849 9.333 1 93.41 224 LYS A CA 1
ATOM 1776 C C . LYS A 1 224 ? 0.262 -10.386 9.764 1 93.41 224 LYS A C 1
ATOM 1778 O O . LYS A 1 224 ? -0.193 -10.064 10.863 1 93.41 224 LYS A O 1
ATOM 1783 N N . ARG A 1 225 ? 0.711 -9.549 8.928 1 89.17 225 ARG A N 1
ATOM 1784 C CA . ARG A 1 225 ? 0.704 -8.119 9.215 1 89.17 225 ARG A CA 1
ATOM 1785 C C . ARG A 1 225 ? -0.719 -7.607 9.413 1 89.17 225 ARG A C 1
ATOM 1787 O O . ARG A 1 225 ? -0.978 -6.812 10.319 1 89.17 225 ARG A O 1
ATOM 1794 N N . ILE A 1 226 ? -1.583 -8.024 8.573 1 92.94 226 ILE A N 1
ATOM 1795 C CA . ILE A 1 226 ? -2.985 -7.636 8.688 1 92.94 226 ILE A CA 1
ATOM 1796 C C . ILE A 1 226 ? -3.531 -8.075 10.045 1 92.94 226 ILE A C 1
ATOM 1798 O O . ILE A 1 226 ? -4.118 -7.272 10.774 1 92.94 226 ILE A O 1
ATOM 1802 N N . LYS A 1 227 ? -3.282 -9.292 10.337 1 94.84 227 LYS A N 1
ATOM 1803 C CA . LYS A 1 227 ? -3.743 -9.863 11.599 1 94.84 227 LYS A CA 1
ATOM 1804 C C . LYS A 1 227 ? -3.229 -9.056 12.788 1 94.84 227 LYS A C 1
ATOM 1806 O O . LYS A 1 227 ? -4.009 -8.642 13.648 1 94.84 227 LYS A O 1
ATOM 1811 N N . ASP A 1 228 ? -1.959 -8.803 12.799 1 92.29 228 ASP A N 1
ATOM 1812 C CA . ASP A 1 228 ? -1.331 -8.117 13.924 1 92.29 228 ASP A CA 1
ATOM 1813 C C . ASP A 1 228 ? -1.826 -6.677 14.035 1 92.29 228 ASP A C 1
ATOM 1815 O O . ASP A 1 228 ? -2.113 -6.196 15.133 1 92.29 228 ASP A O 1
ATOM 1819 N N . THR A 1 229 ? -1.96 -6.015 12.933 1 89.58 229 THR A N 1
ATOM 1820 C CA . THR A 1 229 ? -2.4 -4.624 12.916 1 89.58 229 THR A CA 1
ATOM 1821 C C . THR A 1 229 ? -3.851 -4.51 13.375 1 89.58 229 THR A C 1
ATOM 1823 O O . THR A 1 229 ? -4.185 -3.644 14.186 1 89.58 229 THR A O 1
ATOM 1826 N N . LEU A 1 230 ? -4.685 -5.407 12.837 1 92.82 230 LEU A N 1
ATOM 1827 C CA . LEU A 1 230 ? -6.086 -5.391 13.244 1 92.82 230 LEU A CA 1
ATOM 1828 C C . LEU A 1 230 ? -6.219 -5.634 14.743 1 92.82 230 LEU A C 1
ATOM 1830 O O . LEU A 1 230 ? -7.023 -4.982 15.413 1 92.82 230 LEU A O 1
ATOM 1834 N N . ALA A 1 231 ? -5.446 -6.529 15.25 1 92.89 231 ALA A N 1
ATOM 1835 C CA . ALA A 1 231 ? -5.471 -6.842 16.676 1 92.89 231 ALA A CA 1
ATOM 1836 C C . ALA A 1 231 ? -5.074 -5.628 17.511 1 92.89 231 ALA A C 1
ATOM 1838 O O . ALA A 1 231 ? -5.694 -5.344 18.539 1 92.89 231 ALA A O 1
ATOM 1839 N N . ASP A 1 232 ? -4.105 -4.873 17.062 1 88.66 232 ASP A N 1
ATOM 1840 C CA . ASP A 1 232 ? -3.615 -3.69 17.762 1 88.66 232 ASP A CA 1
ATOM 1841 C C . ASP A 1 232 ? -4.711 -2.633 17.887 1 88.66 232 ASP A C 1
ATOM 1843 O O . ASP A 1 232 ? -4.703 -1.831 18.823 1 88.66 232 ASP A O 1
ATOM 1847 N N . PHE A 1 233 ? -5.648 -2.699 16.997 1 89.63 233 PHE A N 1
ATOM 1848 C CA . PHE A 1 233 ? -6.656 -1.646 16.973 1 89.63 233 PHE A CA 1
ATOM 1849 C C . PHE A 1 233 ? -8.022 -2.195 17.367 1 89.63 233 PHE A C 1
ATOM 1851 O O . PHE A 1 233 ? -9.031 -1.495 17.265 1 89.63 233 PHE A O 1
ATOM 1858 N N . GLY A 1 234 ? -8.034 -3.436 17.665 1 91.17 234 GLY A N 1
ATOM 1859 C CA . GLY A 1 234 ? -9.247 -4.039 18.195 1 91.17 234 GLY A CA 1
ATOM 1860 C C . GLY A 1 234 ? -10.27 -4.362 17.122 1 91.17 234 GLY A C 1
ATOM 1861 O O . GLY A 1 234 ? -11.473 -4.38 17.39 1 91.17 234 GLY A O 1
ATOM 1862 N N . ILE A 1 235 ? -9.919 -4.528 15.91 1 93.58 235 ILE A N 1
ATOM 1863 C CA . ILE A 1 235 ? -10.807 -4.939 14.828 1 93.58 235 ILE A CA 1
ATOM 1864 C C . ILE A 1 235 ? -10.782 -6.459 14.689 1 93.58 235 ILE A C 1
ATOM 1866 O O . ILE A 1 235 ? -9.714 -7.059 14.544 1 93.58 235 ILE A O 1
ATOM 1870 N N . PRO A 1 236 ? -11.884 -7.034 14.665 1 91.55 236 PRO A N 1
ATOM 1871 C CA . PRO A 1 236 ? -11.915 -8.496 14.744 1 91.55 236 PRO A CA 1
ATOM 1872 C C . PRO A 1 236 ? -11.597 -9.166 13.409 1 91.55 236 PRO A C 1
ATOM 1874 O O . PRO A 1 236 ? -12.21 -8.841 12.389 1 91.55 236 PRO A O 1
ATOM 1877 N N . LEU A 1 237 ? -10.687 -10.07 13.464 1 94.01 237 LEU A N 1
ATOM 1878 C CA . LEU A 1 237 ? -10.454 -11.022 12.384 1 94.01 237 LEU A CA 1
ATOM 1879 C C . LEU A 1 237 ? -11.263 -12.296 12.599 1 94.01 237 LEU A C 1
ATOM 1881 O O . LEU A 1 237 ? -11.155 -12.936 13.647 1 94.01 237 LEU A O 1
ATOM 1885 N N . CYS A 1 238 ? -12.02 -12.607 11.585 1 91.5 238 CYS A N 1
ATOM 1886 C CA . CYS A 1 238 ? -12.941 -13.724 11.766 1 91.5 238 CYS A CA 1
ATOM 1887 C C . CYS A 1 238 ? -12.332 -15.022 11.249 1 91.5 238 CYS A C 1
ATOM 1889 O O . CYS A 1 238 ? -12.592 -16.095 11.795 1 91.5 238 CYS A O 1
ATOM 1891 N N . GLY A 1 239 ? -11.615 -14.894 10.173 1 93.67 239 GLY A N 1
ATOM 1892 C CA . GLY A 1 239 ? -11.076 -16.113 9.591 1 93.67 239 GLY A CA 1
ATOM 1893 C C . GLY A 1 239 ? -10.083 -15.852 8.474 1 93.67 239 GLY A C 1
ATOM 1894 O O . GLY A 1 239 ? -9.791 -14.699 8.153 1 93.67 239 GLY A O 1
ATOM 1895 N N . VAL A 1 240 ? -9.578 -17.036 8.006 1 95.99 240 VAL A N 1
ATOM 1896 C CA . VAL A 1 240 ? -8.568 -16.998 6.955 1 95.99 240 VAL A CA 1
ATOM 1897 C C . VAL A 1 240 ? -8.94 -17.978 5.844 1 95.99 240 VAL A C 1
ATOM 1899 O O . VAL A 1 240 ? -9.39 -19.093 6.117 1 95.99 240 VAL A O 1
ATOM 1902 N N . VAL A 1 241 ? -8.832 -17.485 4.617 1 95.93 241 VAL A N 1
ATOM 1903 C CA . VAL A 1 241 ? -9.002 -18.349 3.454 1 95.93 241 VAL A CA 1
ATOM 1904 C C . VAL A 1 241 ? -7.642 -18.642 2.824 1 95.93 241 VAL A C 1
ATOM 1906 O O . VAL A 1 241 ? -6.956 -17.728 2.36 1 95.93 241 VAL A O 1
ATOM 1909 N N . VAL A 1 242 ? -7.226 -19.887 2.843 1 96.48 242 VAL A N 1
ATOM 1910 C CA . VAL A 1 242 ? -6.015 -20.319 2.153 1 96.48 242 VAL A CA 1
ATOM 1911 C C . VAL A 1 242 ? -6.375 -20.887 0.783 1 96.48 242 VAL A C 1
ATOM 1913 O O . VAL A 1 242 ? -6.925 -21.987 0.685 1 96.48 242 VAL A O 1
ATOM 1916 N N . ASN A 1 243 ? -5.949 -20.133 -0.2 1 94.67 243 ASN A N 1
ATOM 1917 C CA . ASN A 1 243 ? -6.417 -20.406 -1.554 1 94.67 243 ASN A CA 1
ATOM 1918 C C . ASN A 1 243 ? -5.32 -21.032 -2.411 1 94.67 243 ASN A C 1
ATOM 1920 O O . ASN A 1 243 ? -4.142 -20.978 -2.055 1 94.67 243 ASN A O 1
ATOM 1924 N N . LYS A 1 244 ? -5.718 -21.699 -3.491 1 91.99 244 LYS A N 1
ATOM 1925 C CA . LYS A 1 244 ? -4.855 -22.228 -4.543 1 91.99 244 LYS A CA 1
ATOM 1926 C C . LYS A 1 244 ? -3.907 -23.29 -3.994 1 91.99 244 LYS A C 1
ATOM 1928 O O . LYS A 1 244 ? -2.71 -23.273 -4.289 1 91.99 244 LYS A O 1
ATOM 1933 N N . ILE A 1 245 ? -4.426 -24.144 -3.236 1 92.57 245 ILE A N 1
ATOM 1934 C CA . ILE A 1 245 ? -3.636 -25.24 -2.685 1 92.57 245 ILE A CA 1
ATOM 1935 C C . ILE A 1 245 ? -3.504 -26.354 -3.722 1 92.57 245 ILE A C 1
ATOM 1937 O O . ILE A 1 245 ? -4.508 -26.877 -4.21 1 92.57 245 ILE A O 1
ATOM 1941 N N . VAL A 1 246 ? -2.227 -26.658 -4.01 1 86.86 246 VAL A N 1
ATOM 1942 C CA . VAL A 1 246 ? -1.973 -27.727 -4.971 1 86.86 246 VAL A CA 1
ATOM 1943 C C . VAL A 1 246 ? -1.901 -29.069 -4.245 1 86.86 246 VAL A C 1
ATOM 1945 O O . VAL A 1 246 ? -1.039 -29.271 -3.386 1 86.86 246 VAL A O 1
ATOM 1948 N N . SER A 1 247 ? -2.821 -29.907 -4.292 1 74.15 247 SER A N 1
ATOM 1949 C CA . SER A 1 247 ? -2.854 -31.155 -3.536 1 74.15 247 SER A CA 1
ATOM 1950 C C . SER A 1 247 ? -2.442 -32.339 -4.404 1 74.15 247 SER A C 1
ATOM 1952 O O . SER A 1 247 ? -1.966 -33.355 -3.893 1 74.15 247 SER A O 1
ATOM 1954 N N . GLU A 1 248 ? -2.582 -32.244 -5.684 1 65.81 248 GLU A N 1
ATOM 1955 C CA . GLU A 1 248 ? -2.411 -33.477 -6.445 1 65.81 248 GLU A CA 1
ATOM 1956 C C . GLU A 1 248 ? -0.974 -33.629 -6.935 1 65.81 248 GLU A C 1
ATOM 1958 O O . GLU A 1 248 ? -0.318 -32.64 -7.269 1 65.81 248 GLU A O 1
ATOM 1963 N N . ARG A 1 249 ? -0.39 -34.842 -6.513 1 64.11 249 ARG A N 1
ATOM 1964 C CA . ARG A 1 249 ? 0.951 -35.241 -6.927 1 64.11 249 ARG A CA 1
ATOM 1965 C C . ARG A 1 249 ? 1.109 -35.142 -8.441 1 64.11 249 ARG A C 1
ATOM 1967 O O . ARG A 1 249 ? 0.306 -35.699 -9.191 1 64.11 249 ARG A O 1
ATOM 1974 N N . HIS A 1 250 ? 1.684 -34.092 -8.816 1 65.82 250 HIS A N 1
ATOM 1975 C CA . HIS A 1 250 ? 1.964 -33.972 -10.243 1 65.82 250 HIS A CA 1
ATOM 1976 C C . HIS A 1 250 ? 3.419 -34.309 -10.549 1 65.82 250 HIS A C 1
ATOM 1978 O O . HIS A 1 250 ? 4.283 -34.201 -9.675 1 65.82 250 HIS A O 1
ATOM 1984 N N . GLU A 1 251 ? 3.648 -34.928 -11.623 1 66.67 251 GLU A N 1
ATOM 1985 C CA . GLU A 1 251 ? 4.966 -35.397 -12.04 1 66.67 251 GLU A CA 1
ATOM 1986 C C . GLU A 1 251 ? 5.827 -34.243 -12.547 1 66.67 251 GLU A C 1
ATOM 1988 O O . GLU A 1 251 ? 7.054 -34.35 -12.591 1 66.67 251 GLU A O 1
ATOM 1993 N N . ASP A 1 252 ? 5.272 -33.189 -12.753 1 76.73 252 ASP A N 1
ATOM 1994 C CA . ASP A 1 252 ? 6.037 -32.089 -13.333 1 76.73 252 ASP A CA 1
ATOM 1995 C C . ASP A 1 252 ? 6.925 -31.425 -12.284 1 76.73 252 ASP A C 1
ATOM 1997 O O . ASP A 1 252 ? 6.505 -31.227 -11.142 1 76.73 252 ASP A O 1
ATOM 2001 N N . SER A 1 253 ? 8.099 -31.2 -12.665 1 75.46 253 SER A N 1
ATOM 2002 C CA . SER A 1 253 ? 9.107 -30.666 -11.755 1 75.46 253 SER A CA 1
ATOM 2003 C C . SER A 1 253 ? 8.676 -29.321 -11.179 1 75.46 253 SER A C 1
ATOM 2005 O O . SER A 1 253 ? 8.926 -29.033 -10.007 1 75.46 253 SER A O 1
ATOM 2007 N N . ILE A 1 254 ? 8.057 -28.604 -11.989 1 75.23 254 ILE A N 1
ATOM 2008 C CA . ILE A 1 254 ? 7.61 -27.288 -11.545 1 75.23 254 ILE A CA 1
ATOM 2009 C C . ILE A 1 254 ? 6.518 -27.443 -10.489 1 75.23 254 ILE A C 1
ATOM 2011 O O . ILE A 1 254 ? 6.56 -26.791 -9.443 1 75.23 254 ILE A O 1
ATOM 2015 N N . VAL A 1 255 ? 5.595 -28.283 -10.738 1 79.39 255 VAL A N 1
ATOM 2016 C CA . VAL A 1 255 ? 4.48 -28.499 -9.822 1 79.39 255 VAL A CA 1
ATOM 2017 C C . VAL A 1 255 ? 4.995 -29.077 -8.506 1 79.39 255 VAL A C 1
ATOM 2019 O O . VAL A 1 255 ? 4.524 -28.703 -7.43 1 79.39 255 VAL A O 1
ATOM 2022 N N . ARG A 1 256 ? 5.951 -29.901 -8.644 1 81.18 256 ARG A N 1
ATOM 2023 C CA . ARG A 1 256 ? 6.549 -30.485 -7.448 1 81.18 256 ARG A CA 1
ATOM 2024 C C . ARG A 1 256 ? 7.228 -29.417 -6.597 1 81.18 256 ARG A C 1
ATOM 2026 O O . ARG A 1 256 ? 7.133 -29.442 -5.368 1 81.18 256 ARG A O 1
ATOM 2033 N N . SER A 1 257 ? 7.902 -28.58 -7.284 1 79.12 257 SER A N 1
ATOM 2034 C CA . SER A 1 257 ? 8.56 -27.492 -6.567 1 79.12 257 SER A CA 1
ATOM 2035 C C . SER A 1 257 ? 7.544 -26.597 -5.867 1 79.12 257 SER A C 1
ATOM 2037 O O . SER A 1 257 ? 7.757 -26.181 -4.726 1 79.12 257 SER A O 1
ATOM 2039 N N . ILE A 1 258 ? 6.466 -26.399 -6.481 1 81.19 258 ILE A N 1
ATOM 2040 C CA . ILE A 1 258 ? 5.398 -25.578 -5.92 1 81.19 258 ILE A CA 1
ATOM 2041 C C . ILE A 1 258 ? 4.804 -26.27 -4.696 1 81.19 258 ILE A C 1
ATOM 2043 O O . ILE A 1 258 ? 4.605 -25.641 -3.654 1 81.19 258 ILE A O 1
ATOM 2047 N N . MET A 1 259 ? 4.604 -27.497 -4.848 1 86.01 259 MET A N 1
ATOM 2048 C CA . MET A 1 259 ? 3.986 -28.266 -3.771 1 86.01 259 MET A CA 1
ATOM 2049 C C . MET A 1 259 ? 4.875 -28.279 -2.532 1 86.01 259 MET A C 1
ATOM 2051 O O . MET A 1 259 ? 4.384 -28.155 -1.409 1 86.01 259 MET A O 1
ATOM 2055 N N . GLU A 1 260 ? 6.116 -28.493 -2.758 1 85.56 260 GLU A N 1
ATOM 2056 C CA . GLU A 1 260 ? 7.053 -28.514 -1.638 1 85.56 260 GLU A CA 1
ATOM 2057 C C . GLU A 1 260 ? 7.089 -27.166 -0.924 1 85.56 260 GLU A C 1
ATOM 2059 O O . GLU A 1 260 ? 7.1 -27.109 0.307 1 85.56 260 GLU A O 1
ATOM 2064 N N . GLU A 1 261 ? 7.068 -26.193 -1.68 1 85.44 261 GLU A N 1
ATOM 2065 C CA . GLU A 1 261 ? 7.059 -24.849 -1.109 1 85.44 261 GLU A CA 1
ATOM 2066 C C . GLU A 1 261 ? 5.767 -24.585 -0.341 1 85.44 261 GLU A C 1
ATOM 2068 O O . GLU A 1 261 ? 5.793 -24.007 0.747 1 85.44 261 GLU A O 1
ATOM 2073 N N . GLN A 1 262 ? 4.693 -25.008 -0.897 1 91.99 262 GLN A N 1
ATOM 2074 C CA . GLN A 1 262 ? 3.401 -24.774 -0.261 1 91.99 262 GLN A CA 1
ATOM 2075 C C . GLN A 1 262 ? 3.296 -25.525 1.063 1 91.99 262 GLN A C 1
ATOM 2077 O O . GLN A 1 262 ? 2.698 -25.028 2.02 1 91.99 262 GLN A O 1
ATOM 2082 N N . LYS A 1 263 ? 3.852 -26.731 1.1 1 91.84 263 LYS A N 1
ATOM 2083 C CA . LYS A 1 263 ? 3.804 -27.518 2.329 1 91.84 263 LYS A CA 1
ATOM 2084 C C . LYS A 1 263 ? 4.446 -26.763 3.49 1 91.84 263 LYS A C 1
ATOM 2086 O O . LYS A 1 263 ? 3.901 -26.735 4.595 1 91.84 263 LYS A O 1
ATOM 2091 N N . ARG A 1 264 ? 5.536 -26.177 3.193 1 92.03 264 ARG A N 1
ATOM 2092 C CA . ARG A 1 264 ? 6.248 -25.4 4.202 1 92.03 264 ARG A CA 1
ATOM 2093 C C . ARG A 1 264 ? 5.393 -24.241 4.704 1 92.03 264 ARG A C 1
ATOM 2095 O O . ARG A 1 264 ? 5.255 -24.043 5.913 1 92.03 264 ARG A O 1
ATOM 2102 N N . TRP A 1 265 ? 4.779 -23.604 3.873 1 94.41 265 TRP A N 1
ATOM 2103 C CA . TRP A 1 265 ? 4.031 -22.407 4.244 1 94.41 265 TRP A CA 1
ATOM 2104 C C . TRP A 1 265 ? 2.681 -22.775 4.85 1 94.41 265 TRP A C 1
ATOM 2106 O O . TRP A 1 265 ? 2.166 -22.062 5.715 1 94.41 265 TRP A O 1
ATOM 2116 N N . LEU A 1 266 ? 2.151 -23.928 4.418 1 96.11 266 LEU A N 1
ATOM 2117 C CA . LEU A 1 266 ? 0.911 -24.392 5.032 1 96.11 266 LEU A CA 1
ATOM 2118 C C . LEU A 1 266 ? 1.108 -24.652 6.522 1 96.11 266 LEU A C 1
ATOM 2120 O O . LEU A 1 266 ? 0.24 -24.32 7.334 1 96.11 266 LEU A O 1
ATOM 2124 N N . SER A 1 267 ? 2.236 -25.2 6.88 1 96.14 267 SER A N 1
ATOM 2125 C CA . SER A 1 267 ? 2.55 -25.435 8.286 1 96.14 267 SER A CA 1
ATOM 2126 C C . SER A 1 267 ? 2.644 -24.123 9.058 1 96.14 267 SER A C 1
ATOM 2128 O O . SER A 1 267 ? 2.081 -23.996 10.147 1 96.14 267 SER A O 1
ATOM 2130 N N . ARG A 1 268 ? 3.262 -23.159 8.489 1 96.52 268 ARG A N 1
ATOM 2131 C CA . ARG A 1 268 ? 3.413 -21.855 9.126 1 96.52 268 ARG A CA 1
ATOM 2132 C C . ARG A 1 268 ? 2.065 -21.157 9.273 1 96.52 268 ARG A C 1
ATOM 2134 O O . ARG A 1 268 ? 1.797 -20.52 10.294 1 96.52 268 ARG A O 1
ATOM 2141 N N . ILE A 1 269 ? 1.27 -21.281 8.267 1 97.63 269 ILE A N 1
ATOM 2142 C CA . ILE A 1 269 ? -0.054 -20.669 8.274 1 97.63 269 ILE A CA 1
ATOM 2143 C C . ILE A 1 269 ? -0.901 -21.283 9.386 1 97.63 269 ILE A C 1
ATOM 2145 O O . ILE A 1 269 ? -1.56 -20.564 10.141 1 97.63 269 ILE A O 1
ATOM 2149 N N . ASN A 1 270 ? -0.846 -22.575 9.5 1 96.84 270 ASN A N 1
ATOM 2150 C CA . ASN A 1 270 ? -1.612 -23.268 10.531 1 96.84 270 ASN A CA 1
ATOM 2151 C C . ASN A 1 270 ? -1.2 -22.82 11.931 1 96.84 270 ASN A C 1
ATOM 2153 O O . ASN A 1 270 ? -2.047 -22.666 12.812 1 96.84 270 ASN A O 1
ATOM 2157 N N . GLU A 1 271 ? 0.02 -22.6 12.094 1 97.37 271 GLU A N 1
ATOM 2158 C CA . GLU A 1 271 ? 0.522 -22.173 13.396 1 97.37 271 GLU A CA 1
ATOM 2159 C C . GLU A 1 271 ? 0.141 -20.724 13.686 1 97.37 271 GLU A C 1
ATOM 2161 O O . GLU A 1 271 ? -0.356 -20.412 14.77 1 97.37 271 GLU A O 1
ATOM 2166 N N . GLU A 1 272 ? 0.353 -19.898 12.724 1 97.2 272 GLU A N 1
ATOM 2167 C CA . GLU A 1 272 ? 0.135 -18.465 12.896 1 97.2 272 GLU A CA 1
ATOM 2168 C C . GLU A 1 272 ? -1.343 -18.154 13.114 1 97.2 272 GLU A C 1
ATOM 2170 O O . GLU A 1 272 ? -1.687 -17.259 13.89 1 97.2 272 GLU A O 1
ATOM 2175 N N . PHE A 1 273 ? -2.182 -18.93 12.476 1 96.98 273 PHE A N 1
ATOM 2176 C CA . PHE A 1 273 ? -3.606 -18.618 12.496 1 96.98 273 PHE A CA 1
ATOM 2177 C C . PHE A 1 273 ? -4.39 -19.714 13.207 1 96.98 273 PHE A C 1
ATOM 2179 O O . PHE A 1 273 ? -5.552 -19.966 12.879 1 96.98 273 PHE A O 1
ATOM 2186 N N . LYS A 1 274 ? -3.804 -20.371 14.133 1 95.5 274 LYS A N 1
ATOM 2187 C CA . LYS A 1 274 ? -4.38 -21.52 14.825 1 95.5 274 LYS A CA 1
ATOM 2188 C C . LYS A 1 274 ? -5.658 -21.133 15.564 1 95.5 274 LYS A C 1
ATOM 2190 O O . LYS A 1 274 ? -6.55 -21.964 15.749 1 95.5 274 LYS A O 1
ATOM 2195 N N . ASP A 1 275 ? -5.801 -19.908 15.947 1 93.95 275 ASP A N 1
ATOM 2196 C CA . ASP A 1 275 ? -6.93 -19.459 16.755 1 93.95 275 ASP A CA 1
ATOM 2197 C C . ASP A 1 275 ? -8.088 -18.996 15.873 1 93.95 275 ASP A C 1
ATOM 2199 O O . ASP A 1 275 ? -9.134 -18.583 16.378 1 93.95 275 ASP A O 1
ATOM 2203 N N . TYR A 1 276 ? -7.888 -19.123 14.585 1 93.42 276 TYR A N 1
ATOM 2204 C CA . TYR A 1 276 ? -8.907 -18.648 13.655 1 93.42 276 TYR A CA 1
ATOM 2205 C C . TYR A 1 276 ? -9.434 -19.789 12.794 1 93.42 276 TYR A C 1
ATOM 2207 O O . TYR A 1 276 ? -8.799 -20.841 12.689 1 93.42 276 TYR A O 1
ATOM 2215 N N . LYS A 1 277 ? -10.631 -19.54 12.258 1 91.52 277 LYS A N 1
ATOM 2216 C CA . LYS A 1 277 ? -11.162 -20.489 11.284 1 91.52 277 LYS A CA 1
ATOM 2217 C C . LYS A 1 277 ? -10.378 -20.43 9.976 1 91.52 277 LYS A C 1
ATOM 2219 O O . LYS A 1 277 ? -10.227 -19.359 9.385 1 91.52 277 LYS A O 1
ATOM 2224 N N . ILE A 1 278 ? -9.899 -21.61 9.573 1 94.09 278 ILE A N 1
ATOM 2225 C CA . ILE A 1 278 ? -9.132 -21.676 8.333 1 94.09 278 ILE A CA 1
ATOM 2226 C C . ILE A 1 278 ? -9.93 -22.432 7.273 1 94.09 278 ILE A C 1
ATOM 2228 O O . ILE A 1 278 ? -10.337 -23.575 7.49 1 94.09 278 ILE A O 1
ATOM 2232 N N . ILE A 1 279 ? -10.172 -21.754 6.198 1 93.52 279 ILE A N 1
ATOM 2233 C CA . ILE A 1 279 ? -10.822 -22.38 5.053 1 93.52 279 ILE A CA 1
ATOM 2234 C C . ILE A 1 279 ? -9.79 -22.662 3.963 1 93.52 279 ILE A C 1
ATOM 2236 O O . ILE A 1 279 ? -9.077 -21.756 3.526 1 93.52 279 ILE A O 1
ATOM 2240 N N . ARG A 1 280 ? -9.73 -23.897 3.523 1 93.29 280 ARG A N 1
ATOM 2241 C CA . ARG A 1 280 ? -8.764 -24.304 2.507 1 93.29 280 ARG A CA 1
ATOM 2242 C C . ARG A 1 280 ? -9.442 -24.505 1.156 1 93.29 280 ARG A C 1
ATOM 2244 O O . ARG A 1 280 ? -10.406 -25.266 1.047 1 93.29 280 ARG A O 1
ATOM 2251 N N . VAL A 1 281 ? -8.968 -23.839 0.165 1 93.02 281 VAL A N 1
ATOM 2252 C CA . VAL A 1 281 ? -9.527 -23.924 -1.18 1 93.02 281 VAL A CA 1
ATOM 2253 C C . VAL A 1 281 ? -8.491 -24.515 -2.134 1 93.02 281 VAL A C 1
ATOM 2255 O O . VAL A 1 281 ? -7.401 -23.961 -2.296 1 93.02 281 VAL A O 1
ATOM 2258 N N . PRO A 1 282 ? -8.756 -25.629 -2.823 1 90.45 282 PRO A N 1
ATOM 2259 C CA . PRO A 1 282 ? -7.813 -26.226 -3.772 1 90.45 282 PRO A CA 1
ATOM 2260 C C . PRO A 1 282 ? -7.622 -25.377 -5.027 1 90.45 282 PRO A C 1
ATOM 2262 O O . PRO A 1 282 ? -8.433 -24.49 -5.306 1 90.45 282 PRO A O 1
ATOM 2265 N N . TYR A 1 283 ? -6.542 -25.647 -5.637 1 88.09 283 TYR A N 1
ATOM 2266 C CA . TYR A 1 283 ? -6.313 -25.03 -6.939 1 88.09 283 TYR A CA 1
ATOM 2267 C C . TYR A 1 283 ? -7.313 -25.543 -7.969 1 88.09 283 TYR A C 1
ATOM 2269 O O . TYR A 1 283 ? -7.3 -26.725 -8.322 1 88.09 283 TYR A O 1
ATOM 2277 N N . LEU A 1 284 ? -8.142 -24.655 -8.409 1 84.5 284 LEU A N 1
ATOM 2278 C CA . LEU A 1 284 ? -9.2 -25.054 -9.33 1 84.5 284 LEU A CA 1
ATOM 2279 C C . LEU A 1 284 ? -8.87 -24.626 -10.756 1 84.5 284 LEU A C 1
ATOM 2281 O O . LEU A 1 284 ? -8.518 -23.469 -10.996 1 84.5 284 LEU A O 1
ATOM 2285 N N . VAL A 1 285 ? -8.9 -25.582 -11.666 1 79.22 285 VAL A N 1
ATOM 2286 C CA . VAL A 1 285 ? -8.679 -25.322 -13.085 1 79.22 285 VAL A CA 1
ATOM 2287 C C . VAL A 1 285 ? -9.9 -25.766 -13.888 1 79.22 285 VAL A C 1
ATOM 2289 O O . VAL A 1 285 ? -10.244 -26.951 -13.903 1 79.22 285 VAL A O 1
ATOM 2292 N N . PRO A 1 286 ? -10.575 -24.825 -14.536 1 80.48 286 PRO A N 1
ATOM 2293 C CA . PRO A 1 286 ? -10.332 -23.38 -14.549 1 80.48 286 PRO A CA 1
ATOM 2294 C C . PRO A 1 286 ? -10.817 -22.689 -13.276 1 80.48 286 PRO A C 1
ATOM 2296 O O . PRO A 1 286 ? -11.549 -23.289 -12.484 1 80.48 286 PRO A O 1
ATOM 2299 N N . PRO A 1 287 ? -10.439 -21.496 -13.152 1 83.55 287 PRO A N 1
ATOM 2300 C CA . PRO A 1 287 ? -10.976 -20.745 -12.015 1 83.55 287 PRO A CA 1
ATOM 2301 C C . PRO A 1 287 ? -12.498 -20.635 -12.046 1 83.55 287 PRO A C 1
ATOM 2303 O O . PRO A 1 287 ? -13.091 -20.526 -13.122 1 83.55 287 PRO A O 1
ATOM 2306 N N . PRO A 1 288 ? -13.104 -20.722 -10.877 1 88.77 288 PRO A N 1
ATOM 2307 C CA . PRO A 1 288 ? -14.568 -20.675 -10.841 1 88.77 288 PRO A CA 1
ATOM 2308 C C . PRO A 1 288 ? -15.128 -19.351 -11.356 1 88.77 288 PRO A C 1
ATOM 2310 O O . PRO A 1 288 ? -14.639 -18.283 -10.981 1 88.77 288 PRO A O 1
ATOM 2313 N N . LYS A 1 289 ? -16.085 -19.48 -12.176 1 91.05 289 LYS A N 1
ATOM 2314 C CA . LYS A 1 289 ? -16.782 -18.327 -12.738 1 91.05 289 LYS A CA 1
ATOM 2315 C C . LYS A 1 289 ? -18.288 -18.566 -12.788 1 91.05 289 LYS A C 1
ATOM 2317 O O . LYS A 1 289 ? -18.737 -19.673 -13.092 1 91.05 289 LYS A O 1
ATOM 2322 N N . GLY A 1 290 ? -18.993 -17.483 -12.493 1 94.26 290 GLY A N 1
ATOM 2323 C CA . GLY A 1 290 ? -20.443 -17.579 -12.532 1 94.26 290 GLY A CA 1
ATOM 2324 C C . GLY A 1 290 ? -21.053 -17.942 -11.191 1 94.26 290 GLY A C 1
ATOM 2325 O O . GLY A 1 290 ? -20.439 -18.658 -10.397 1 94.26 290 GLY A O 1
ATOM 2326 N N . LEU A 1 291 ? -22.253 -17.624 -11.042 1 93.38 291 LEU A N 1
ATOM 2327 C CA . LEU A 1 291 ? -22.931 -17.716 -9.754 1 93.38 291 LEU A CA 1
ATOM 2328 C C . LEU A 1 291 ? -23.114 -19.171 -9.338 1 93.38 291 LEU A C 1
ATOM 2330 O O . LEU A 1 291 ? -22.859 -19.529 -8.185 1 93.38 291 LEU A O 1
ATOM 2334 N N . GLU A 1 292 ? -23.51 -19.969 -10.222 1 92.65 292 GLU A N 1
ATOM 2335 C CA . GLU A 1 292 ? -23.778 -21.365 -9.888 1 92.65 292 GLU A CA 1
ATOM 2336 C C . GLU A 1 292 ? -22.5 -22.088 -9.475 1 92.65 292 GLU A C 1
ATOM 2338 O O . GLU A 1 292 ? -22.498 -22.855 -8.51 1 92.65 292 GLU A O 1
ATOM 2343 N N . THR A 1 293 ? -21.498 -21.799 -10.19 1 93.69 293 THR A N 1
ATOM 2344 C CA . THR A 1 293 ? -20.211 -22.404 -9.866 1 93.69 293 THR A CA 1
ATOM 2345 C C . THR A 1 293 ? -19.705 -21.908 -8.514 1 93.69 293 THR A C 1
ATOM 2347 O O . THR A 1 293 ? -19.186 -22.69 -7.716 1 93.69 293 THR A O 1
ATOM 2350 N N . LEU A 1 294 ? -19.904 -20.677 -8.261 1 94.18 294 LEU A N 1
ATOM 2351 C CA . LEU A 1 294 ? -19.47 -20.084 -7.001 1 94.18 294 LEU A CA 1
ATOM 2352 C C . LEU A 1 294 ? -20.233 -20.685 -5.826 1 94.18 294 LEU A C 1
ATOM 2354 O O . LEU A 1 294 ? -19.642 -20.986 -4.786 1 94.18 294 LEU A O 1
ATOM 2358 N N . LYS A 1 295 ? -21.497 -20.883 -6.024 1 92.43 295 LYS A N 1
ATOM 2359 C CA . LYS A 1 295 ? -22.312 -21.493 -4.977 1 92.43 295 LYS A CA 1
ATOM 2360 C C . LYS A 1 295 ? -21.874 -22.929 -4.706 1 92.43 295 LYS A C 1
ATOM 2362 O O . LYS A 1 295 ? -21.783 -23.349 -3.55 1 92.43 295 LYS A O 1
ATOM 2367 N N . LYS A 1 296 ? -21.574 -23.584 -5.747 1 91.27 296 LYS A N 1
ATOM 2368 C CA . LYS A 1 296 ? -21.125 -24.967 -5.611 1 91.27 296 LYS A CA 1
ATOM 2369 C C . LYS A 1 296 ? -19.81 -25.045 -4.842 1 91.27 296 LYS A C 1
ATOM 2371 O O . LYS A 1 296 ? -19.684 -25.822 -3.893 1 91.27 296 LYS A O 1
ATOM 2376 N N . VAL A 1 297 ? -18.91 -24.211 -5.218 1 88.87 297 VAL A N 1
ATOM 2377 C CA . VAL A 1 297 ? -17.612 -24.167 -4.552 1 88.87 297 VAL A CA 1
ATOM 2378 C C . VAL A 1 297 ? -17.793 -23.761 -3.092 1 88.87 297 VAL A C 1
ATOM 2380 O O . VAL A 1 297 ? -17.173 -24.341 -2.198 1 88.87 297 VAL A O 1
ATOM 2383 N N . GLY A 1 298 ? -18.642 -22.777 -2.904 1 90.37 298 GLY A N 1
ATOM 2384 C CA . GLY A 1 298 ? -18.91 -22.317 -1.55 1 90.37 298 GLY A CA 1
ATOM 2385 C C . GLY A 1 298 ? -19.46 -23.406 -0.648 1 90.37 298 GLY A C 1
ATOM 2386 O O . GLY A 1 298 ? -19.028 -23.546 0.498 1 90.37 298 GLY A O 1
ATOM 2387 N N . ARG A 1 299 ? -20.331 -24.162 -1.117 1 89.01 299 ARG A N 1
ATOM 2388 C CA . ARG A 1 299 ? -20.944 -25.232 -0.337 1 89.01 299 ARG A CA 1
ATOM 2389 C C . ARG A 1 299 ? -19.936 -26.336 -0.035 1 89.01 299 ARG A C 1
ATOM 2391 O O . ARG A 1 299 ? -19.924 -26.889 1.066 1 89.01 299 ARG A O 1
ATOM 2398 N N . GLU A 1 300 ? -19.087 -26.575 -0.96 1 86.02 300 GLU A N 1
ATOM 2399 C CA . GLU A 1 300 ? -18.122 -27.661 -0.822 1 86.02 300 GLU A CA 1
ATOM 2400 C C . GLU A 1 300 ? -16.959 -27.254 0.079 1 86.02 300 GLU A C 1
ATOM 2402 O O . GLU A 1 300 ? -16.489 -28.052 0.893 1 86.02 300 GLU A O 1
ATOM 2407 N N . VAL A 1 301 ? -16.533 -26.107 -0.096 1 81.87 301 VAL A N 1
ATOM 2408 C CA . VAL A 1 301 ? -15.288 -25.676 0.531 1 81.87 301 VAL A CA 1
ATOM 2409 C C . VAL A 1 301 ? -15.588 -25.019 1.876 1 81.87 301 VAL A C 1
ATOM 2411 O O . VAL A 1 301 ? -14.869 -25.236 2.855 1 81.87 301 VAL A O 1
ATOM 2414 N N . TRP A 1 302 ? -16.592 -24.161 1.931 1 76.24 302 TRP A N 1
ATOM 2415 C CA . TRP A 1 302 ? -16.893 -23.407 3.143 1 76.24 302 TRP A CA 1
ATOM 2416 C C . TRP A 1 302 ? -17.769 -24.222 4.088 1 76.24 302 TRP A C 1
ATOM 2418 O O . TRP A 1 302 ? -17.947 -23.855 5.252 1 76.24 302 TRP A O 1
ATOM 2428 N N . GLY A 1 303 ? -17.858 -25.616 3.833 1 65.77 303 GLY A N 1
ATOM 2429 C CA . GLY A 1 303 ? -18.686 -26.507 4.63 1 65.77 303 GLY A CA 1
ATOM 2430 C C . GLY A 1 303 ? -20.063 -25.94 4.921 1 65.77 303 GLY A C 1
ATOM 2431 O O . GLY A 1 303 ? -20.614 -26.158 6.002 1 65.77 303 GLY A O 1
ATOM 2432 N N . GLY A 1 304 ? -20.657 -25.332 3.965 1 56.69 304 GLY A N 1
ATOM 2433 C CA . GLY A 1 304 ? -21.978 -24.764 4.184 1 56.69 304 GLY A CA 1
ATOM 2434 C C . GLY A 1 304 ? -21.974 -23.605 5.162 1 56.69 304 GLY A C 1
ATOM 2435 O O . GLY A 1 304 ? -22.986 -22.921 5.326 1 56.69 304 GLY A O 1
ATOM 2436 N N . ALA A 1 305 ? -20.854 -23.485 6.017 1 56.45 305 ALA A N 1
ATOM 2437 C CA . ALA A 1 305 ? -20.831 -22.384 6.976 1 56.45 305 ALA A CA 1
ATOM 2438 C C . ALA A 1 305 ? -20.139 -21.158 6.388 1 56.45 305 ALA A C 1
ATOM 2440 O O . ALA A 1 305 ? -19.092 -21.276 5.747 1 56.45 305 ALA A O 1
ATOM 2441 N N . LEU A 1 306 ? -20.991 -20.22 6.197 1 57.94 306 LEU A N 1
ATOM 2442 C CA . LEU A 1 306 ? -20.514 -18.915 5.75 1 57.94 306 LEU A CA 1
ATOM 2443 C C . LEU A 1 306 ? -19.351 -18.437 6.614 1 57.94 306 LEU A C 1
ATOM 2445 O O . LEU A 1 306 ? -19.379 -18.586 7.837 1 57.94 306 LEU A O 1
ATOM 2449 N N . CYS A 1 307 ? -18.309 -18.157 6.056 1 60.37 307 CYS A N 1
ATOM 2450 C CA . CYS A 1 307 ? -17.17 -17.652 6.815 1 60.37 307 CYS A CA 1
ATOM 2451 C C . CYS A 1 307 ? -17.605 -16.574 7.8 1 60.37 307 CYS A C 1
ATOM 2453 O O . CYS A 1 307 ? -17.991 -15.476 7.394 1 60.37 307 CYS A O 1
ATOM 2455 N N . CYS A 1 308 ? -17.585 -16.851 9.099 1 61.16 308 CYS A N 1
ATOM 2456 C CA . CYS A 1 308 ? -17.769 -15.93 10.215 1 61.16 308 CYS A CA 1
ATOM 2457 C C . CYS A 1 308 ? -19.225 -15.495 10.328 1 61.16 308 CYS A C 1
ATOM 2459 O O . CYS A 1 308 ? -19.512 -14.387 10.786 1 61.16 308 CYS A O 1
ATOM 2461 N N . SER A 1 309 ? -20.073 -16.22 9.672 1 63.11 309 SER A N 1
ATOM 2462 C CA . SER A 1 309 ? -21.484 -15.861 9.772 1 63.11 309 SER A CA 1
ATOM 2463 C C . SER A 1 309 ? -22.144 -16.542 10.967 1 63.11 309 SER A C 1
ATOM 2465 O O . SER A 1 309 ? -21.679 -17.586 11.428 1 63.11 309 SER A O 1
ATOM 2467 N N . MET B 1 1 ? 32.27 19.728 -4.081 1 25.77 1 MET B N 1
ATOM 2468 C CA . MET B 1 1 ? 31.191 19.085 -4.825 1 25.77 1 MET B CA 1
ATOM 2469 C C . MET B 1 1 ? 30.48 18.046 -3.964 1 25.77 1 MET B C 1
ATOM 2471 O O . MET B 1 1 ? 31.124 17.169 -3.385 1 25.77 1 MET B O 1
ATOM 2475 N N . ILE B 1 2 ? 29.387 18.401 -3.251 1 34.43 2 ILE B N 1
ATOM 2476 C CA . ILE B 1 2 ? 28.674 17.512 -2.339 1 34.43 2 ILE B CA 1
ATOM 2477 C C . ILE B 1 2 ? 28.589 16.113 -2.945 1 34.43 2 ILE B C 1
ATOM 2479 O O . ILE B 1 2 ? 27.967 15.92 -3.992 1 34.43 2 ILE B O 1
ATOM 2483 N N . SER B 1 3 ? 29.653 15.316 -2.802 1 45.06 3 SER B N 1
ATOM 2484 C CA . SER B 1 3 ? 29.86 14.024 -3.449 1 45.06 3 SER B CA 1
ATOM 2485 C C . SER B 1 3 ? 28.752 13.041 -3.088 1 45.06 3 SER B C 1
ATOM 2487 O O . SER B 1 3 ? 28.517 12.768 -1.909 1 45.06 3 SER B O 1
ATOM 2489 N N . VAL B 1 4 ? 27.6 13.129 -3.588 1 56.14 4 VAL B N 1
ATOM 2490 C CA . VAL B 1 4 ? 26.454 12.232 -3.485 1 56.14 4 VAL B CA 1
ATOM 2491 C C . VAL B 1 4 ? 26.713 10.966 -4.297 1 56.14 4 VAL B C 1
ATOM 2493 O O . VAL B 1 4 ? 27.601 10.94 -5.153 1 56.14 4 VAL B O 1
ATOM 2496 N N . VAL B 1 5 ? 26.232 9.867 -3.86 1 69.78 5 VAL B N 1
ATOM 2497 C CA . VAL B 1 5 ? 26.261 8.671 -4.695 1 69.78 5 VAL B CA 1
ATOM 2498 C C . VAL B 1 5 ? 26.116 9.061 -6.164 1 69.78 5 VAL B C 1
ATOM 2500 O O . VAL B 1 5 ? 25.374 9.989 -6.496 1 69.78 5 VAL B O 1
ATOM 2503 N N . LYS B 1 6 ? 26.946 8.469 -6.954 1 74.19 6 LYS B N 1
ATOM 2504 C CA . LYS B 1 6 ? 26.966 8.809 -8.374 1 74.19 6 LYS B CA 1
ATOM 2505 C C . LYS B 1 6 ? 25.639 8.459 -9.042 1 74.19 6 LYS B C 1
ATOM 2507 O O . LYS B 1 6 ? 25.094 9.258 -9.807 1 74.19 6 LYS B O 1
ATOM 2512 N N . LYS B 1 7 ? 25.179 7.31 -8.705 1 91.17 7 LYS B N 1
ATOM 2513 C CA . LYS B 1 7 ? 23.929 6.911 -9.345 1 91.17 7 LYS B CA 1
ATOM 2514 C C . LYS B 1 7 ? 23.117 5.99 -8.44 1 91.17 7 LYS B C 1
ATOM 2516 O O . LYS B 1 7 ? 23.672 5.102 -7.79 1 91.17 7 LYS B O 1
ATOM 2521 N N . VAL B 1 8 ? 21.843 6.167 -8.416 1 94.77 8 VAL B N 1
ATOM 2522 C CA . VAL B 1 8 ? 20.936 5.386 -7.582 1 94.77 8 VAL B CA 1
ATOM 2523 C C . VAL B 1 8 ? 19.966 4.603 -8.465 1 94.77 8 VAL B C 1
ATOM 2525 O O . VAL B 1 8 ? 19.409 5.148 -9.42 1 94.77 8 VAL B O 1
ATOM 2528 N N . PHE B 1 9 ? 19.805 3.321 -8.157 1 95.26 9 PHE B N 1
ATOM 2529 C CA . PHE B 1 9 ? 18.861 2.452 -8.851 1 95.26 9 PHE B CA 1
ATOM 2530 C C . PHE B 1 9 ? 17.755 1.993 -7.909 1 95.26 9 PHE B C 1
ATOM 2532 O O . PHE B 1 9 ? 18.029 1.407 -6.859 1 95.26 9 PHE B O 1
ATOM 2539 N N . HIS B 1 10 ? 16.526 2.254 -8.297 1 95.5 10 HIS B N 1
ATOM 2540 C CA . HIS B 1 10 ? 15.366 1.875 -7.498 1 95.5 10 HIS B CA 1
ATOM 2541 C C . HIS B 1 10 ? 14.627 0.698 -8.125 1 95.5 10 HIS B C 1
ATOM 2543 O O . HIS B 1 10 ? 14.157 0.789 -9.261 1 95.5 10 HIS B O 1
ATOM 2549 N N . PHE B 1 11 ? 14.52 -0.374 -7.392 1 95.51 11 PHE B N 1
ATOM 2550 C CA . PHE B 1 11 ? 13.762 -1.528 -7.86 1 95.51 11 PHE B CA 1
ATOM 2551 C C . PHE B 1 11 ? 12.406 -1.602 -7.169 1 95.51 11 PHE B C 1
ATOM 2553 O O . PHE B 1 11 ? 12.333 -1.718 -5.943 1 95.51 11 PHE B O 1
ATOM 2560 N N . MET B 1 12 ? 11.369 -1.557 -7.972 1 94.1 12 MET B N 1
ATOM 2561 C CA . MET B 1 12 ? 10.011 -1.547 -7.434 1 94.1 12 MET B CA 1
ATOM 2562 C C . MET B 1 12 ? 9.135 -2.569 -8.15 1 94.1 12 MET B C 1
ATOM 2564 O O . MET B 1 12 ? 9.474 -3.028 -9.242 1 94.1 12 MET B O 1
ATOM 2568 N N . GLY B 1 13 ? 8.058 -2.873 -7.506 1 92.52 13 GLY B N 1
ATOM 2569 C CA . GLY B 1 13 ? 7.097 -3.822 -8.046 1 92.52 13 GLY B CA 1
ATOM 2570 C C . GLY B 1 13 ? 6.276 -4.514 -6.975 1 92.52 13 GLY B C 1
ATOM 2571 O O . GLY B 1 13 ? 6.505 -4.311 -5.781 1 92.52 13 GLY B O 1
ATOM 2572 N N . LYS B 1 14 ? 5.404 -5.309 -7.444 1 89.3 14 LYS B N 1
ATOM 2573 C CA . LYS B 1 14 ? 4.56 -6.074 -6.531 1 89.3 14 LYS B CA 1
ATOM 2574 C C . LYS B 1 14 ? 5.394 -7.034 -5.687 1 89.3 14 LYS B C 1
ATOM 2576 O O . LYS B 1 14 ? 6.497 -7.417 -6.08 1 89.3 14 LYS B O 1
ATOM 2581 N N . GLY B 1 15 ? 4.866 -7.401 -4.545 1 86.49 15 GLY B N 1
ATOM 2582 C CA . GLY B 1 15 ? 5.542 -8.387 -3.718 1 86.49 15 GLY B CA 1
ATOM 2583 C C . GLY B 1 15 ? 5.665 -9.743 -4.387 1 86.49 15 GLY B C 1
ATOM 2584 O O . GLY B 1 15 ? 4.737 -10.196 -5.061 1 86.49 15 GLY B O 1
ATOM 2585 N N . GLY B 1 16 ? 6.852 -10.32 -4.315 1 87.05 16 GLY B N 1
ATOM 2586 C CA . GLY B 1 16 ? 7.047 -11.692 -4.757 1 87.05 16 GLY B CA 1
ATOM 2587 C C . GLY B 1 16 ? 7.437 -11.798 -6.219 1 87.05 16 GLY B C 1
ATOM 2588 O O . GLY B 1 16 ? 7.574 -12.901 -6.752 1 87.05 16 GLY B O 1
ATOM 2589 N N . VAL B 1 17 ? 7.702 -10.704 -6.844 1 92.08 17 VAL B N 1
ATOM 2590 C CA . VAL B 1 17 ? 7.926 -10.749 -8.285 1 92.08 17 VAL B CA 1
ATOM 2591 C C . VAL B 1 17 ? 9.419 -10.893 -8.572 1 92.08 17 VAL B C 1
ATOM 2593 O O . VAL B 1 17 ? 9.83 -10.963 -9.733 1 92.08 17 VAL B O 1
ATOM 2596 N N . GLY B 1 18 ? 10.277 -10.82 -7.532 1 92.42 18 GLY B N 1
ATOM 2597 C CA . GLY B 1 18 ? 11.706 -11.01 -7.721 1 92.42 18 GLY B CA 1
ATOM 2598 C C . GLY B 1 18 ? 12.494 -9.716 -7.654 1 92.42 18 GLY B C 1
ATOM 2599 O O . GLY B 1 18 ? 13.569 -9.606 -8.249 1 92.42 18 GLY B O 1
ATOM 2600 N N . LYS B 1 19 ? 11.975 -8.715 -7.011 1 93.8 19 LYS B N 1
ATOM 2601 C CA . LYS B 1 19 ? 12.641 -7.424 -6.866 1 93.8 19 LYS B CA 1
ATOM 2602 C C . LYS B 1 19 ? 14.014 -7.583 -6.22 1 93.8 19 LYS B C 1
ATOM 2604 O O . LYS B 1 19 ? 15.003 -7.035 -6.709 1 93.8 19 LYS B O 1
ATOM 2609 N N . THR B 1 20 ? 14.045 -8.361 -5.121 1 94.36 20 THR B N 1
ATOM 2610 C CA . THR B 1 20 ? 15.28 -8.521 -4.362 1 94.36 20 THR B CA 1
ATOM 2611 C C . THR B 1 20 ? 16.351 -9.202 -5.209 1 94.36 20 THR B C 1
ATOM 2613 O O . THR B 1 20 ? 17.496 -8.748 -5.255 1 94.36 20 THR B O 1
ATOM 2616 N N . THR B 1 21 ? 15.971 -10.223 -5.885 1 94.38 21 THR B N 1
ATOM 2617 C CA . THR B 1 21 ? 16.911 -10.943 -6.737 1 94.38 21 THR B CA 1
ATOM 2618 C C . THR B 1 21 ? 17.407 -10.05 -7.871 1 94.38 21 THR B C 1
ATOM 2620 O O . THR B 1 21 ? 18.598 -10.043 -8.186 1 94.38 21 THR B O 1
ATOM 2623 N N . SER B 1 22 ? 16.515 -9.302 -8.452 1 94.72 22 SER B N 1
ATOM 2624 C CA . SER B 1 22 ? 16.884 -8.4 -9.538 1 94.72 22 SER B CA 1
ATOM 2625 C C . SER B 1 22 ? 17.822 -7.301 -9.049 1 94.72 22 SER B C 1
ATOM 2627 O O . SER B 1 22 ? 18.816 -6.988 -9.706 1 94.72 22 SER B O 1
ATOM 2629 N N . ALA B 1 23 ? 17.494 -6.721 -7.945 1 95.47 23 ALA B N 1
ATOM 2630 C CA . ALA B 1 23 ? 18.334 -5.681 -7.357 1 95.47 23 ALA B CA 1
ATOM 2631 C C . ALA B 1 23 ? 19.723 -6.219 -7.028 1 95.47 23 ALA B C 1
ATOM 2633 O O . ALA B 1 23 ? 20.732 -5.571 -7.317 1 95.47 23 ALA B O 1
ATOM 2634 N N . ALA B 1 24 ? 19.736 -7.379 -6.428 1 96.05 24 ALA B N 1
ATOM 2635 C CA . ALA B 1 24 ? 21.008 -7.997 -6.065 1 96.05 24 ALA B CA 1
ATOM 2636 C C . ALA B 1 24 ? 21.84 -8.31 -7.305 1 96.05 24 ALA B C 1
ATOM 2638 O O . ALA B 1 24 ? 23.065 -8.17 -7.291 1 96.05 24 ALA B O 1
ATOM 2639 N N . THR B 1 25 ? 21.199 -8.771 -8.305 1 94.98 25 THR B N 1
ATOM 2640 C CA . THR B 1 25 ? 21.883 -9.048 -9.563 1 94.98 25 THR B CA 1
ATOM 2641 C C . THR B 1 25 ? 22.52 -7.78 -10.124 1 94.98 25 THR B C 1
ATOM 2643 O O . THR B 1 25 ? 23.696 -7.78 -10.492 1 94.98 25 THR B O 1
ATOM 2646 N N . GLN B 1 26 ? 21.769 -6.713 -10.132 1 94.08 26 GLN B N 1
ATOM 2647 C CA . GLN B 1 26 ? 22.286 -5.432 -10.601 1 94.08 26 GLN B CA 1
ATOM 2648 C C . GLN B 1 26 ? 23.465 -4.969 -9.749 1 94.08 26 GLN B C 1
ATOM 2650 O O . GLN B 1 26 ? 24.487 -4.531 -10.28 1 94.08 26 GLN B O 1
ATOM 2655 N N . ALA B 1 27 ? 23.28 -5.046 -8.473 1 95.54 27 ALA B N 1
ATOM 2656 C CA . ALA B 1 27 ? 24.326 -4.613 -7.55 1 95.54 27 ALA B CA 1
ATOM 2657 C C . ALA B 1 27 ? 25.605 -5.421 -7.752 1 95.54 27 ALA B C 1
ATOM 2659 O O . ALA B 1 27 ? 26.707 -4.87 -7.712 1 95.54 27 ALA B O 1
ATOM 2660 N N . SER B 1 28 ? 25.416 -6.673 -7.946 1 94.61 28 SER B N 1
ATOM 2661 C CA . SER B 1 28 ? 26.562 -7.55 -8.162 1 94.61 28 SER B CA 1
ATOM 2662 C C . SER B 1 28 ? 27.341 -7.145 -9.41 1 94.61 28 SER B C 1
ATOM 2664 O O . SER B 1 28 ? 28.574 -7.14 -9.404 1 94.61 28 SER B O 1
ATOM 2666 N N . LEU B 1 29 ? 26.701 -6.823 -10.443 1 93.04 29 LEU B N 1
ATOM 2667 C CA . LEU B 1 29 ? 27.35 -6.406 -11.681 1 93.04 29 LEU B CA 1
ATOM 2668 C C . LEU B 1 29 ? 28.011 -5.041 -11.515 1 93.04 29 LEU B C 1
ATOM 2670 O O . LEU B 1 29 ? 29.127 -4.825 -11.991 1 93.04 29 LEU B O 1
ATOM 2674 N N . LEU B 1 30 ? 27.353 -4.133 -10.843 1 93.12 30 LEU B N 1
ATOM 2675 C CA . LEU B 1 30 ? 27.875 -2.787 -10.63 1 93.12 30 LEU B CA 1
ATOM 2676 C C . LEU B 1 30 ? 29.135 -2.823 -9.771 1 93.12 30 LEU B C 1
ATOM 2678 O O . LEU B 1 30 ? 30.026 -1.986 -9.933 1 93.12 30 LEU B O 1
ATOM 2682 N N . SER B 1 31 ? 29.153 -3.799 -8.891 1 94.18 31 SER B N 1
ATOM 2683 C CA . SER B 1 31 ? 30.3 -3.914 -7.996 1 94.18 31 SER B CA 1
ATOM 2684 C C . SER B 1 31 ? 31.588 -4.157 -8.776 1 94.18 31 SER B C 1
ATOM 2686 O O . SER B 1 31 ? 32.685 -3.95 -8.254 1 94.18 31 SER B O 1
ATOM 2688 N N . GLU B 1 32 ? 31.444 -4.597 -9.968 1 91.53 32 GLU B N 1
ATOM 2689 C CA . GLU B 1 32 ? 32.603 -4.798 -10.833 1 91.53 32 GLU B CA 1
ATOM 2690 C C . GLU B 1 32 ? 33.088 -3.477 -11.422 1 91.53 32 GLU B C 1
ATOM 2692 O O . GLU B 1 32 ? 34.206 -3.394 -11.936 1 91.53 32 GLU B O 1
ATOM 2697 N N . ARG B 1 33 ? 32.349 -2.465 -11.334 1 91.33 33 ARG B N 1
ATOM 2698 C CA . ARG B 1 33 ? 32.663 -1.177 -11.946 1 91.33 33 ARG B CA 1
ATOM 2699 C C . ARG B 1 33 ? 32.996 -0.133 -10.885 1 91.33 33 ARG B C 1
ATOM 2701 O O . ARG B 1 33 ? 33.605 0.895 -11.188 1 91.33 33 ARG B O 1
ATOM 2708 N N . GLY B 1 34 ? 32.513 -0.371 -9.669 1 93.48 34 GLY B N 1
ATOM 2709 C CA . GLY B 1 34 ? 32.737 0.583 -8.594 1 93.48 34 GLY B CA 1
ATOM 2710 C C . GLY B 1 34 ? 32.158 0.132 -7.266 1 93.48 34 GLY B C 1
ATOM 2711 O O . GLY B 1 34 ? 31.467 -0.887 -7.198 1 93.48 34 GLY B O 1
ATOM 2712 N N . LYS B 1 35 ? 32.47 0.922 -6.284 1 96.54 35 LYS B N 1
ATOM 2713 C CA . LYS B 1 35 ? 31.961 0.629 -4.947 1 96.54 35 LYS B CA 1
ATOM 2714 C C . LYS B 1 35 ? 30.44 0.745 -4.901 1 96.54 35 LYS B C 1
ATOM 2716 O O . LYS B 1 35 ? 29.884 1.807 -5.186 1 96.54 35 LYS B O 1
ATOM 2721 N N . THR B 1 36 ? 29.798 -0.385 -4.557 1 96.93 36 THR B N 1
ATOM 2722 C CA . THR B 1 36 ? 28.349 -0.479 -4.698 1 96.93 36 THR B CA 1
ATOM 2723 C C . THR B 1 36 ? 27.7 -0.865 -3.372 1 96.93 36 THR B C 1
ATOM 2725 O O . THR B 1 36 ? 28.188 -1.754 -2.672 1 96.93 36 THR B O 1
ATOM 2728 N N . LEU B 1 37 ? 26.631 -0.129 -3.026 1 97.84 37 LEU B N 1
ATOM 2729 C CA . LEU B 1 37 ? 25.812 -0.456 -1.864 1 97.84 37 LEU B CA 1
ATOM 2730 C C . LEU B 1 37 ? 24.418 -0.905 -2.289 1 97.84 37 LEU B C 1
ATOM 2732 O O . LEU B 1 37 ? 23.767 -0.24 -3.098 1 97.84 37 LEU B O 1
ATOM 2736 N N . ILE B 1 38 ? 24.018 -2.03 -1.8 1 97.71 38 ILE B N 1
ATOM 2737 C CA . ILE B 1 38 ? 22.631 -2.449 -1.964 1 97.71 38 ILE B CA 1
ATOM 2738 C C . ILE B 1 38 ? 21.908 -2.378 -0.621 1 97.71 38 ILE B C 1
ATOM 2740 O O . ILE B 1 38 ? 22.419 -2.858 0.393 1 97.71 38 ILE B O 1
ATOM 2744 N N . VAL B 1 39 ? 20.747 -1.721 -0.63 1 96.74 39 VAL B N 1
ATOM 2745 C CA . VAL B 1 39 ? 19.914 -1.596 0.561 1 96.74 39 VAL B CA 1
ATOM 2746 C C . VAL B 1 39 ? 18.538 -2.202 0.295 1 96.74 39 VAL B C 1
ATOM 2748 O O . VAL B 1 39 ? 17.889 -1.873 -0.701 1 96.74 39 VAL B O 1
ATOM 2751 N N . SER B 1 40 ? 18.141 -3.078 1.141 1 95.56 40 SER B N 1
ATOM 2752 C CA . SER B 1 40 ? 16.804 -3.652 1.023 1 95.56 40 SER B CA 1
ATOM 2753 C C . SER B 1 40 ? 15.874 -3.113 2.105 1 95.56 40 SER B C 1
ATOM 2755 O O . SER B 1 40 ? 16.183 -3.197 3.295 1 95.56 40 SER B O 1
ATOM 2757 N N . LEU B 1 41 ? 14.778 -2.56 1.661 1 90.39 41 LEU B N 1
ATOM 2758 C CA . LEU B 1 41 ? 13.737 -2.081 2.563 1 90.39 41 LEU B CA 1
ATOM 2759 C C . LEU B 1 41 ? 12.556 -3.046 2.591 1 90.39 41 LEU B C 1
ATOM 2761 O O . LEU B 1 41 ? 11.424 -2.64 2.864 1 90.39 41 LEU B O 1
ATOM 2765 N N . ASP B 1 42 ? 12.808 -4.249 2.287 1 83.97 42 ASP B N 1
ATOM 2766 C CA . ASP B 1 42 ? 11.806 -5.31 2.314 1 83.97 42 ASP B CA 1
ATOM 2767 C C . ASP B 1 42 ? 11.692 -5.923 3.708 1 83.97 42 ASP B C 1
ATOM 2769 O O . ASP B 1 42 ? 12.692 -6.357 4.284 1 83.97 42 ASP B O 1
ATOM 2773 N N . PRO B 1 43 ? 10.499 -6.059 4.171 1 77.88 43 PRO B N 1
ATOM 2774 C CA . PRO B 1 43 ? 10.313 -6.638 5.504 1 77.88 43 PRO B CA 1
ATOM 2775 C C . PRO B 1 43 ? 10.662 -8.124 5.555 1 77.88 43 PRO B C 1
ATOM 2777 O O . PRO B 1 43 ? 10.9 -8.668 6.636 1 77.88 43 PRO B O 1
ATOM 2780 N N . ALA B 1 44 ? 10.657 -8.786 4.449 1 78.62 44 ALA B N 1
ATOM 2781 C CA . ALA B 1 44 ? 10.911 -10.224 4.417 1 78.62 44 ALA B CA 1
ATOM 2782 C C . ALA B 1 44 ? 12.388 -10.525 4.654 1 78.62 44 ALA B C 1
ATOM 2784 O O . ALA B 1 44 ? 12.757 -11.667 4.936 1 78.62 44 ALA B O 1
ATOM 2785 N N . HIS B 1 45 ? 13.298 -9.577 4.554 1 80.38 45 HIS B N 1
ATOM 2786 C CA . HIS B 1 45 ? 14.72 -9.704 4.853 1 80.38 45 HIS B CA 1
ATOM 2787 C C . HIS B 1 45 ? 15.342 -10.867 4.087 1 80.38 45 HIS B C 1
ATOM 2789 O O . HIS B 1 45 ? 16.012 -11.717 4.678 1 80.38 45 HIS B O 1
ATOM 2795 N N . ASN B 1 46 ? 15.132 -10.841 2.8 1 87.22 46 ASN B N 1
ATOM 2796 C CA . ASN B 1 46 ? 15.606 -11.945 1.974 1 87.22 46 ASN B CA 1
ATOM 2797 C C . ASN B 1 46 ? 16.93 -11.609 1.295 1 87.22 46 ASN B C 1
ATOM 2799 O O . ASN B 1 46 ? 17.528 -12.46 0.634 1 87.22 46 ASN B O 1
ATOM 2803 N N . LEU B 1 47 ? 17.434 -10.467 1.5 1 94.37 47 LEU B N 1
ATOM 2804 C CA . LEU B 1 47 ? 18.617 -10.028 0.769 1 94.37 47 LEU B CA 1
ATOM 2805 C C . LEU B 1 47 ? 19.815 -10.915 1.091 1 94.37 47 LEU B C 1
ATOM 2807 O O . LEU B 1 47 ? 20.561 -11.309 0.191 1 94.37 47 LEU B O 1
ATOM 2811 N N . GLY B 1 48 ? 19.978 -11.192 2.395 1 94.35 48 GLY B N 1
ATOM 2812 C CA . GLY B 1 48 ? 21.078 -12.059 2.786 1 94.35 48 GLY B CA 1
ATOM 2813 C C . GLY B 1 48 ? 21.025 -13.425 2.127 1 94.35 48 GLY B C 1
ATOM 2814 O O . GLY B 1 48 ? 22.048 -13.94 1.672 1 94.35 48 GLY B O 1
ATOM 2815 N N . ASP B 1 49 ? 19.863 -13.997 2.056 1 92.57 49 ASP B N 1
ATOM 2816 C CA . ASP B 1 49 ? 19.669 -15.294 1.415 1 92.57 49 ASP B CA 1
ATOM 2817 C C . ASP B 1 49 ? 20.019 -15.23 -0.07 1 92.57 49 ASP B C 1
ATOM 2819 O O . ASP B 1 49 ? 20.674 -16.132 -0.598 1 92.57 49 ASP B O 1
ATOM 2823 N N . VAL B 1 50 ? 19.596 -14.228 -0.725 1 94.78 50 VAL B N 1
ATOM 2824 C CA . VAL B 1 50 ? 19.817 -14.059 -2.157 1 94.78 50 VAL B CA 1
ATOM 2825 C C . VAL B 1 50 ? 21.31 -13.892 -2.434 1 94.78 50 VAL B C 1
ATOM 2827 O O . VAL B 1 50 ? 21.844 -14.486 -3.373 1 94.78 50 VAL B O 1
ATOM 2830 N N . LEU B 1 51 ? 21.962 -13.162 -1.542 1 96.14 51 LEU B N 1
ATOM 2831 C CA . LEU B 1 51 ? 23.384 -12.896 -1.726 1 96.14 51 LEU B CA 1
ATOM 2832 C C . LEU B 1 51 ? 24.226 -14.064 -1.223 1 96.14 51 LEU B C 1
ATOM 2834 O O . LEU B 1 51 ? 25.406 -14.175 -1.562 1 96.14 51 LEU B O 1
ATOM 2838 N N . GLY B 1 52 ? 23.652 -14.886 -0.409 1 94.49 52 GLY B N 1
ATOM 2839 C CA . GLY B 1 52 ? 24.416 -15.944 0.233 1 94.49 52 GLY B CA 1
ATOM 2840 C C . GLY B 1 52 ? 25.372 -15.43 1.294 1 94.49 52 GLY B C 1
ATOM 2841 O O . GLY B 1 52 ? 26.497 -15.919 1.411 1 94.49 52 GLY B O 1
ATOM 2842 N N . ALA B 1 53 ? 25.024 -14.336 1.93 1 94.34 53 ALA B N 1
ATOM 2843 C CA . ALA B 1 53 ? 25.874 -13.695 2.93 1 94.34 53 ALA B CA 1
ATOM 2844 C C . ALA B 1 53 ? 25.042 -13.15 4.088 1 94.34 53 ALA B C 1
ATOM 2846 O O . ALA B 1 53 ? 23.837 -12.932 3.945 1 94.34 53 ALA B O 1
ATOM 2847 N N . LYS B 1 54 ? 25.689 -12.989 5.199 1 92.66 54 LYS B N 1
ATOM 2848 C CA . LYS B 1 54 ? 25.039 -12.311 6.316 1 92.66 54 LYS B CA 1
ATOM 2849 C C . LYS B 1 54 ? 24.937 -10.809 6.064 1 92.66 54 LYS B C 1
ATOM 2851 O O . LYS B 1 54 ? 25.914 -10.175 5.659 1 92.66 54 LYS B O 1
ATOM 2856 N N . VAL B 1 55 ? 23.749 -10.281 6.222 1 95.58 55 VAL B N 1
ATOM 2857 C CA . VAL B 1 55 ? 23.51 -8.858 6.005 1 95.58 55 VAL B CA 1
ATOM 2858 C C . VAL B 1 55 ? 22.838 -8.253 7.235 1 95.58 55 VAL B C 1
ATOM 2860 O O . VAL B 1 55 ? 21.858 -8.8 7.747 1 95.58 55 VAL B O 1
ATOM 2863 N N . GLY B 1 56 ? 23.347 -7.174 7.764 1 93.62 56 GLY B N 1
ATOM 2864 C CA . GLY B 1 56 ? 22.791 -6.467 8.907 1 93.62 56 GLY B CA 1
ATOM 2865 C C . GLY B 1 56 ? 22.082 -5.181 8.526 1 93.62 56 GLY B C 1
ATOM 2866 O O . GLY B 1 56 ? 21.774 -4.96 7.353 1 93.62 56 GLY B O 1
ATOM 2867 N N . GLU B 1 57 ? 21.859 -4.342 9.497 1 93.01 57 GLU B N 1
ATOM 2868 C CA . GLU B 1 57 ? 21.086 -3.12 9.293 1 93.01 57 GLU B CA 1
ATOM 2869 C C . GLU B 1 57 ? 21.955 -2.008 8.714 1 93.01 57 GLU B C 1
ATOM 2871 O O . GLU B 1 57 ? 21.451 -1.105 8.043 1 93.01 57 GLU B O 1
ATOM 2876 N N . GLU B 1 58 ? 23.222 -2.119 8.99 1 93.97 58 GLU B N 1
ATOM 2877 C CA . GLU B 1 58 ? 24.168 -1.123 8.494 1 93.97 58 GLU B CA 1
ATOM 2878 C C . GLU B 1 58 ? 24.979 -1.668 7.322 1 93.97 58 GLU B C 1
ATOM 2880 O O . GLU B 1 58 ? 25.159 -2.881 7.195 1 93.97 58 GLU B O 1
ATOM 2885 N N . PRO B 1 59 ? 25.456 -0.754 6.476 1 96.17 59 PRO B N 1
ATOM 2886 C CA . PRO B 1 59 ? 26.254 -1.205 5.333 1 96.17 59 PRO B CA 1
ATOM 2887 C C . PRO B 1 59 ? 27.484 -2.007 5.752 1 96.17 59 PRO B C 1
ATOM 2889 O O . PRO B 1 59 ? 28.267 -1.551 6.59 1 96.17 59 PRO B O 1
ATOM 2892 N N . GLU B 1 60 ? 27.572 -3.139 5.247 1 96.7 60 GLU B N 1
ATOM 2893 C CA . GLU B 1 60 ? 28.73 -4.003 5.456 1 96.7 60 GLU B CA 1
ATOM 2894 C C . GLU B 1 60 ? 29.198 -4.626 4.144 1 96.7 60 GLU B C 1
ATOM 2896 O O . GLU B 1 60 ? 28.38 -4.97 3.288 1 96.7 60 GLU B O 1
ATOM 2901 N N . GLU B 1 61 ? 30.479 -4.799 4.044 1 97.24 61 GLU B N 1
ATOM 2902 C CA . GLU B 1 61 ? 31.017 -5.4 2.827 1 97.24 61 GLU B CA 1
ATOM 2903 C C . GLU B 1 61 ? 30.735 -6.899 2.78 1 97.24 61 GLU B C 1
ATOM 2905 O O . GLU B 1 61 ? 31.089 -7.632 3.706 1 97.24 61 GLU B O 1
ATOM 2910 N N . VAL B 1 62 ? 30.117 -7.348 1.748 1 96.94 62 VAL B N 1
ATOM 2911 C CA . VAL B 1 62 ? 29.746 -8.755 1.642 1 96.94 62 VAL B CA 1
ATOM 2912 C C . VAL B 1 62 ? 30.572 -9.426 0.547 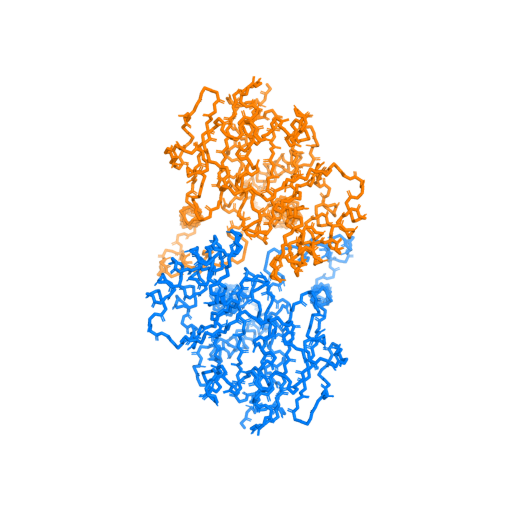1 96.94 62 VAL B C 1
ATOM 2914 O O . VAL B 1 62 ? 30.643 -10.656 0.48 1 96.94 62 VAL B O 1
ATOM 2917 N N . ALA B 1 63 ? 31.196 -8.69 -0.292 1 95.98 63 ALA B N 1
ATOM 2918 C CA . ALA B 1 63 ? 32.123 -9.07 -1.355 1 95.98 63 ALA B CA 1
ATOM 2919 C C . ALA B 1 63 ? 32.966 -7.879 -1.8 1 95.98 63 ALA B C 1
ATOM 2921 O O . ALA B 1 63 ? 32.722 -6.746 -1.379 1 95.98 63 ALA B O 1
ATOM 2922 N N . PRO B 1 64 ? 33.977 -8.148 -2.57 1 95.46 64 PRO B N 1
ATOM 2923 C CA . PRO B 1 64 ? 34.804 -7.018 -3.002 1 95.46 64 PRO B CA 1
ATOM 2924 C C . PRO B 1 64 ? 33.992 -5.92 -3.685 1 95.46 64 PRO B C 1
ATOM 2926 O O . PRO B 1 64 ? 33.356 -6.166 -4.713 1 95.46 64 PRO B O 1
ATOM 2929 N N . ASN B 1 65 ? 33.986 -4.778 -3.067 1 96.55 65 ASN B N 1
ATOM 2930 C CA . ASN B 1 65 ? 33.362 -3.562 -3.58 1 96.55 65 ASN B CA 1
ATOM 2931 C C . ASN B 1 65 ? 31.84 -3.634 -3.493 1 96.55 65 ASN B C 1
ATOM 2933 O O . ASN B 1 65 ? 31.141 -2.81 -4.086 1 96.55 65 ASN B O 1
ATOM 2937 N N . LEU B 1 66 ? 31.315 -4.645 -2.849 1 97.63 66 LEU B N 1
ATOM 2938 C CA . LEU B 1 66 ? 29.873 -4.79 -2.683 1 97.63 66 LEU B CA 1
ATOM 2939 C C . LEU B 1 66 ? 29.486 -4.726 -1.209 1 97.63 66 LEU B C 1
ATOM 2941 O O . LEU B 1 66 ? 29.933 -5.55 -0.409 1 97.63 66 LEU B O 1
ATOM 2945 N N . TYR B 1 67 ? 28.709 -3.723 -0.923 1 98.02 67 TYR B N 1
ATOM 2946 C CA . TYR B 1 67 ? 28.191 -3.529 0.427 1 98.02 67 TYR B CA 1
ATOM 2947 C C . TYR B 1 67 ? 26.685 -3.755 0.472 1 98.02 67 TYR B C 1
ATOM 2949 O O . TYR B 1 67 ? 25.986 -3.522 -0.518 1 98.02 67 TYR B O 1
ATOM 2957 N N . ALA B 1 68 ? 26.222 -4.27 1.622 1 98.15 68 ALA B N 1
ATOM 2958 C CA . ALA B 1 68 ? 24.795 -4.552 1.749 1 98.15 68 ALA B CA 1
ATOM 2959 C C . ALA B 1 68 ? 24.269 -4.119 3.114 1 98.15 68 ALA B C 1
ATOM 2961 O O . ALA B 1 68 ? 24.999 -4.154 4.107 1 98.15 68 ALA B O 1
ATOM 2962 N N . ALA B 1 69 ? 23.066 -3.664 3.117 1 96.9 69 ALA B N 1
ATOM 2963 C CA . ALA B 1 69 ? 22.354 -3.311 4.343 1 96.9 69 ALA B CA 1
ATOM 2964 C C . ALA B 1 69 ? 20.881 -3.697 4.252 1 96.9 69 ALA B C 1
ATOM 2966 O O . ALA B 1 69 ? 20.257 -3.545 3.199 1 96.9 69 ALA B O 1
ATOM 2967 N N . GLU B 1 70 ? 20.365 -4.176 5.287 1 95.16 70 GLU B N 1
ATOM 2968 C CA . GLU B 1 70 ? 18.956 -4.542 5.404 1 95.16 70 GLU B CA 1
ATOM 2969 C C . GLU B 1 70 ? 18.342 -3.973 6.679 1 95.16 70 GLU B C 1
ATOM 2971 O O . GLU B 1 70 ? 18.072 -4.712 7.628 1 95.16 70 GLU B O 1
ATOM 2976 N N . PRO B 1 71 ? 18.057 -2.722 6.637 1 93.16 71 PRO B N 1
ATOM 2977 C CA . PRO B 1 71 ? 17.468 -2.091 7.82 1 93.16 71 PRO B CA 1
ATOM 2978 C C . PRO B 1 71 ? 16.067 -2.611 8.131 1 93.16 71 PRO B C 1
ATOM 2980 O O . PRO B 1 71 ? 15.339 -3.016 7.221 1 93.16 71 PRO B O 1
ATOM 2983 N N . ASN B 1 72 ? 15.731 -2.592 9.397 1 91.18 72 ASN B N 1
ATOM 2984 C CA . ASN B 1 72 ? 14.391 -2.95 9.848 1 91.18 72 ASN B CA 1
ATOM 2985 C C . ASN B 1 72 ? 13.41 -1.796 9.663 1 91.18 72 ASN B C 1
ATOM 2987 O O . ASN B 1 72 ? 13.529 -0.762 10.324 1 91.18 72 ASN B O 1
ATOM 2991 N N . VAL B 1 73 ? 12.468 -2.026 8.879 1 87.25 73 VAL B N 1
ATOM 2992 C CA . VAL B 1 73 ? 11.525 -0.976 8.508 1 87.25 73 VAL B CA 1
ATOM 2993 C C . VAL B 1 73 ? 10.752 -0.516 9.742 1 87.25 73 VAL B C 1
ATOM 2995 O O . VAL B 1 73 ? 10.565 0.685 9.952 1 87.25 73 VAL B O 1
ATOM 2998 N N . ASP B 1 74 ? 10.335 -1.423 10.571 1 86.32 74 ASP B N 1
ATOM 2999 C CA . ASP B 1 74 ? 9.594 -1.082 11.781 1 86.32 74 ASP B CA 1
ATOM 3000 C C . ASP B 1 74 ? 10.43 -0.201 12.707 1 86.32 74 ASP B C 1
ATOM 3002 O O . ASP B 1 74 ? 9.912 0.738 13.315 1 86.32 74 ASP B O 1
ATOM 3006 N N . ARG B 1 75 ? 11.667 -0.436 12.743 1 90.29 75 ARG B N 1
ATOM 3007 C CA . ARG B 1 75 ? 12.56 0.351 13.587 1 90.29 75 ARG B CA 1
ATOM 3008 C C . ARG B 1 75 ? 12.778 1.743 13.005 1 90.29 75 ARG B C 1
ATOM 3010 O O . ARG B 1 75 ? 12.87 2.724 13.746 1 90.29 75 ARG B O 1
ATOM 3017 N N . ILE B 1 76 ? 12.846 1.747 11.703 1 91.17 76 ILE B N 1
ATOM 3018 C CA . ILE B 1 76 ? 12.984 3.036 11.033 1 91.17 76 ILE B CA 1
ATOM 3019 C C . ILE B 1 76 ? 11.797 3.93 11.383 1 91.17 76 ILE B C 1
ATOM 3021 O O . ILE B 1 76 ? 11.976 5.085 11.776 1 91.17 76 ILE B O 1
ATOM 3025 N N . ILE B 1 77 ? 10.65 3.393 11.342 1 89.45 77 ILE B N 1
ATOM 3026 C CA . ILE B 1 77 ? 9.42 4.143 11.575 1 89.45 77 ILE B CA 1
ATOM 3027 C C . ILE B 1 77 ? 9.332 4.546 13.045 1 89.45 77 ILE B C 1
ATOM 3029 O O . ILE B 1 77 ? 9.082 5.711 13.362 1 89.45 77 ILE B O 1
ATOM 3033 N N . SER B 1 78 ? 9.591 3.603 13.924 1 90.44 78 SER B N 1
ATOM 3034 C CA . SER B 1 78 ? 9.507 3.864 15.357 1 90.44 78 SER B CA 1
ATOM 3035 C C . SER B 1 78 ? 10.512 4.928 15.785 1 90.44 78 SER B C 1
ATOM 3037 O O . SER B 1 78 ? 10.196 5.796 16.602 1 90.44 78 SER B O 1
ATOM 3039 N N . SER B 1 79 ? 11.685 4.86 15.206 1 91.59 79 SER B N 1
ATOM 3040 C CA . SER B 1 79 ? 12.721 5.834 15.534 1 91.59 79 SER B CA 1
ATOM 3041 C C . SER B 1 79 ? 12.341 7.229 15.049 1 91.59 79 SER B C 1
ATOM 3043 O O . SER B 1 79 ? 12.59 8.221 15.738 1 91.59 79 SER B O 1
ATOM 3045 N N . PHE B 1 80 ? 11.756 7.261 13.97 1 90.64 80 PHE B N 1
ATOM 3046 C CA . PHE B 1 80 ? 11.303 8.53 13.412 1 90.64 80 PHE B CA 1
ATOM 3047 C C . PHE B 1 80 ? 10.23 9.157 14.294 1 90.64 80 PHE B C 1
ATOM 3049 O O . PHE B 1 80 ? 10.313 10.338 14.637 1 90.64 80 PHE B O 1
ATOM 3056 N N . VAL B 1 81 ? 9.275 8.384 14.628 1 89.59 81 VAL B N 1
ATOM 3057 C CA . VAL B 1 81 ? 8.162 8.869 15.438 1 89.59 81 VAL B CA 1
ATOM 3058 C C . VAL B 1 81 ? 8.68 9.35 16.792 1 89.59 81 VAL B C 1
ATOM 3060 O O . VAL B 1 81 ? 8.296 10.422 17.265 1 89.59 81 VAL B O 1
ATOM 3063 N N . LYS B 1 82 ? 9.547 8.607 17.371 1 87.4 82 LYS B N 1
ATOM 3064 C CA . LYS B 1 82 ? 10.125 8.978 18.659 1 87.4 82 LYS B CA 1
ATOM 3065 C C . LYS B 1 82 ? 10.849 10.318 18.572 1 87.4 82 LYS B C 1
ATOM 3067 O O . LYS B 1 82 ? 10.695 11.171 19.449 1 87.4 82 LYS B O 1
ATOM 3072 N N . ARG B 1 83 ? 11.589 10.463 17.534 1 87.49 83 ARG B N 1
ATOM 3073 C CA . ARG B 1 83 ? 12.332 11.704 17.343 1 87.49 83 ARG B CA 1
ATOM 3074 C C . ARG B 1 83 ? 11.386 12.887 17.167 1 87.49 83 ARG B C 1
ATOM 3076 O O . ARG B 1 83 ? 11.61 13.958 17.735 1 87.49 83 ARG B O 1
ATOM 3083 N N . VAL B 1 84 ? 10.365 12.722 16.399 1 82.55 84 VAL B N 1
ATOM 3084 C CA . VAL B 1 84 ? 9.395 13.782 16.147 1 82.55 84 VAL B CA 1
ATOM 3085 C C . VAL B 1 84 ? 8.703 14.171 17.451 1 82.55 84 VAL B C 1
ATOM 3087 O O . VAL B 1 84 ? 8.548 15.358 17.749 1 82.55 84 VAL B O 1
ATOM 3090 N N . VAL B 1 85 ? 8.303 13.183 18.213 1 80.76 85 VAL B N 1
ATOM 3091 C CA . VAL B 1 85 ? 7.607 13.421 19.474 1 80.76 85 VAL B CA 1
ATOM 3092 C C . VAL B 1 85 ? 8.533 14.148 20.446 1 80.76 85 VAL B C 1
ATOM 3094 O O . VAL B 1 85 ? 8.118 15.097 21.116 1 80.76 85 VAL B O 1
ATOM 3097 N N . GLU B 1 86 ? 9.761 13.666 20.486 1 79.48 86 GLU B N 1
ATOM 3098 C CA . GLU B 1 86 ? 10.744 14.302 21.357 1 79.48 86 GLU B CA 1
ATOM 3099 C C . GLU B 1 86 ? 10.966 15.761 20.966 1 79.48 86 GLU B C 1
ATOM 3101 O O . GLU B 1 86 ? 11.049 16.635 21.831 1 79.48 86 GLU B O 1
ATOM 3106 N N . GLU B 1 87 ? 11.035 16.005 19.729 1 76.3 87 GLU B N 1
ATOM 3107 C CA . GLU B 1 87 ? 11.219 17.365 19.232 1 76.3 87 GLU B CA 1
ATOM 3108 C C . GLU B 1 87 ? 10.017 18.243 19.567 1 76.3 87 GLU B C 1
ATOM 3110 O O . GLU B 1 87 ? 10.176 19.417 19.909 1 76.3 87 GLU B O 1
ATOM 3115 N N . LEU B 1 88 ? 8.826 17.699 19.438 1 71.84 88 LEU B N 1
ATOM 3116 C CA . LEU B 1 88 ? 7.608 18.439 19.75 1 71.84 88 LEU B CA 1
ATOM 3117 C C . LEU B 1 88 ? 7.515 18.729 21.244 1 71.84 88 LEU B C 1
ATOM 3119 O O . LEU B 1 88 ? 7.087 19.813 21.645 1 71.84 88 LEU B O 1
ATOM 3123 N N . GLN B 1 89 ? 7.868 17.712 22.021 1 71.19 89 GLN B N 1
ATOM 3124 C CA . GLN B 1 89 ? 7.829 17.877 23.471 1 71.19 89 GLN B CA 1
ATOM 3125 C C . GLN B 1 89 ? 8.812 18.951 23.929 1 71.19 89 GLN B C 1
ATOM 3127 O O . GLN B 1 89 ? 8.542 19.679 24.886 1 71.19 89 GLN B O 1
ATOM 3132 N N . ASP B 1 90 ? 9.916 18.933 23.362 1 66.96 90 ASP B N 1
ATOM 3133 C CA . ASP B 1 90 ? 10.925 19.929 23.707 1 66.96 90 ASP B CA 1
ATOM 3134 C C . ASP B 1 90 ? 10.432 21.341 23.4 1 66.96 90 ASP B C 1
ATOM 3136 O O . ASP B 1 90 ? 10.742 22.286 24.129 1 66.96 90 ASP B O 1
ATOM 3140 N N . HIS B 1 91 ? 9.588 21.382 22.395 1 62.3 91 HIS B N 1
ATOM 3141 C CA . HIS B 1 91 ? 9.14 22.705 21.974 1 62.3 91 HIS B CA 1
ATOM 3142 C C . HIS B 1 91 ? 7.803 23.063 22.613 1 62.3 91 HIS B C 1
ATOM 3144 O O . HIS B 1 91 ? 7.495 24.242 22.8 1 62.3 91 HIS B O 1
ATOM 3150 N N . TYR B 1 92 ? 7.045 21.931 22.799 1 58.13 92 TYR B N 1
ATOM 3151 C CA . TYR B 1 92 ? 5.729 22.204 23.368 1 58.13 92 TYR B CA 1
ATOM 3152 C C . TYR B 1 92 ? 5.547 21.476 24.694 1 58.13 92 TYR B C 1
ATOM 3154 O O . TYR B 1 92 ? 5.028 20.358 24.73 1 58.13 92 TYR B O 1
ATOM 3162 N N . LYS B 1 93 ? 6.102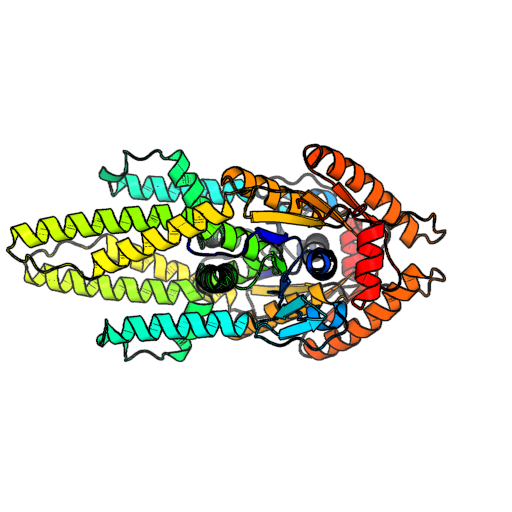 21.945 25.796 1 54.56 93 LYS B N 1
ATOM 3163 C CA . LYS B 1 93 ? 6.148 21.405 27.152 1 54.56 93 LYS B CA 1
ATOM 3164 C C . LYS B 1 93 ? 4.781 20.884 27.583 1 54.56 93 LYS B C 1
ATOM 3166 O O . LYS B 1 93 ? 4.69 19.923 28.351 1 54.56 93 LYS B O 1
ATOM 3171 N N . TYR B 1 94 ? 3.767 21.45 27.084 1 50.01 94 TYR B N 1
ATOM 3172 C CA . TYR B 1 94 ? 2.428 21.123 27.561 1 50.01 94 TYR B CA 1
ATOM 3173 C C . TYR B 1 94 ? 1.953 19.794 26.985 1 50.01 94 TYR B C 1
ATOM 3175 O O . TYR B 1 94 ? 0.98 19.212 27.47 1 50.01 94 TYR B O 1
ATOM 3183 N N . LEU B 1 95 ? 2.686 19.271 25.974 1 53.43 95 LEU B N 1
ATOM 3184 C CA . LEU B 1 95 ? 2.279 18.017 25.348 1 53.43 95 LEU B CA 1
ATOM 3185 C C . LEU B 1 95 ? 2.777 16.821 26.153 1 53.43 95 LEU B C 1
ATOM 3187 O O . LEU B 1 95 ? 2.518 15.672 25.79 1 53.43 95 LEU B O 1
ATOM 3191 N N . LYS B 1 96 ? 3.491 17.031 27.304 1 51.67 96 LYS B N 1
ATOM 3192 C CA . LYS B 1 96 ? 4.13 16.003 28.12 1 51.67 96 LYS B CA 1
ATOM 3193 C C . LYS B 1 96 ? 3.1 15.029 28.684 1 51.67 96 LYS B C 1
ATOM 3195 O O . LYS B 1 96 ? 3.453 13.939 29.14 1 51.67 96 LYS B O 1
ATOM 3200 N N . VAL B 1 97 ? 1.875 15.351 28.946 1 47.62 97 VAL B N 1
ATOM 3201 C CA . VAL B 1 97 ? 1.031 14.587 29.859 1 47.62 97 VAL B CA 1
ATOM 3202 C C . VAL B 1 97 ? 0.449 13.376 29.133 1 47.62 97 VAL B C 1
ATOM 3204 O O . VAL B 1 97 ? -0.261 12.566 29.735 1 47.62 97 VAL B O 1
ATOM 3207 N N . TYR B 1 98 ? 0.597 13.119 27.879 1 51.91 98 TYR B N 1
ATOM 3208 C CA . TYR B 1 98 ? -0.249 12.084 27.296 1 51.91 98 TYR B CA 1
ATOM 3209 C C . TYR B 1 98 ? 0.477 10.745 27.254 1 51.91 98 TYR B C 1
ATOM 3211 O O . TYR B 1 98 ? 1.709 10.698 27.288 1 51.91 98 TYR B O 1
ATOM 3219 N N . ASN B 1 99 ? -0.287 9.75 27.582 1 56.94 99 ASN B N 1
ATOM 3220 C CA . ASN B 1 99 ? 0.171 8.382 27.365 1 56.94 99 ASN B CA 1
ATOM 3221 C C . ASN B 1 99 ? 0.952 8.252 26.061 1 56.94 99 ASN B C 1
ATOM 3223 O O . ASN B 1 99 ? 0.364 8.037 24.999 1 56.94 99 ASN B O 1
ATOM 3227 N N . LEU B 1 100 ? 2.159 8.556 26.068 1 64.26 100 LEU B N 1
ATOM 3228 C CA . LEU B 1 100 ? 3.123 8.656 24.977 1 64.26 100 LEU B CA 1
ATOM 3229 C C . LEU B 1 100 ? 3.083 7.41 24.099 1 64.26 100 LEU B C 1
ATOM 3231 O O . LEU B 1 100 ? 3.19 7.504 22.875 1 64.26 100 LEU B O 1
ATOM 3235 N N . ASP B 1 101 ? 2.811 6.284 24.767 1 65.53 101 ASP B N 1
ATOM 3236 C CA . ASP B 1 101 ? 2.866 5.038 24.01 1 65.53 101 ASP B CA 1
ATOM 3237 C C . ASP B 1 101 ? 1.709 4.946 23.017 1 65.53 101 ASP B C 1
ATOM 3239 O O . ASP B 1 101 ? 1.895 4.519 21.876 1 65.53 101 ASP B O 1
ATOM 3243 N N . ASN B 1 102 ? 0.604 5.336 23.514 1 68.02 102 ASN B N 1
ATOM 3244 C CA . ASN B 1 102 ? -0.561 5.294 22.636 1 68.02 102 ASN B CA 1
ATOM 3245 C C . ASN B 1 102 ? -0.453 6.318 21.51 1 68.02 102 ASN B C 1
ATOM 3247 O O . ASN B 1 102 ? -0.825 6.036 20.37 1 68.02 102 ASN B O 1
ATOM 3251 N N . VAL B 1 103 ? 0.145 7.384 21.869 1 70.42 103 VAL B N 1
ATOM 3252 C CA . VAL B 1 103 ? 0.316 8.437 20.873 1 70.42 103 VAL B CA 1
ATOM 3253 C C . VAL B 1 103 ? 1.299 7.978 19.798 1 70.42 103 VAL B C 1
ATOM 3255 O O . VAL B 1 103 ? 1.055 8.167 18.604 1 70.42 103 VAL B O 1
ATOM 3258 N N . LEU B 1 104 ? 2.301 7.302 20.359 1 73.64 104 LEU B N 1
ATOM 3259 C CA . LEU B 1 104 ? 3.33 6.832 19.439 1 73.64 104 LEU B CA 1
ATOM 3260 C C . LEU B 1 104 ? 2.76 5.808 18.463 1 73.64 104 LEU B C 1
ATOM 3262 O O . LEU B 1 104 ? 3.062 5.848 17.269 1 73.64 104 LEU B O 1
ATOM 3266 N N . ARG B 1 105 ? 1.917 5.003 18.979 1 72.83 105 ARG B N 1
ATOM 3267 C CA . ARG B 1 105 ? 1.332 3.958 18.145 1 72.83 105 ARG B CA 1
ATOM 3268 C C . ARG B 1 105 ? 0.413 4.555 17.085 1 72.83 105 ARG B C 1
ATOM 3270 O O . ARG B 1 105 ? 0.461 4.157 15.919 1 72.83 105 ARG B O 1
ATOM 3277 N N . VAL B 1 106 ? -0.323 5.478 17.499 1 74.99 106 VAL B N 1
ATOM 3278 C CA . VAL B 1 106 ? -1.254 6.122 16.579 1 74.99 106 VAL B CA 1
ATOM 3279 C C . VAL B 1 106 ? -0.478 6.876 15.502 1 74.99 106 VAL B C 1
ATOM 3281 O O . VAL B 1 106 ? -0.827 6.818 14.32 1 74.99 106 VAL B O 1
ATOM 3284 N N . LEU B 1 107 ? 0.583 7.44 15.934 1 78.8 107 LEU B N 1
ATOM 3285 C CA . LEU B 1 107 ? 1.39 8.217 15 1 78.8 107 LEU B CA 1
ATOM 3286 C C . LEU B 1 107 ? 2.037 7.311 13.957 1 78.8 107 LEU B C 1
ATOM 3288 O O . LEU B 1 107 ? 2.152 7.686 12.788 1 78.8 107 LEU B O 1
ATOM 3292 N N . GLU B 1 108 ? 2.386 6.159 14.424 1 80.77 108 GLU B N 1
ATOM 3293 C CA . GLU B 1 108 ? 3.055 5.228 13.521 1 80.77 108 GLU B CA 1
ATOM 3294 C C . GLU B 1 108 ? 2.138 4.818 12.372 1 80.77 108 GLU B C 1
ATOM 3296 O O . GLU B 1 108 ? 2.609 4.509 11.275 1 80.77 108 GLU B O 1
ATOM 3301 N N . TYR B 1 109 ? 0.867 4.872 12.66 1 80.78 109 TYR B N 1
ATOM 3302 C CA . TYR B 1 109 ? -0.079 4.418 11.647 1 80.78 109 TYR B CA 1
ATOM 3303 C C . TYR B 1 109 ? -0.731 5.601 10.941 1 80.78 109 TYR B C 1
ATOM 3305 O O . TYR B 1 109 ? -1.527 5.419 10.017 1 80.78 109 TYR B O 1
ATOM 3313 N N . THR B 1 110 ? -0.31 6.742 11.384 1 83.52 110 THR B N 1
ATOM 3314 C CA . THR B 1 110 ? -0.835 7.946 10.748 1 83.52 110 THR B CA 1
ATOM 3315 C C . THR B 1 110 ? -0.358 8.046 9.302 1 83.52 110 THR B C 1
ATOM 3317 O O . THR B 1 110 ? 0.832 7.883 9.023 1 83.52 110 THR B O 1
ATOM 3320 N N . PRO B 1 111 ? -1.305 8.207 8.413 1 83.33 111 PRO B N 1
ATOM 3321 C CA . PRO B 1 111 ? -0.9 8.356 7.014 1 83.33 111 PRO B CA 1
ATOM 3322 C C . PRO B 1 111 ? 0.202 9.397 6.827 1 83.33 111 PRO B C 1
ATOM 3324 O O . PRO B 1 111 ? 0.119 10.495 7.382 1 83.33 111 PRO B O 1
ATOM 3327 N N . GLY B 1 112 ? 1.21 9.024 6.101 1 85.42 112 GLY B N 1
ATOM 3328 C CA . GLY B 1 112 ? 2.295 9.947 5.809 1 85.42 112 GLY B CA 1
ATOM 3329 C C . GLY B 1 112 ? 3.528 9.708 6.66 1 85.42 112 GLY B C 1
ATOM 3330 O O . GLY B 1 112 ? 4.638 10.076 6.27 1 85.42 112 GLY B O 1
ATOM 3331 N N . VAL B 1 113 ? 3.337 9.182 7.837 1 87.25 113 VAL B N 1
ATOM 3332 C CA . VAL B 1 113 ? 4.437 9.02 8.782 1 87.25 113 VAL B CA 1
ATOM 3333 C C . VAL B 1 113 ? 5.402 7.951 8.274 1 87.25 113 VAL B C 1
ATOM 3335 O O . VAL B 1 113 ? 6.617 8.162 8.254 1 87.25 113 VAL B O 1
ATOM 3338 N N . GLU B 1 114 ? 4.835 6.815 7.874 1 86.51 114 GLU B N 1
ATOM 3339 C CA . GLU B 1 114 ? 5.684 5.759 7.329 1 86.51 114 GLU B CA 1
ATOM 3340 C C . GLU B 1 114 ? 6.457 6.247 6.108 1 86.51 114 GLU B C 1
ATOM 3342 O O . GLU B 1 114 ? 7.657 5.995 5.985 1 86.51 114 GLU B O 1
ATOM 3347 N N . GLU B 1 115 ? 5.765 6.923 5.237 1 89.59 115 GLU B N 1
ATOM 3348 C CA . GLU B 1 115 ? 6.387 7.445 4.024 1 89.59 115 GLU B CA 1
ATOM 3349 C C . GLU B 1 115 ? 7.527 8.403 4.357 1 89.59 115 GLU B C 1
ATOM 3351 O O . GLU B 1 115 ? 8.602 8.328 3.759 1 89.59 115 GLU B O 1
ATOM 3356 N N . GLN B 1 116 ? 7.265 9.252 5.336 1 91.2 116 GLN B N 1
ATOM 3357 C CA . GLN B 1 116 ? 8.274 10.234 5.721 1 91.2 116 GLN B CA 1
ATOM 3358 C C . GLN B 1 116 ? 9.491 9.557 6.345 1 91.2 116 GLN B C 1
ATOM 3360 O O . GLN B 1 116 ? 10.63 9.94 6.069 1 91.2 116 GLN B O 1
ATOM 3365 N N . ALA B 1 117 ? 9.241 8.615 7.195 1 91.79 117 ALA B N 1
ATOM 3366 C CA . ALA B 1 117 ? 10.329 7.88 7.836 1 91.79 117 ALA B CA 1
ATOM 3367 C C . ALA B 1 117 ? 11.212 7.193 6.799 1 91.79 117 ALA B C 1
ATOM 3369 O O . ALA B 1 117 ? 12.441 7.266 6.874 1 91.79 117 ALA B O 1
ATOM 3370 N N . LEU B 1 118 ? 10.607 6.566 5.838 1 91.53 118 LEU B N 1
ATOM 3371 C CA . LEU B 1 118 ? 11.344 5.846 4.805 1 91.53 118 LEU B CA 1
ATOM 3372 C C . LEU B 1 118 ? 12.077 6.816 3.884 1 91.53 118 LEU B C 1
ATOM 3374 O O . LEU B 1 118 ? 13.183 6.526 3.423 1 91.53 118 LEU B O 1
ATOM 3378 N N . LEU B 1 119 ? 11.414 7.932 3.569 1 92.57 119 LEU B N 1
ATOM 3379 C CA . LEU B 1 119 ? 12.07 8.951 2.757 1 92.57 119 LEU B CA 1
ATOM 3380 C C . LEU B 1 119 ? 13.344 9.448 3.432 1 92.57 119 LEU B C 1
ATOM 3382 O O . LEU B 1 119 ? 14.373 9.623 2.775 1 92.57 119 LEU B O 1
ATOM 3386 N N . GLU B 1 120 ? 13.249 9.64 4.675 1 91.61 120 GLU B N 1
ATOM 3387 C CA . GLU B 1 120 ? 14.419 10.1 5.417 1 91.61 120 GLU B CA 1
ATOM 3388 C C . GLU B 1 120 ? 15.535 9.06 5.389 1 91.61 120 GLU B C 1
ATOM 3390 O O . GLU B 1 120 ? 16.71 9.405 5.246 1 91.61 120 GLU B O 1
ATOM 3395 N N . ALA B 1 121 ? 15.168 7.862 5.603 1 90.92 121 ALA B N 1
ATOM 3396 C CA . ALA B 1 121 ? 16.151 6.784 5.529 1 90.92 121 ALA B CA 1
ATOM 3397 C C . ALA B 1 121 ? 16.804 6.732 4.151 1 90.92 121 ALA B C 1
ATOM 3399 O O . ALA B 1 121 ? 18.025 6.599 4.04 1 90.92 121 ALA B O 1
ATOM 3400 N N . LEU B 1 122 ? 16.013 6.809 3.12 1 91.07 122 LEU B N 1
ATOM 3401 C CA . LEU B 1 122 ? 16.51 6.81 1.749 1 91.07 122 LEU B CA 1
ATOM 3402 C C . LEU B 1 122 ? 17.496 7.953 1.529 1 91.07 122 LEU B C 1
ATOM 3404 O O . LEU B 1 122 ? 18.558 7.756 0.934 1 91.07 122 LEU B O 1
ATOM 3408 N N . ALA B 1 123 ? 17.116 9.117 1.998 1 91.06 123 ALA B N 1
ATOM 3409 C CA . ALA B 1 123 ? 17.97 10.294 1.855 1 91.06 123 ALA B CA 1
ATOM 3410 C C . ALA B 1 123 ? 19.32 10.077 2.533 1 91.06 123 ALA B C 1
ATOM 3412 O O . ALA B 1 123 ? 20.359 10.486 2.008 1 91.06 123 ALA B O 1
ATOM 3413 N N . LYS B 1 124 ? 19.308 9.452 3.646 1 90.77 124 LYS B N 1
ATOM 3414 C CA . LYS B 1 124 ? 20.542 9.158 4.369 1 90.77 124 LYS B CA 1
ATOM 3415 C C . LYS B 1 124 ? 21.465 8.268 3.541 1 90.77 124 LYS B C 1
ATOM 3417 O O . LYS B 1 124 ? 22.668 8.524 3.453 1 90.77 124 LYS B O 1
ATOM 3422 N N . PHE B 1 125 ? 20.947 7.272 2.932 1 92.15 125 PHE B N 1
ATOM 3423 C CA . PHE B 1 125 ? 21.746 6.364 2.117 1 92.15 125 PHE B CA 1
ATOM 3424 C C . PHE B 1 125 ? 22.255 7.066 0.864 1 92.15 125 PHE B C 1
ATOM 3426 O O . PHE B 1 125 ? 23.376 6.816 0.418 1 92.15 125 PHE B O 1
ATOM 3433 N N . MET B 1 126 ? 21.45 7.91 0.292 1 90.31 126 MET B N 1
ATOM 3434 C CA . MET B 1 126 ? 21.808 8.616 -0.935 1 90.31 126 MET B CA 1
ATOM 3435 C C . MET B 1 126 ? 22.93 9.617 -0.68 1 90.31 126 MET B C 1
ATOM 3437 O O . MET B 1 126 ? 23.627 10.026 -1.61 1 90.31 126 MET B O 1
ATOM 3441 N N . ASN B 1 127 ? 23.05 9.972 0.523 1 87.12 127 ASN B N 1
ATOM 3442 C CA . ASN B 1 127 ? 24.048 10.975 0.877 1 87.12 127 ASN B CA 1
ATOM 3443 C C . ASN B 1 127 ? 25.38 10.332 1.255 1 87.12 127 ASN B C 1
ATOM 3445 O O . ASN B 1 127 ? 26.334 11.03 1.604 1 87.12 127 ASN B O 1
ATOM 3449 N N . LEU B 1 128 ? 25.44 9.034 1.161 1 88.33 128 LEU B N 1
ATOM 3450 C CA . LEU B 1 128 ? 26.701 8.35 1.425 1 88.33 128 LEU B CA 1
ATOM 3451 C C . LEU B 1 128 ? 27.656 8.496 0.245 1 88.33 128 LEU B C 1
ATOM 3453 O O . LEU B 1 128 ? 27.658 7.663 -0.664 1 88.33 128 LEU B O 1
ATOM 3457 N N . GLU B 1 129 ? 28.561 9.331 0.252 1 85.84 129 GLU B N 1
ATOM 3458 C CA . GLU B 1 129 ? 29.423 9.756 -0.846 1 85.84 129 GLU B CA 1
ATOM 3459 C C . GLU B 1 129 ? 30.509 8.721 -1.127 1 85.84 129 GLU B C 1
ATOM 3461 O O . GLU B 1 129 ? 31.152 8.757 -2.179 1 85.84 129 GLU B O 1
ATOM 3466 N N . VAL B 1 130 ? 30.694 7.838 -0.299 1 91.22 130 VAL B N 1
ATOM 3467 C CA . VAL B 1 130 ? 31.779 6.871 -0.433 1 91.22 130 VAL B CA 1
ATOM 3468 C C . VAL B 1 130 ? 31.428 5.845 -1.508 1 91.22 130 VAL B C 1
ATOM 3470 O O . VAL B 1 130 ? 32.304 5.137 -2.009 1 91.22 130 VAL B O 1
ATOM 3473 N N . PHE B 1 131 ? 30.146 5.766 -1.848 1 95.35 131 PHE B N 1
ATOM 3474 C CA . PHE B 1 131 ? 29.719 4.768 -2.821 1 95.35 131 PHE B CA 1
ATOM 3475 C C . PHE B 1 131 ? 29.517 5.401 -4.193 1 95.35 131 PHE B C 1
ATOM 3477 O O . PHE B 1 131 ? 29.019 6.525 -4.296 1 95.35 131 PHE B O 1
ATOM 3484 N N . ASP B 1 132 ? 29.89 4.661 -5.194 1 94.65 132 ASP B N 1
ATOM 3485 C CA . ASP B 1 132 ? 29.645 5.077 -6.572 1 94.65 132 ASP B CA 1
ATOM 3486 C C . ASP B 1 132 ? 28.2 4.8 -6.98 1 94.65 132 ASP B C 1
ATOM 3488 O O . ASP B 1 132 ? 27.578 5.611 -7.669 1 94.65 132 ASP B O 1
ATOM 3492 N N . TYR B 1 133 ? 27.739 3.622 -6.497 1 95.2 133 TYR B N 1
ATOM 3493 C CA . TYR B 1 133 ? 26.402 3.179 -6.876 1 95.2 133 TYR B CA 1
ATOM 3494 C C . TYR B 1 133 ? 25.592 2.778 -5.649 1 95.2 133 TYR B C 1
ATOM 3496 O O . TYR B 1 133 ? 26.128 2.183 -4.711 1 95.2 133 TYR B O 1
ATOM 3504 N N . LEU B 1 134 ? 24.32 3.11 -5.702 1 96.64 134 LEU B N 1
ATOM 3505 C CA . LEU B 1 134 ? 23.353 2.694 -4.693 1 96.64 134 LEU B CA 1
ATOM 3506 C C . LEU B 1 134 ? 22.172 1.975 -5.336 1 96.64 134 LEU B C 1
ATOM 3508 O O . LEU B 1 134 ? 21.557 2.494 -6.27 1 96.64 134 LEU B O 1
ATOM 3512 N N . VAL B 1 135 ? 21.926 0.76 -4.858 1 96.7 135 VAL B N 1
ATOM 3513 C CA . VAL B 1 135 ? 20.788 -0.018 -5.335 1 96.7 135 VAL B CA 1
ATOM 3514 C C . VAL B 1 135 ? 19.77 -0.188 -4.209 1 96.7 135 VAL B C 1
ATOM 3516 O O . VAL B 1 135 ? 20.104 -0.688 -3.132 1 96.7 135 VAL B O 1
ATOM 3519 N N . ILE B 1 136 ? 18.571 0.24 -4.477 1 96.22 136 ILE B N 1
ATOM 3520 C CA . ILE B 1 136 ? 17.527 0.172 -3.461 1 96.22 136 ILE B CA 1
ATOM 3521 C C . ILE B 1 136 ? 16.494 -0.882 -3.853 1 96.22 136 ILE B C 1
ATOM 3523 O O . ILE B 1 136 ? 15.865 -0.781 -4.909 1 96.22 136 ILE B O 1
ATOM 3527 N N . ASP B 1 137 ? 16.387 -1.865 -3.046 1 95.56 137 ASP B N 1
ATOM 3528 C CA . ASP B 1 137 ? 15.323 -2.862 -3.116 1 95.56 137 ASP B CA 1
ATOM 3529 C C . ASP B 1 137 ? 14.121 -2.441 -2.273 1 95.56 137 ASP B C 1
ATOM 3531 O O . ASP B 1 137 ? 14.117 -2.622 -1.054 1 95.56 137 ASP B O 1
ATOM 3535 N N . HIS B 1 138 ? 13.111 -1.937 -2.927 1 92.4 138 HIS B N 1
ATOM 3536 C CA . HIS B 1 138 ? 11.983 -1.336 -2.224 1 92.4 138 HIS B CA 1
ATOM 3537 C C . HIS B 1 138 ? 11.027 -2.404 -1.704 1 92.4 138 HIS B C 1
ATOM 3539 O O . HIS B 1 138 ? 11.015 -3.531 -2.205 1 92.4 138 HIS B O 1
ATOM 3545 N N . ALA B 1 139 ? 10.269 -1.978 -0.691 1 80.59 139 ALA B N 1
ATOM 3546 C CA . ALA B 1 139 ? 9.16 -2.783 -0.186 1 80.59 139 ALA B CA 1
ATOM 3547 C C . ALA B 1 139 ? 8.055 -2.91 -1.231 1 80.59 139 ALA B C 1
ATOM 3549 O O . ALA B 1 139 ? 8.041 -2.177 -2.222 1 80.59 139 ALA B O 1
ATOM 3550 N N . PRO B 1 140 ? 7.167 -3.876 -1.006 1 74.65 140 PRO B N 1
ATOM 3551 C CA . PRO B 1 140 ? 6.075 -4.011 -1.972 1 74.65 140 PRO B CA 1
ATOM 3552 C C . PRO B 1 140 ? 5.339 -2.696 -2.219 1 74.65 140 PRO B C 1
ATOM 3554 O O . PRO B 1 140 ? 5.319 -1.822 -1.347 1 74.65 140 PRO B O 1
ATOM 3557 N N . THR B 1 141 ? 4.865 -2.39 -3.358 1 62.44 141 THR B N 1
ATOM 3558 C CA . THR B 1 141 ? 4.566 -1.287 -4.264 1 62.44 141 THR B CA 1
ATOM 3559 C C . THR B 1 141 ? 3.864 -0.153 -3.523 1 62.44 141 THR B C 1
ATOM 3561 O O . THR B 1 141 ? 4.265 1.008 -3.631 1 62.44 141 THR B O 1
ATOM 3564 N N . GLY B 1 142 ? 2.789 -0.251 -2.883 1 64.46 142 GLY B N 1
ATOM 3565 C CA . GLY B 1 142 ? 2.033 0.956 -2.588 1 64.46 142 GLY B CA 1
ATOM 3566 C C . GLY B 1 142 ? 2.815 1.964 -1.767 1 64.46 142 GLY B C 1
ATOM 3567 O O . GLY B 1 142 ? 2.838 3.153 -2.092 1 64.46 142 GLY B O 1
ATOM 3568 N N . LEU B 1 143 ? 3.655 1.611 -1.053 1 74.05 143 LEU B N 1
ATOM 3569 C CA . LEU B 1 143 ? 4.39 2.469 -0.129 1 74.05 143 LEU B CA 1
ATOM 3570 C C . LEU B 1 143 ? 5.585 3.116 -0.821 1 74.05 143 LEU B C 1
ATOM 3572 O O . LEU B 1 143 ? 5.824 4.315 -0.663 1 74.05 143 LEU B O 1
ATOM 3576 N N . SER B 1 144 ? 6.266 2.421 -1.734 1 83.53 144 SER B N 1
ATOM 3577 C CA . SER B 1 144 ? 7.501 2.888 -2.356 1 83.53 144 SER B CA 1
ATOM 3578 C C . SER B 1 144 ? 7.234 4.048 -3.31 1 83.53 144 SER B C 1
ATOM 3580 O O . SER B 1 144 ? 7.994 5.018 -3.343 1 83.53 144 SER B O 1
ATOM 3582 N N . VAL B 1 145 ? 6.222 3.964 -4.069 1 87.99 145 VAL B N 1
ATOM 3583 C CA . VAL B 1 145 ? 5.887 5.03 -5.007 1 87.99 145 VAL B CA 1
ATOM 3584 C C . VAL B 1 145 ? 5.559 6.309 -4.24 1 87.99 145 VAL B C 1
ATOM 3586 O O . VAL B 1 145 ? 6.031 7.392 -4.596 1 87.99 145 VAL B O 1
ATOM 3589 N N . ARG B 1 146 ? 4.829 6.12 -3.184 1 86.84 146 ARG B N 1
ATOM 3590 C CA . ARG B 1 146 ? 4.444 7.273 -2.376 1 86.84 146 ARG B CA 1
ATOM 3591 C C . ARG B 1 146 ? 5.666 7.938 -1.753 1 86.84 146 ARG B C 1
ATOM 3593 O O . ARG B 1 146 ? 5.727 9.165 -1.65 1 86.84 146 ARG B O 1
ATOM 3600 N N . VAL B 1 147 ? 6.576 7.095 -1.397 1 90.83 147 VAL B N 1
ATOM 3601 C CA . VAL B 1 147 ? 7.806 7.613 -0.808 1 90.83 147 VAL B CA 1
ATOM 3602 C C . VAL B 1 147 ? 8.546 8.474 -1.829 1 90.83 147 VAL B C 1
ATOM 3604 O O . VAL B 1 147 ? 8.978 9.586 -1.516 1 90.83 147 VAL B O 1
ATOM 3607 N N . LEU B 1 148 ? 8.657 8.071 -3.056 1 92.05 148 LEU B N 1
ATOM 3608 C CA . LEU B 1 148 ? 9.405 8.773 -4.093 1 92.05 148 LEU B CA 1
ATOM 3609 C C . LEU B 1 148 ? 8.691 10.057 -4.503 1 92.05 148 LEU B C 1
ATOM 3611 O O . LEU B 1 148 ? 9.325 10.997 -4.988 1 92.05 148 LEU B O 1
ATOM 3615 N N . LEU B 1 149 ? 7.37 10.103 -4.223 1 91.21 149 LEU B N 1
ATOM 3616 C CA . LEU B 1 149 ? 6.574 11.254 -4.634 1 91.21 149 LEU B CA 1
ATOM 3617 C C . LEU B 1 149 ? 6.535 12.31 -3.534 1 91.21 149 LEU B C 1
ATOM 3619 O O . LEU B 1 149 ? 6.16 13.458 -3.782 1 91.21 149 LEU B O 1
ATOM 3623 N N . LEU B 1 150 ? 6.882 11.888 -2.393 1 92.06 150 LEU B N 1
ATOM 3624 C CA . LEU B 1 150 ? 6.655 12.706 -1.206 1 92.06 150 LEU B CA 1
ATOM 3625 C C . LEU B 1 150 ? 7.37 14.048 -1.326 1 92.06 150 LEU B C 1
ATOM 3627 O O . LEU B 1 150 ? 6.82 15.085 -0.949 1 92.06 150 LEU B O 1
ATOM 3631 N N . PRO B 1 151 ? 8.576 14.085 -1.862 1 93.01 151 PRO B N 1
ATOM 3632 C CA . PRO B 1 151 ? 9.246 15.381 -1.989 1 93.01 151 PRO B CA 1
ATOM 3633 C C . PRO B 1 151 ? 8.448 16.378 -2.826 1 93.01 151 PRO B C 1
ATOM 3635 O O . PRO B 1 151 ? 8.386 17.563 -2.488 1 93.01 151 PRO B O 1
ATOM 3638 N N . GLU B 1 152 ? 7.848 15.898 -3.854 1 89.73 152 GLU B N 1
ATOM 3639 C CA . GLU B 1 152 ? 7.014 16.753 -4.693 1 89.73 152 GLU B CA 1
ATOM 3640 C C . GLU B 1 152 ? 5.77 17.219 -3.941 1 89.73 152 GLU B C 1
ATOM 3642 O O . GLU B 1 152 ? 5.42 18.4 -3.983 1 89.73 152 GLU B O 1
ATOM 3647 N N . ILE B 1 153 ? 5.168 16.381 -3.234 1 87.22 153 ILE B N 1
ATOM 3648 C CA . ILE B 1 153 ? 3.938 16.664 -2.502 1 87.22 153 ILE B CA 1
ATOM 3649 C C . ILE B 1 153 ? 4.231 17.625 -1.352 1 87.22 153 ILE B C 1
ATOM 3651 O O . ILE B 1 153 ? 3.513 18.609 -1.159 1 87.22 153 ILE B O 1
ATOM 3655 N N . MET B 1 154 ? 5.271 17.396 -0.654 1 89.13 154 MET B N 1
ATOM 3656 C CA . MET B 1 154 ? 5.637 18.179 0.523 1 89.13 154 MET B CA 1
ATOM 3657 C C . MET B 1 154 ? 6.045 19.595 0.129 1 89.13 154 MET B C 1
ATOM 3659 O O . MET B 1 154 ? 5.829 20.542 0.888 1 89.13 154 MET B O 1
ATOM 3663 N N . GLU B 1 155 ? 6.689 19.672 -1.029 1 88.19 155 GLU B N 1
ATOM 3664 C CA . GLU B 1 155 ? 7.089 21.004 -1.474 1 88.19 155 GLU B CA 1
ATOM 3665 C C . GLU B 1 155 ? 5.894 21.951 -1.523 1 88.19 155 GLU B C 1
ATOM 3667 O O . GLU B 1 155 ? 5.967 23.078 -1.028 1 88.19 155 GLU B O 1
ATOM 3672 N N . GLY B 1 156 ? 4.808 21.492 -2.11 1 79.96 156 GLY B N 1
ATOM 3673 C CA . GLY B 1 156 ? 3.6 22.3 -2.16 1 79.96 156 GLY B CA 1
ATOM 3674 C C . GLY B 1 156 ? 3.085 22.689 -0.788 1 79.96 156 GLY B C 1
ATOM 3675 O O . GLY B 1 156 ? 2.711 23.842 -0.563 1 79.96 156 GLY B O 1
ATOM 3676 N N . TRP B 1 157 ? 3.12 21.808 0.096 1 80.59 157 TRP B N 1
ATOM 3677 C CA . TRP B 1 157 ? 2.646 22.049 1.454 1 80.59 157 TRP B CA 1
ATOM 3678 C C . TRP B 1 157 ? 3.567 23.018 2.188 1 80.59 157 TRP B C 1
ATOM 3680 O O . TRP B 1 157 ? 3.099 23.935 2.867 1 80.59 157 TRP B O 1
ATOM 3690 N N . LEU B 1 158 ? 4.853 22.769 2.071 1 86.13 158 LEU B N 1
ATOM 3691 C CA . LEU B 1 158 ? 5.835 23.617 2.74 1 86.13 158 LEU B CA 1
ATOM 3692 C C . LEU B 1 158 ? 5.736 25.056 2.246 1 86.13 158 LEU B C 1
ATOM 3694 O O . LEU B 1 158 ? 5.793 25.996 3.043 1 86.13 158 LEU B O 1
ATOM 3698 N N . GLU B 1 159 ? 5.588 25.231 1.002 1 84.85 159 GLU B N 1
ATOM 3699 C CA . GLU B 1 159 ? 5.466 26.572 0.44 1 84.85 159 GLU B CA 1
ATOM 3700 C C . GLU B 1 159 ? 4.234 27.289 0.986 1 84.85 159 GLU B C 1
ATOM 3702 O O . GLU B 1 159 ? 4.29 28.481 1.296 1 84.85 159 GLU B O 1
ATOM 3707 N N . ARG B 1 160 ? 3.224 26.564 1.13 1 78.53 160 ARG B N 1
ATOM 3708 C CA . ARG B 1 160 ? 1.997 27.145 1.667 1 78.53 160 ARG B CA 1
ATOM 3709 C C . ARG B 1 160 ? 2.16 27.501 3.141 1 78.53 160 ARG B C 1
ATOM 3711 O O . ARG B 1 160 ? 1.72 28.566 3.58 1 78.53 160 ARG B O 1
ATOM 3718 N N . LEU B 1 161 ? 2.718 26.656 3.86 1 81.29 161 LEU B N 1
ATOM 3719 C CA . LEU B 1 161 ? 2.955 26.917 5.276 1 81.29 161 LEU B CA 1
ATOM 3720 C C . LEU B 1 161 ? 3.858 28.132 5.461 1 81.29 161 LEU B C 1
ATOM 3722 O O . LEU B 1 161 ? 3.646 28.935 6.373 1 81.29 161 LEU B O 1
ATOM 3726 N N . ILE B 1 162 ? 4.815 28.195 4.645 1 86.33 162 ILE B N 1
ATOM 3727 C CA . ILE B 1 162 ? 5.741 29.321 4.704 1 86.33 162 ILE B CA 1
ATOM 3728 C C . ILE B 1 162 ? 4.994 30.62 4.41 1 86.33 162 ILE B C 1
ATOM 3730 O O . ILE B 1 162 ? 5.182 31.622 5.103 1 86.33 162 ILE B O 1
ATOM 3734 N N . GLU B 1 163 ? 4.147 30.582 3.433 1 83.54 163 GLU B N 1
ATOM 3735 C CA . GLU B 1 163 ? 3.349 31.759 3.102 1 83.54 163 GLU B CA 1
ATOM 3736 C C . GLU B 1 163 ? 2.445 32.157 4.265 1 83.54 163 GLU B C 1
ATOM 3738 O O . GLU B 1 163 ? 2.323 33.341 4.586 1 83.54 163 GLU B O 1
ATOM 3743 N N . LEU B 1 164 ? 1.833 31.199 4.826 1 76.16 164 LEU B N 1
ATOM 3744 C CA . LEU B 1 164 ? 0.971 31.46 5.974 1 76.16 164 LEU B CA 1
ATOM 3745 C C . LEU B 1 164 ? 1.773 32.042 7.133 1 76.16 164 LEU B C 1
ATOM 3747 O O . LEU B 1 164 ? 1.325 32.984 7.792 1 76.16 164 LEU B O 1
ATOM 3751 N N . ARG B 1 165 ? 2.897 31.487 7.354 1 81.49 165 ARG B N 1
ATOM 3752 C CA . ARG B 1 165 ? 3.751 31.953 8.443 1 81.49 165 ARG B CA 1
ATOM 3753 C C . ARG B 1 165 ? 4.207 33.388 8.204 1 81.49 165 ARG B C 1
ATOM 3755 O O . ARG B 1 165 ? 4.256 34.193 9.137 1 81.49 165 ARG B O 1
ATOM 3762 N N . LYS B 1 166 ? 4.539 33.682 7.029 1 86.81 166 LYS B N 1
ATOM 3763 C CA . LYS B 1 166 ? 4.936 35.043 6.679 1 86.81 166 LYS B CA 1
ATOM 3764 C C . LYS B 1 166 ? 3.804 36.031 6.942 1 86.81 166 LYS B C 1
ATOM 3766 O O . LYS B 1 166 ? 4.043 37.147 7.408 1 86.81 166 LYS B O 1
ATOM 3771 N N . GLN B 1 167 ? 2.58 35.631 6.691 1 81.28 167 GLN B N 1
ATOM 3772 C CA . GLN B 1 167 ? 1.422 36.481 6.948 1 81.28 167 GLN B CA 1
ATOM 3773 C C . GLN B 1 167 ? 1.236 36.721 8.443 1 81.28 167 GLN B C 1
ATOM 3775 O O . GLN B 1 167 ? 0.905 37.832 8.862 1 81.28 167 GLN B O 1
ATOM 3780 N N . ILE B 1 168 ? 1.46 35.704 9.14 1 78.46 168 ILE B N 1
ATOM 3781 C CA . ILE B 1 168 ? 1.333 35.807 10.59 1 78.46 168 ILE B CA 1
ATOM 3782 C C . ILE B 1 168 ? 2.391 36.763 11.135 1 78.46 168 ILE B C 1
ATOM 3784 O O . ILE B 1 168 ? 2.098 37.6 11.991 1 78.46 168 ILE B O 1
ATOM 3788 N N . ILE B 1 169 ? 3.588 36.641 10.644 1 82.06 169 ILE B N 1
ATOM 3789 C CA . ILE B 1 169 ? 4.693 37.486 11.084 1 82.06 169 ILE B CA 1
ATOM 3790 C C . ILE B 1 169 ? 4.402 38.942 10.728 1 82.06 169 ILE B C 1
ATOM 3792 O O . ILE B 1 169 ? 4.664 39.846 11.525 1 82.06 169 ILE B O 1
ATOM 3796 N N . LYS B 1 170 ? 3.831 39.128 9.569 1 82.61 170 LYS B N 1
ATOM 3797 C CA . LYS B 1 170 ? 3.49 40.482 9.142 1 82.61 170 LYS B CA 1
ATOM 3798 C C . LYS B 1 170 ? 2.469 41.115 10.082 1 82.61 170 LYS B C 1
ATOM 3800 O O . LYS B 1 170 ? 2.596 42.285 10.448 1 82.61 170 LYS B O 1
ATOM 3805 N N . ARG B 1 171 ? 1.557 40.312 10.483 1 77.89 171 ARG B N 1
ATOM 3806 C CA . ARG B 1 171 ? 0.526 40.81 11.388 1 77.89 171 ARG B CA 1
ATOM 3807 C C . ARG B 1 171 ? 1.102 41.089 12.773 1 77.89 171 ARG B C 1
ATOM 3809 O O . ARG B 1 171 ? 0.72 42.063 13.425 1 77.89 171 ARG B O 1
ATOM 3816 N N . ARG B 1 172 ? 2.022 40.243 13.185 1 76.11 172 ARG B N 1
ATOM 3817 C CA . ARG B 1 172 ? 2.663 40.427 14.483 1 76.11 172 ARG B CA 1
ATOM 3818 C C . ARG B 1 172 ? 3.548 41.669 14.486 1 76.11 172 ARG B C 1
ATOM 3820 O O . ARG B 1 172 ? 3.616 42.387 15.486 1 76.11 172 ARG B O 1
ATOM 3827 N N . LYS B 1 173 ? 4.237 41.907 13.428 1 77.86 173 LYS B N 1
ATOM 3828 C CA . LYS B 1 173 ? 5.103 43.077 13.317 1 77.86 173 LYS B CA 1
ATOM 3829 C C . LYS B 1 173 ? 4.298 44.369 13.424 1 77.86 173 LYS B C 1
ATOM 3831 O O . LYS B 1 173 ? 4.758 45.346 14.018 1 77.86 173 LYS B O 1
ATOM 3836 N N . ILE B 1 174 ? 3.087 44.297 12.907 1 73.38 174 ILE B N 1
ATOM 3837 C CA . ILE B 1 174 ? 2.201 45.449 13.036 1 73.38 174 ILE B CA 1
ATOM 3838 C C . ILE B 1 174 ? 1.873 45.686 14.509 1 73.38 174 ILE B C 1
ATOM 3840 O O . ILE B 1 174 ? 1.729 46.831 14.943 1 73.38 174 ILE B O 1
ATOM 3844 N N . LEU B 1 175 ? 2.035 44.589 15.203 1 70.75 175 LEU B N 1
ATOM 3845 C CA . LEU B 1 175 ? 1.726 44.691 16.625 1 70.75 175 LEU B CA 1
ATOM 3846 C C . LEU B 1 175 ? 2.992 44.925 17.441 1 70.75 175 LEU B C 1
ATOM 3848 O O . LEU B 1 175 ? 2.946 44.954 18.673 1 70.75 175 LEU B O 1
ATOM 3852 N N . GLY B 1 176 ? 4.144 45.103 16.696 1 71.76 176 GLY B N 1
ATOM 3853 C CA . GLY B 1 176 ? 5.374 45.527 17.347 1 71.76 176 GLY B CA 1
ATOM 3854 C C . GLY B 1 176 ? 6.277 44.37 17.729 1 71.76 176 GLY B C 1
ATOM 3855 O O . GLY B 1 176 ? 7.284 44.561 18.414 1 71.76 176 GLY B O 1
ATOM 3856 N N . ASP B 1 177 ? 5.834 43.097 17.457 1 67.07 177 ASP B N 1
ATOM 3857 C CA . ASP B 1 177 ? 6.637 41.917 17.762 1 67.07 177 ASP B CA 1
ATOM 3858 C C . ASP B 1 177 ? 7.531 41.541 16.583 1 67.07 177 ASP B C 1
ATOM 3860 O O . ASP B 1 177 ? 7.068 40.932 15.616 1 67.07 177 ASP B O 1
ATOM 3864 N N . ASP B 1 178 ? 8.897 41.944 16.586 1 67.63 178 ASP B N 1
ATOM 3865 C CA . ASP B 1 178 ? 9.817 41.797 15.463 1 67.63 178 ASP B CA 1
ATOM 3866 C C . ASP B 1 178 ? 10.766 40.62 15.681 1 67.63 178 ASP B C 1
ATOM 3868 O O . ASP B 1 178 ? 11.843 40.565 15.082 1 67.63 178 ASP B O 1
ATOM 3872 N N . GLU B 1 179 ? 10.443 39.723 16.57 1 68.67 179 GLU B N 1
ATOM 3873 C CA . GLU B 1 179 ? 11.351 38.627 16.896 1 68.67 179 GLU B CA 1
ATOM 3874 C C . GLU B 1 179 ? 11.493 37.662 15.723 1 68.67 179 GLU B C 1
ATOM 3876 O O . GLU B 1 179 ? 10.557 37.485 14.94 1 68.67 179 GLU B O 1
ATOM 3881 N N . GLU B 1 180 ? 12.737 37.333 15.519 1 76.02 180 GLU B N 1
ATOM 3882 C CA . GLU B 1 180 ? 13.05 36.312 14.523 1 76.02 180 GLU B CA 1
ATOM 3883 C C . GLU B 1 180 ? 12.157 35.086 14.691 1 76.02 180 GLU B C 1
ATOM 3885 O O . GLU B 1 180 ? 11.897 34.65 15.814 1 76.02 180 GLU B O 1
ATOM 3890 N N . ASP B 1 181 ? 11.586 34.698 13.585 1 82.21 181 ASP B N 1
ATOM 3891 C CA . ASP B 1 181 ? 10.651 33.579 13.655 1 82.21 181 ASP B CA 1
ATOM 3892 C C . ASP B 1 181 ? 11.366 32.251 13.418 1 82.21 181 ASP B C 1
ATOM 3894 O O . ASP B 1 181 ? 11.7 31.914 12.28 1 82.21 181 ASP B O 1
ATOM 3898 N N . GLN B 1 182 ? 11.72 31.571 14.432 1 81.21 182 GLN B N 1
ATOM 3899 C CA . GLN B 1 182 ? 12.427 30.294 14.403 1 81.21 182 GLN B CA 1
ATOM 3900 C C . GLN B 1 182 ? 11.665 29.263 13.576 1 81.21 182 GLN B C 1
ATOM 3902 O O . GLN B 1 182 ? 12.272 28.442 12.885 1 81.21 182 GLN B O 1
ATOM 3907 N N . VAL B 1 183 ? 10.409 29.368 13.55 1 81.29 183 VAL B N 1
ATOM 3908 C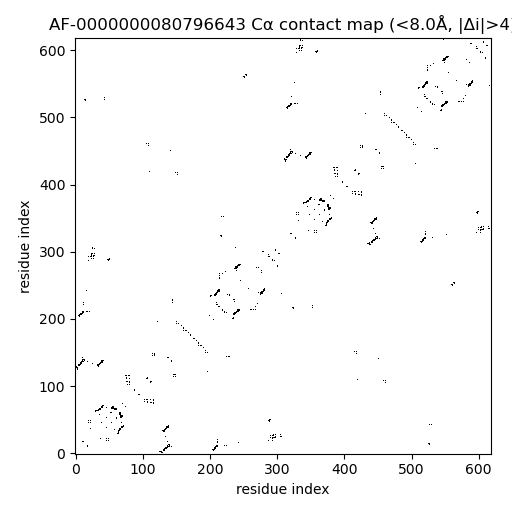 CA . VAL B 1 183 ? 9.577 28.419 12.817 1 81.29 183 VAL B CA 1
ATOM 3909 C C . VAL B 1 183 ? 9.75 28.631 11.315 1 81.29 183 VAL B C 1
ATOM 3911 O O . VAL B 1 183 ? 9.874 27.667 10.556 1 81.29 183 VAL B O 1
ATOM 3914 N N . LEU B 1 184 ? 9.772 29.825 10.942 1 88.72 184 LEU B N 1
ATOM 3915 C CA . LEU B 1 184 ? 9.962 30.126 9.527 1 88.72 184 LEU B CA 1
ATOM 3916 C C . LEU B 1 184 ? 11.308 29.602 9.036 1 88.72 184 LEU B C 1
ATOM 3918 O O . LEU B 1 184 ? 11.399 29.041 7.942 1 88.72 184 LEU B O 1
ATOM 3922 N N . ASN B 1 185 ? 12.326 29.756 9.877 1 89.66 185 ASN B N 1
ATOM 3923 C CA . ASN B 1 185 ? 13.654 29.286 9.497 1 89.66 185 ASN B CA 1
ATOM 3924 C C . ASN B 1 185 ? 13.685 27.77 9.328 1 89.66 185 ASN B C 1
ATOM 3926 O O . ASN B 1 185 ? 14.309 27.257 8.398 1 89.66 185 ASN B O 1
ATOM 3930 N N . ILE B 1 186 ? 13.045 27.1 10.145 1 86.19 186 ILE B N 1
ATOM 3931 C CA . ILE B 1 186 ? 12.965 25.645 10.075 1 86.19 186 ILE B CA 1
ATOM 3932 C C . ILE B 1 186 ? 12.251 25.229 8.79 1 86.19 186 ILE B C 1
ATOM 3934 O O . ILE B 1 186 ? 12.699 24.318 8.09 1 86.19 186 ILE B O 1
ATOM 3938 N N . LEU B 1 187 ? 11.202 25.873 8.476 1 90.54 187 LEU B N 1
ATOM 3939 C CA . LEU B 1 187 ? 10.429 25.566 7.278 1 90.54 187 LEU B CA 1
ATOM 3940 C C . LEU B 1 187 ? 11.257 25.807 6.02 1 90.54 187 LEU B C 1
ATOM 3942 O O . LEU B 1 187 ? 11.212 25.011 5.08 1 90.54 187 LEU B O 1
ATOM 3946 N N . LEU B 1 188 ? 12.016 26.888 6.068 1 93.08 188 LEU B N 1
ATOM 3947 C CA . LEU B 1 188 ? 12.845 27.217 4.913 1 93.08 188 LEU B CA 1
ATOM 3948 C C . LEU B 1 188 ? 13.95 26.184 4.725 1 93.08 188 LEU B C 1
ATOM 3950 O O . LEU B 1 188 ? 14.258 25.796 3.596 1 93.08 188 LEU B O 1
ATOM 3954 N N . GLU B 1 189 ? 14.531 25.75 5.784 1 91.61 189 GLU B N 1
ATOM 3955 C CA . GLU B 1 189 ? 15.557 24.713 5.724 1 91.61 189 GLU B CA 1
ATOM 3956 C C . GLU B 1 189 ? 14.985 23.402 5.193 1 91.61 189 GLU B C 1
ATOM 3958 O O . GLU B 1 189 ? 15.612 22.734 4.368 1 91.61 189 GLU B O 1
ATOM 3963 N N . GLU B 1 190 ? 13.832 23.093 5.672 1 89.94 190 GLU B N 1
ATOM 3964 C CA . GLU B 1 190 ? 13.17 21.873 5.22 1 89.94 190 GLU B CA 1
ATOM 3965 C C . GLU B 1 190 ? 12.835 21.945 3.733 1 89.94 190 GLU B C 1
ATOM 3967 O O . GLU B 1 190 ? 12.962 20.952 3.013 1 89.94 190 GLU B O 1
ATOM 3972 N N . LEU B 1 191 ? 12.448 23.046 3.319 1 93.54 191 LEU B N 1
ATOM 3973 C CA . LEU B 1 191 ? 12.114 23.239 1.912 1 93.54 191 LEU B CA 1
ATOM 3974 C C . LEU B 1 191 ? 13.341 23.034 1.029 1 93.54 191 LEU B C 1
ATOM 3976 O O . LEU B 1 191 ? 13.255 22.397 -0.022 1 93.54 191 LEU B O 1
ATOM 3980 N N . GLU B 1 192 ? 14.435 23.577 1.469 1 94.24 192 GLU B N 1
ATOM 3981 C CA . GLU B 1 192 ? 15.666 23.447 0.695 1 94.24 192 GLU B CA 1
ATOM 3982 C C . GLU B 1 192 ? 16.1 21.988 0.588 1 94.24 192 GLU B C 1
ATOM 3984 O O . GLU B 1 192 ? 16.464 21.52 -0.493 1 94.24 192 GLU B O 1
ATOM 3989 N N . LYS B 1 193 ? 16.109 21.323 1.672 1 91.71 193 LYS B N 1
ATOM 3990 C CA . LYS B 1 193 ? 16.45 19.903 1.683 1 91.71 193 LYS B CA 1
ATOM 3991 C C . LYS B 1 193 ? 15.524 19.108 0.767 1 91.71 193 LYS B C 1
ATOM 3993 O O . LYS B 1 193 ? 15.979 18.245 0.014 1 91.71 193 LYS B O 1
ATOM 3998 N N . ASN B 1 194 ? 14.304 19.411 0.874 1 93.6 194 ASN B N 1
ATOM 3999 C CA . ASN B 1 194 ? 13.287 18.738 0.074 1 93.6 194 ASN B CA 1
ATOM 4000 C C . ASN B 1 194 ? 13.507 18.967 -1.419 1 93.6 194 ASN B C 1
ATOM 4002 O O . ASN B 1 194 ? 13.391 18.035 -2.218 1 93.6 194 ASN B O 1
ATOM 4006 N N . LYS B 1 195 ? 13.8 20.166 -1.761 1 94.03 195 LYS B N 1
ATOM 4007 C CA . LYS B 1 195 ? 14.034 20.5 -3.162 1 94.03 195 LYS B CA 1
ATOM 4008 C C . LYS B 1 195 ? 15.231 19.734 -3.718 1 94.03 195 LYS B C 1
ATOM 4010 O O . LYS B 1 195 ? 15.191 19.244 -4.848 1 94.03 195 LYS B O 1
ATOM 4015 N N . LYS B 1 196 ? 16.242 19.617 -2.959 1 92.31 196 LYS B N 1
ATOM 4016 C CA . LYS B 1 196 ? 17.431 18.88 -3.376 1 92.31 196 LYS B CA 1
ATOM 4017 C C . LYS B 1 196 ? 17.105 17.413 -3.638 1 92.31 196 LYS B C 1
ATOM 4019 O O . LYS B 1 196 ? 17.54 16.844 -4.641 1 92.31 196 LYS B O 1
ATOM 4024 N N . LEU B 1 197 ? 16.391 16.89 -2.794 1 92.81 197 LEU B N 1
ATOM 4025 C CA . LEU B 1 197 ? 15.998 15.493 -2.944 1 92.81 197 LEU B CA 1
ATOM 4026 C C . LEU B 1 197 ? 15.121 15.305 -4.177 1 92.81 197 LEU B C 1
ATOM 4028 O O . LEU B 1 197 ? 15.307 14.353 -4.938 1 92.81 197 LEU B O 1
ATOM 4032 N N . LYS B 1 198 ? 14.223 16.133 -4.318 1 93.78 198 LYS B N 1
ATOM 4033 C CA . LYS B 1 198 ? 13.337 16.106 -5.478 1 93.78 198 LYS B CA 1
ATOM 4034 C C . LYS B 1 198 ? 14.133 16.163 -6.779 1 93.78 198 LYS B C 1
ATOM 4036 O O . LYS B 1 198 ? 13.877 15.391 -7.705 1 93.78 198 LYS B O 1
ATOM 4041 N N . GLU B 1 199 ? 15.07 17.054 -6.834 1 93.37 199 GLU B N 1
ATOM 4042 C CA . GLU B 1 199 ? 15.902 17.215 -8.023 1 93.37 199 GLU B CA 1
ATOM 4043 C C . GLU B 1 199 ? 16.714 15.953 -8.304 1 93.37 199 GLU B C 1
ATOM 4045 O O . GLU B 1 199 ? 16.862 15.548 -9.459 1 93.37 199 GLU B O 1
ATOM 4050 N N . LEU B 1 200 ? 17.167 15.367 -7.297 1 92.26 200 LEU B N 1
ATOM 4051 C CA . LEU B 1 200 ? 17.943 14.139 -7.437 1 92.26 200 LEU B CA 1
ATOM 4052 C C . LEU B 1 200 ? 17.081 13.013 -7.997 1 92.26 200 LEU B C 1
ATOM 4054 O O . LEU B 1 200 ? 17.513 12.282 -8.892 1 92.26 200 LEU B O 1
ATOM 4058 N N . LEU B 1 201 ? 15.889 12.874 -7.577 1 93.7 201 LEU B N 1
ATOM 4059 C CA . LEU B 1 201 ? 14.988 11.799 -7.98 1 93.7 201 LEU B CA 1
ATOM 4060 C C . LEU B 1 201 ? 14.515 11.996 -9.416 1 93.7 201 LEU B C 1
ATOM 4062 O O . LEU B 1 201 ? 14.203 11.025 -10.11 1 93.7 201 LEU B O 1
ATOM 4066 N N . LYS B 1 202 ? 14.561 13.222 -9.833 1 94.16 202 LYS B N 1
ATOM 4067 C CA . LYS B 1 202 ? 14.041 13.537 -11.16 1 94.16 202 LYS B CA 1
ATOM 4068 C C . LYS B 1 202 ? 15.16 13.555 -12.198 1 94.16 202 LYS B C 1
ATOM 4070 O O . LYS B 1 202 ? 14.898 13.644 -13.399 1 94.16 202 LYS B O 1
ATOM 4075 N N . ASP B 1 203 ? 16.402 13.465 -11.775 1 93.29 203 ASP B N 1
ATOM 4076 C CA . ASP B 1 203 ? 17.559 13.478 -12.665 1 93.29 203 ASP B CA 1
ATOM 4077 C C . ASP B 1 203 ? 17.856 12.079 -13.199 1 93.29 203 ASP B C 1
ATOM 4079 O O . ASP B 1 203 ? 18.33 11.214 -12.46 1 93.29 203 ASP B O 1
ATOM 4083 N N . PRO B 1 204 ? 17.656 11.843 -14.518 1 90.61 204 PRO B N 1
ATOM 4084 C CA . PRO B 1 204 ? 17.871 10.507 -15.078 1 90.61 204 PRO B CA 1
ATOM 4085 C C . PRO B 1 204 ? 19.332 10.068 -15.012 1 90.61 204 PRO B C 1
ATOM 4087 O O . PRO B 1 204 ? 19.628 8.875 -15.116 1 90.61 204 PRO B O 1
ATOM 4090 N N . GLU B 1 205 ? 20.238 10.966 -14.816 1 90.69 205 GLU B N 1
ATOM 4091 C CA . GLU B 1 205 ? 21.656 10.633 -14.726 1 90.69 205 GLU B CA 1
ATOM 4092 C C . GLU B 1 205 ? 22.032 10.192 -13.315 1 90.69 205 GLU B C 1
ATOM 4094 O O . GLU B 1 205 ? 23.057 9.536 -13.115 1 90.69 205 GLU B O 1
ATOM 4099 N N . ARG B 1 206 ? 21.161 10.513 -12.402 1 91.46 206 ARG B N 1
ATOM 4100 C CA . ARG B 1 206 ? 21.515 10.245 -11.012 1 91.46 206 ARG B CA 1
ATOM 4101 C C . ARG B 1 206 ? 20.575 9.213 -10.397 1 91.46 206 ARG B C 1
ATOM 4103 O O . ARG B 1 206 ? 20.923 8.559 -9.412 1 91.46 206 ARG B O 1
ATOM 4110 N N . SER B 1 207 ? 19.417 9.135 -10.946 1 92.51 207 SER B N 1
ATOM 4111 C CA . SER B 1 207 ? 18.421 8.22 -10.398 1 92.51 207 SER B CA 1
ATOM 4112 C C . SER B 1 207 ? 17.683 7.477 -11.507 1 92.51 207 SER B C 1
ATOM 4114 O O . SER B 1 207 ? 17.303 8.075 -12.515 1 92.51 207 SER B O 1
ATOM 4116 N N . SER B 1 208 ? 17.557 6.179 -11.308 1 91.73 208 SER B N 1
ATOM 4117 C CA . SER B 1 208 ? 16.847 5.328 -12.258 1 91.73 208 SER B CA 1
ATOM 4118 C C . SER B 1 208 ? 15.881 4.389 -11.543 1 91.73 208 SER B C 1
ATOM 4120 O O . SER B 1 208 ? 16.256 3.723 -10.576 1 91.73 208 SER B O 1
ATOM 4122 N N . VAL B 1 209 ? 14.682 4.339 -12.054 1 95.23 209 VAL B N 1
ATOM 4123 C CA . VAL B 1 209 ? 13.697 3.417 -11.498 1 95.23 209 VAL B CA 1
ATOM 4124 C C . VAL B 1 209 ? 13.507 2.232 -12.442 1 95.23 209 VAL B C 1
ATOM 4126 O O . VAL B 1 209 ? 13.387 2.411 -13.656 1 95.23 209 VAL B O 1
ATOM 4129 N N . ILE B 1 210 ? 13.557 1.072 -11.876 1 95.64 210 ILE B N 1
ATOM 4130 C CA . ILE B 1 210 ? 13.291 -0.158 -12.612 1 95.64 210 ILE B CA 1
ATOM 4131 C C . ILE B 1 210 ? 12.093 -0.878 -11.997 1 95.64 210 ILE B C 1
ATOM 4133 O O . ILE B 1 210 ? 12.046 -1.095 -10.784 1 95.64 210 ILE B O 1
ATOM 4137 N N . VAL B 1 211 ? 11.159 -1.201 -12.819 1 96 211 VAL B N 1
ATOM 4138 C CA . VAL B 1 211 ? 9.993 -1.928 -12.327 1 96 211 VAL B CA 1
ATOM 4139 C C . VAL B 1 211 ? 10.129 -3.411 -12.664 1 96 211 VAL B C 1
ATOM 4141 O O . VAL B 1 211 ? 10.487 -3.768 -13.789 1 96 211 VAL B O 1
ATOM 4144 N N . VAL B 1 212 ? 9.898 -4.254 -11.641 1 95.84 212 VAL B N 1
ATOM 4145 C CA . VAL B 1 212 ? 9.964 -5.701 -11.811 1 95.84 212 VAL B CA 1
ATOM 4146 C C . VAL B 1 212 ? 8.556 -6.291 -11.768 1 95.84 212 VAL B C 1
ATOM 4148 O O . VAL B 1 212 ? 7.756 -5.942 -10.897 1 95.84 212 VAL B O 1
ATOM 4151 N N . LEU B 1 213 ? 8.207 -7.171 -12.738 1 96.34 213 LEU B N 1
ATOM 4152 C CA . LEU B 1 213 ? 6.887 -7.793 -12.744 1 96.34 213 LEU B CA 1
ATOM 4153 C C . LEU B 1 213 ? 6.949 -9.192 -13.348 1 96.34 213 LEU B C 1
ATOM 4155 O O . LEU B 1 213 ? 7.863 -9.502 -14.115 1 96.34 213 LEU B O 1
ATOM 4159 N N . ASN B 1 214 ? 6.013 -10.012 -12.933 1 95.7 214 ASN B N 1
ATOM 4160 C CA . ASN B 1 214 ? 5.733 -11.273 -13.612 1 95.7 214 ASN B CA 1
ATOM 4161 C C . ASN B 1 214 ? 4.679 -11.102 -14.702 1 95.7 214 ASN B C 1
ATOM 4163 O O . ASN B 1 214 ? 3.883 -10.162 -14.659 1 95.7 214 ASN B O 1
ATOM 4167 N N . PRO B 1 215 ? 4.713 -11.948 -15.67 1 95.96 215 PRO B N 1
ATOM 4168 C CA . PRO B 1 215 ? 3.67 -11.865 -16.695 1 95.96 215 PRO B CA 1
ATOM 4169 C C . PRO B 1 215 ? 2.314 -12.363 -16.199 1 95.96 215 PRO B C 1
ATOM 4171 O O . PRO B 1 215 ? 1.813 -13.383 -16.68 1 95.96 215 PRO B O 1
ATOM 4174 N N . GLU B 1 216 ? 1.791 -11.636 -15.309 1 92.18 216 GLU B N 1
ATOM 4175 C CA . GLU B 1 216 ? 0.497 -11.876 -14.676 1 92.18 216 GLU B CA 1
ATOM 4176 C C . GLU B 1 216 ? -0.308 -10.586 -14.559 1 92.18 216 GLU B C 1
ATOM 4178 O O . GLU B 1 216 ? 0.242 -9.49 -14.69 1 92.18 216 GLU B O 1
ATOM 4183 N N . GLU B 1 217 ? -1.514 -10.731 -14.291 1 88.66 217 GLU B N 1
ATOM 4184 C CA . GLU B 1 217 ? -2.434 -9.598 -14.31 1 88.66 217 GLU B CA 1
ATOM 4185 C C . GLU B 1 217 ? -2.067 -8.571 -13.244 1 88.66 217 GLU B C 1
ATOM 4187 O O . GLU B 1 217 ? -1.785 -7.413 -13.56 1 88.66 217 GLU B O 1
ATOM 4192 N N . MET B 1 218 ? -1.991 -9.01 -11.983 1 88.07 218 MET B N 1
ATOM 4193 C CA . MET B 1 218 ? -1.832 -8.052 -10.892 1 88.07 218 MET B CA 1
ATOM 4194 C C . MET B 1 218 ? -0.454 -7.401 -10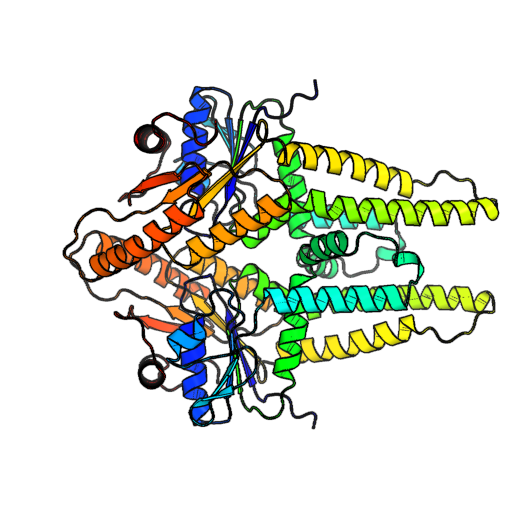.936 1 88.07 218 MET B C 1
ATOM 4196 O O . MET B 1 218 ? -0.332 -6.184 -10.783 1 88.07 218 MET B O 1
ATOM 4200 N N . PRO B 1 219 ? 0.603 -8.161 -11.189 1 92.42 219 PRO B N 1
ATOM 4201 C CA . PRO B 1 219 ? 1.904 -7.511 -11.364 1 92.42 219 PRO B CA 1
ATOM 4202 C C . PRO B 1 219 ? 1.908 -6.5 -12.509 1 92.42 219 PRO B C 1
ATOM 4204 O O . PRO B 1 219 ? 2.518 -5.434 -12.393 1 92.42 219 PRO B O 1
ATOM 4207 N N . PHE B 1 220 ? 1.191 -6.814 -13.592 1 94.21 220 PHE B N 1
ATOM 4208 C CA . PHE B 1 220 ? 1.106 -5.911 -14.734 1 94.21 220 PHE B CA 1
ATOM 4209 C C . PHE B 1 220 ? 0.387 -4.622 -14.352 1 94.21 220 PHE B C 1
ATOM 4211 O O . PHE B 1 220 ? 0.88 -3.526 -14.628 1 94.21 220 PHE B O 1
ATOM 4218 N N . LEU B 1 221 ? -0.728 -4.727 -13.749 1 90.1 221 LEU B N 1
ATOM 4219 C CA . LEU B 1 221 ? -1.517 -3.561 -13.368 1 90.1 221 LEU B CA 1
ATOM 4220 C C . LEU B 1 221 ? -0.738 -2.666 -12.41 1 90.1 221 LEU B C 1
ATOM 4222 O O . LEU B 1 221 ? -0.786 -1.439 -12.522 1 90.1 221 LEU B O 1
ATOM 4226 N N . GLU B 1 222 ? -0.013 -3.274 -11.53 1 89.89 222 GLU B N 1
ATOM 4227 C CA . GLU B 1 222 ? 0.795 -2.51 -10.585 1 89.89 222 GLU B CA 1
ATOM 4228 C C . GLU B 1 222 ? 1.947 -1.801 -11.291 1 89.89 222 GLU B C 1
ATOM 4230 O O . GLU B 1 222 ? 2.237 -0.638 -11.003 1 89.89 222 GLU B O 1
ATOM 4235 N N . ALA B 1 223 ? 2.558 -2.502 -12.163 1 94.02 223 ALA B N 1
ATOM 4236 C CA . ALA B 1 223 ? 3.654 -1.907 -12.923 1 94.02 223 ALA B CA 1
ATOM 4237 C C . ALA B 1 223 ? 3.168 -0.72 -13.749 1 94.02 223 ALA B C 1
ATOM 4239 O O . ALA B 1 223 ? 3.841 0.311 -13.823 1 94.02 223 ALA B O 1
ATOM 4240 N N . LYS B 1 224 ? 2.036 -0.906 -14.361 1 93.51 224 LYS B N 1
ATOM 4241 C CA . LYS B 1 224 ? 1.447 0.175 -15.146 1 93.51 224 LYS B CA 1
ATOM 4242 C C . LYS B 1 224 ? 1.16 1.394 -14.274 1 93.51 224 LYS B C 1
ATOM 4244 O O . LYS B 1 224 ? 1.446 2.526 -14.667 1 93.51 224 LYS B O 1
ATOM 4249 N N . ARG B 1 225 ? 0.647 1.166 -13.144 1 89.29 225 ARG B N 1
ATOM 4250 C CA . ARG B 1 225 ? 0.358 2.25 -12.211 1 89.29 225 ARG B CA 1
ATOM 4251 C C . ARG B 1 225 ? 1.635 2.978 -11.806 1 89.29 225 ARG B C 1
ATOM 4253 O O . ARG B 1 225 ? 1.657 4.208 -11.728 1 89.29 225 ARG B O 1
ATOM 4260 N N . ILE B 1 226 ? 2.629 2.237 -11.527 1 92.94 226 ILE B N 1
ATOM 4261 C CA . ILE B 1 226 ? 3.916 2.821 -11.169 1 92.94 226 ILE B CA 1
ATOM 4262 C C . ILE B 1 226 ? 4.412 3.712 -12.305 1 92.94 226 ILE B C 1
ATOM 4264 O O . ILE B 1 226 ? 4.771 4.871 -12.083 1 92.94 226 ILE B O 1
ATOM 4268 N N . LYS B 1 227 ? 4.372 3.158 -13.463 1 94.88 227 LYS B N 1
ATOM 4269 C CA . LYS B 1 227 ? 4.817 3.883 -14.65 1 94.88 227 LYS B CA 1
ATOM 4270 C C . LYS B 1 227 ? 4.056 5.196 -14.81 1 94.88 227 LYS B C 1
ATOM 4272 O O . LYS B 1 227 ? 4.665 6.258 -14.954 1 94.88 227 LYS B O 1
ATOM 4277 N N . ASP B 1 228 ? 2.762 5.12 -14.738 1 92.37 228 ASP B N 1
ATOM 4278 C CA . ASP B 1 228 ? 1.919 6.29 -14.963 1 92.37 228 ASP B CA 1
ATOM 4279 C C . ASP B 1 228 ? 2.126 7.334 -13.868 1 92.37 228 ASP B C 1
ATOM 4281 O O . ASP B 1 228 ? 2.215 8.53 -14.152 1 92.37 228 ASP B O 1
ATOM 4285 N N . THR B 1 229 ? 2.241 6.899 -12.654 1 89.66 229 THR B N 1
ATOM 4286 C CA . THR B 1 229 ? 2.414 7.804 -11.524 1 89.66 229 THR B CA 1
ATOM 4287 C C . THR B 1 229 ? 3.77 8.499 -11.589 1 89.66 229 THR B C 1
ATOM 4289 O O . THR B 1 229 ? 3.863 9.713 -11.391 1 89.66 229 THR B O 1
ATOM 4292 N N . LEU B 1 230 ? 4.797 7.701 -11.872 1 92.83 230 LEU B N 1
ATOM 4293 C CA . LEU B 1 230 ? 6.128 8.287 -11.986 1 92.83 230 LEU B CA 1
ATOM 4294 C C . LEU B 1 230 ? 6.169 9.329 -13.099 1 92.83 230 LEU B C 1
ATOM 4296 O O . LEU B 1 230 ? 6.775 10.391 -12.938 1 92.83 230 LEU B O 1
ATOM 4300 N N . ALA B 1 231 ? 5.537 9.035 -14.178 1 92.93 231 ALA B N 1
ATOM 4301 C CA . ALA B 1 231 ? 5.492 9.957 -15.309 1 92.93 231 ALA B CA 1
ATOM 4302 C C . ALA B 1 231 ? 4.803 11.263 -14.925 1 92.93 231 ALA B C 1
ATOM 4304 O O . ALA B 1 231 ? 5.263 12.347 -15.292 1 92.93 231 ALA B O 1
ATOM 4305 N N . ASP B 1 232 ? 3.756 11.186 -14.143 1 88.72 232 ASP B N 1
ATOM 4306 C CA . ASP B 1 232 ? 2.993 12.351 -13.707 1 88.72 232 ASP B CA 1
ATOM 4307 C C . ASP B 1 232 ? 3.856 13.289 -12.866 1 88.72 232 ASP B C 1
ATOM 4309 O O . ASP B 1 232 ? 3.614 14.497 -12.828 1 88.72 232 ASP B O 1
ATOM 4313 N N . PHE B 1 233 ? 4.86 12.738 -12.278 1 89.73 233 PHE B N 1
ATOM 4314 C CA . PHE B 1 233 ? 5.651 13.543 -11.355 1 89.73 233 PHE B CA 1
ATOM 4315 C C . PHE B 1 233 ? 7.055 13.773 -11.902 1 89.73 233 PHE B C 1
ATOM 4317 O O . PHE B 1 233 ? 7.921 14.303 -11.203 1 89.73 233 PHE B O 1
ATOM 4324 N N . GLY B 1 234 ? 7.279 13.252 -13.05 1 91.33 234 GLY B N 1
ATOM 4325 C CA . GLY B 1 234 ? 8.531 13.527 -13.737 1 91.33 234 GLY B CA 1
ATOM 4326 C C . GLY B 1 234 ? 9.689 12.694 -13.223 1 91.33 234 GLY B C 1
ATOM 4327 O O . GLY B 1 234 ? 10.845 13.117 -13.293 1 91.33 234 GLY B O 1
ATOM 4328 N N . ILE B 1 235 ? 9.483 11.586 -12.627 1 93.73 235 ILE B N 1
ATOM 4329 C CA . ILE B 1 235 ? 10.527 10.666 -12.187 1 93.73 235 ILE B CA 1
ATOM 4330 C C . ILE B 1 235 ? 10.804 9.639 -13.283 1 93.73 235 ILE B C 1
ATOM 4332 O O . ILE B 1 235 ? 9.886 8.967 -13.759 1 93.73 235 ILE B O 1
ATOM 4336 N N . PRO B 1 236 ? 12.003 9.482 -13.607 1 91.74 236 PRO B N 1
ATOM 4337 C CA . PRO B 1 236 ? 12.305 8.673 -14.79 1 91.74 236 PRO B CA 1
ATOM 4338 C C . PRO B 1 236 ? 12.232 7.173 -14.513 1 91.74 236 PRO B C 1
ATOM 4340 O O . PRO B 1 236 ? 12.861 6.684 -13.572 1 91.74 236 PRO B O 1
ATOM 4343 N N . LEU B 1 237 ? 11.489 6.502 -15.325 1 94.16 237 LEU B N 1
ATOM 4344 C CA . LEU B 1 237 ? 11.532 5.047 -15.419 1 94.16 237 LEU B CA 1
ATOM 4345 C C . LEU B 1 237 ? 12.539 4.6 -16.473 1 94.16 237 LEU B C 1
ATOM 4347 O O . LEU B 1 237 ? 12.457 5.014 -17.632 1 94.16 237 LEU B O 1
ATOM 4351 N N . CYS B 1 238 ? 13.439 3.768 -16.02 1 91.75 238 CYS B N 1
ATOM 4352 C CA . CYS B 1 238 ? 14.528 3.409 -16.921 1 91.75 238 CYS B CA 1
ATOM 4353 C C . CYS B 1 238 ? 14.22 2.113 -17.661 1 91.75 238 CYS B C 1
ATOM 4355 O O . CYS B 1 238 ? 14.618 1.943 -18.814 1 91.75 238 CYS B O 1
ATOM 4357 N N . GLY B 1 239 ? 13.588 1.218 -16.96 1 93.81 239 GLY B N 1
ATOM 4358 C CA . GLY B 1 239 ? 13.342 -0.067 -17.594 1 93.81 239 GLY B CA 1
ATOM 4359 C C . GLY B 1 239 ? 12.423 -0.965 -16.786 1 93.81 239 GLY B C 1
ATOM 4360 O O . GLY B 1 239 ? 11.958 -0.58 -15.711 1 93.81 239 GLY B O 1
ATOM 4361 N N . VAL B 1 240 ? 12.192 -2.133 -17.455 1 96.1 240 VAL B N 1
ATOM 4362 C CA . VAL B 1 240 ? 11.292 -3.117 -16.863 1 96.1 240 VAL B CA 1
ATOM 4363 C C . VAL B 1 240 ? 11.94 -4.499 -16.901 1 96.1 240 VAL B C 1
ATOM 4365 O O . VAL B 1 240 ? 12.569 -4.87 -17.895 1 96.1 240 VAL B O 1
ATOM 4368 N N . VAL B 1 241 ? 11.854 -5.173 -15.764 1 96.09 241 VAL B N 1
ATOM 4369 C CA . VAL B 1 241 ? 12.286 -6.566 -15.698 1 96.09 241 VAL B CA 1
ATOM 4370 C C . VAL B 1 241 ? 11.067 -7.484 -15.656 1 96.09 241 VAL B C 1
ATOM 4372 O O . VAL B 1 241 ? 10.271 -7.426 -14.716 1 96.09 241 VAL B O 1
ATOM 4375 N N . VAL B 1 242 ? 10.881 -8.301 -16.681 1 96.61 242 VAL B N 1
ATOM 4376 C CA . VAL B 1 242 ? 9.84 -9.324 -16.697 1 96.61 242 VAL B CA 1
ATOM 4377 C C . VAL B 1 242 ? 10.424 -10.663 -16.253 1 96.61 242 VAL B C 1
ATOM 4379 O O . VAL B 1 242 ? 11.171 -11.3 -16.999 1 96.61 242 VAL B O 1
ATOM 4382 N N . ASN B 1 243 ? 9.959 -11.054 -15.088 1 94.81 243 ASN B N 1
ATOM 4383 C CA . ASN B 1 243 ? 10.59 -12.184 -14.414 1 94.81 243 ASN B CA 1
ATOM 4384 C C . ASN B 1 243 ? 9.71 -13.429 -14.464 1 94.81 243 ASN B C 1
ATOM 4386 O O . ASN B 1 243 ? 8.513 -13.338 -14.742 1 94.81 243 ASN B O 1
ATOM 4390 N N . LYS B 1 244 ? 10.316 -14.595 -14.281 1 91.96 244 LYS B N 1
ATOM 4391 C CA . LYS B 1 244 ? 9.665 -15.891 -14.117 1 91.96 244 LYS B CA 1
ATOM 4392 C C . LYS B 1 244 ? 8.883 -16.276 -15.37 1 91.96 244 LYS B C 1
ATOM 4394 O O . LYS B 1 244 ? 7.734 -16.716 -15.28 1 91.96 244 LYS B O 1
ATOM 4399 N N . ILE B 1 245 ? 9.481 -16.104 -16.459 1 92.62 245 ILE B N 1
ATOM 4400 C CA . ILE B 1 245 ? 8.863 -16.482 -17.725 1 92.62 245 ILE B CA 1
ATOM 4401 C C . ILE B 1 245 ? 9.037 -17.982 -17.957 1 92.62 245 ILE B C 1
ATOM 4403 O O . ILE B 1 245 ? 10.162 -18.488 -17.969 1 92.62 245 ILE B O 1
ATOM 4407 N N . VAL B 1 246 ? 7.875 -18.621 -18.13 1 86.86 246 VAL B N 1
ATOM 4408 C CA . VAL B 1 246 ? 7.915 -20.058 -18.383 1 86.86 246 VAL B CA 1
ATOM 4409 C C . VAL B 1 246 ? 8.04 -20.316 -19.882 1 86.86 246 VAL B C 1
ATOM 4411 O O . VAL B 1 246 ? 7.171 -19.92 -20.662 1 86.86 246 VAL B O 1
ATOM 4414 N N . SER B 1 247 ? 9.105 -20.692 -20.416 1 74.12 247 SER B N 1
ATOM 4415 C CA . SER B 1 247 ? 9.315 -20.845 -21.852 1 74.12 247 SER B CA 1
ATOM 4416 C C . SER B 1 247 ? 9.19 -22.305 -22.276 1 74.12 247 SER B C 1
ATOM 4418 O O . SER B 1 247 ? 8.894 -22.596 -23.436 1 74.12 247 SER B O 1
ATOM 4420 N N . GLU B 1 248 ? 9.414 -23.22 -21.402 1 65.55 248 GLU B N 1
ATOM 4421 C CA . GLU B 1 248 ? 9.55 -24.578 -21.921 1 65.55 248 GLU B CA 1
ATOM 4422 C C . GLU B 1 248 ? 8.222 -25.328 -21.86 1 65.55 248 GLU B C 1
ATOM 4424 O O . GLU B 1 248 ? 7.419 -25.105 -20.953 1 65.55 248 GLU B O 1
ATOM 4429 N N . ARG B 1 249 ? 7.859 -25.846 -23.087 1 64.01 249 ARG B N 1
ATOM 4430 C CA . ARG B 1 249 ? 6.669 -26.671 -23.268 1 64.01 249 ARG B CA 1
ATOM 4431 C C . ARG B 1 249 ? 6.625 -27.799 -22.242 1 64.01 249 ARG B C 1
ATOM 4433 O O . ARG B 1 249 ? 7.587 -28.557 -22.104 1 64.01 249 ARG B O 1
ATOM 4440 N N . HIS B 1 250 ? 5.882 -27.524 -21.262 1 65.57 250 HIS B N 1
ATOM 4441 C CA . HIS B 1 250 ? 5.718 -28.599 -20.289 1 65.57 250 HIS B CA 1
ATOM 4442 C C . HIS B 1 250 ? 4.393 -29.325 -20.489 1 65.57 250 HIS B C 1
ATOM 4444 O O . HIS B 1 250 ? 3.445 -28.757 -21.036 1 65.57 250 HIS B O 1
ATOM 4450 N N . GLU B 1 251 ? 4.397 -30.587 -20.335 1 65.91 251 GLU B N 1
ATOM 4451 C CA . GLU B 1 251 ? 3.243 -31.453 -20.555 1 65.91 251 GLU B CA 1
ATOM 4452 C C . GLU B 1 251 ? 2.23 -31.321 -19.421 1 65.91 251 GLU B C 1
ATOM 4454 O O . GLU B 1 251 ? 1.056 -31.66 -19.588 1 65.91 251 GLU B O 1
ATOM 4459 N N . ASP B 1 252 ? 2.572 -30.742 -18.421 1 76.73 252 ASP B N 1
ATOM 4460 C CA . ASP B 1 252 ? 1.673 -30.684 -17.273 1 76.73 252 ASP B CA 1
ATOM 4461 C C . ASP B 1 252 ? 0.58 -29.639 -17.483 1 76.73 252 ASP B C 1
ATOM 4463 O O . ASP B 1 252 ? 0.843 -28.553 -18.003 1 76.73 252 ASP B O 1
ATOM 4467 N N . SER B 1 253 ? -0.587 -30.033 -17.146 1 75.34 253 SER B N 1
ATOM 4468 C CA . SER B 1 253 ? -1.764 -29.202 -17.383 1 75.34 253 SER B CA 1
ATOM 4469 C C . SER B 1 253 ? -1.648 -27.862 -16.664 1 75.34 253 SER B C 1
ATOM 4471 O O . SER B 1 253 ? -2.06 -26.829 -17.196 1 75.34 253 SER B O 1
ATOM 4473 N N . ILE B 1 254 ? -1.09 -27.924 -15.566 1 75.24 254 ILE B N 1
ATOM 4474 C CA . ILE B 1 254 ? -0.944 -26.7 -14.784 1 75.24 254 ILE B CA 1
ATOM 4475 C C . ILE B 1 254 ? 0.054 -25.768 -15.467 1 75.24 254 ILE B C 1
ATOM 4477 O O . ILE B 1 254 ? -0.207 -24.572 -15.618 1 75.24 254 ILE B O 1
ATOM 4481 N N . VAL B 1 255 ? 1.133 -26.29 -15.881 1 79.33 255 VAL B N 1
ATOM 4482 C CA . VAL B 1 255 ? 2.18 -25.5 -16.52 1 79.33 255 VAL B CA 1
ATOM 4483 C C . VAL B 1 255 ? 1.663 -24.924 -17.836 1 79.33 255 VAL B C 1
ATOM 4485 O O . VAL B 1 255 ? 1.955 -23.774 -18.175 1 79.33 255 VAL B O 1
ATOM 4488 N N . ARG B 1 256 ? 0.904 -25.703 -18.481 1 81.11 256 ARG B N 1
ATOM 4489 C CA . ARG B 1 256 ? 0.319 -25.238 -19.734 1 81.11 256 ARG B CA 1
ATOM 4490 C C . ARG B 1 256 ? -0.621 -24.061 -19.495 1 81.11 256 ARG B C 1
ATOM 4492 O O . ARG B 1 256 ? -0.636 -23.104 -20.272 1 81.11 256 ARG B O 1
ATOM 4499 N N . SER B 1 257 ? -1.382 -24.216 -18.486 1 79.24 257 SER B N 1
ATOM 4500 C CA . SER B 1 257 ? -2.295 -23.129 -18.146 1 79.24 257 SER B CA 1
ATOM 4501 C C . SER B 1 257 ? -1.532 -21.856 -17.798 1 79.24 257 SER B C 1
ATOM 4503 O O . SER B 1 257 ? -1.924 -20.76 -18.204 1 79.24 257 SER B O 1
ATOM 4505 N N . ILE B 1 258 ? -0.455 -22.013 -17.162 1 81.32 258 ILE B N 1
ATOM 4506 C CA . ILE B 1 258 ? 0.385 -20.882 -16.781 1 81.32 258 ILE B CA 1
ATOM 4507 C C . ILE B 1 258 ? 0.983 -20.239 -18.03 1 81.32 258 ILE B C 1
ATOM 4509 O O . ILE B 1 258 ? 0.963 -19.015 -18.175 1 81.32 258 ILE B O 1
ATOM 4513 N N . MET B 1 259 ? 1.418 -21.056 -18.868 1 86.04 259 MET B N 1
ATOM 4514 C CA . MET B 1 259 ? 2.066 -20.567 -20.082 1 86.04 259 MET B CA 1
ATOM 4515 C C . MET B 1 259 ? 1.085 -19.779 -20.943 1 86.04 259 MET B C 1
ATOM 4517 O O . MET B 1 259 ? 1.439 -18.74 -21.502 1 86.04 259 MET B O 1
ATOM 4521 N N . GLU B 1 260 ? -0.066 -20.314 -21.081 1 85.56 260 GLU B N 1
ATOM 4522 C CA . GLU B 1 260 ? -1.08 -19.633 -21.88 1 85.56 260 GLU B CA 1
ATOM 4523 C C . GLU B 1 260 ? -1.434 -18.275 -21.281 1 85.56 260 GLU B C 1
ATOM 4525 O O . GLU B 1 260 ? -1.571 -17.287 -22.006 1 85.56 260 GLU B O 1
ATOM 4530 N N . GLU B 1 261 ? -1.52 -18.276 -20.047 1 85.49 261 GLU B N 1
ATOM 4531 C CA . GLU B 1 261 ? -1.814 -17.022 -19.359 1 85.49 261 GLU B CA 1
ATOM 4532 C C . GLU B 1 261 ? -0.669 -16.025 -19.518 1 85.49 261 GLU B C 1
ATOM 4534 O O . GLU B 1 261 ? -0.902 -14.837 -19.75 1 85.49 261 GLU B O 1
ATOM 4539 N N . GLN B 1 262 ? 0.506 -16.504 -19.405 1 92.13 262 GLN B N 1
ATOM 4540 C CA . GLN B 1 262 ? 1.667 -15.626 -19.503 1 92.13 262 GLN B CA 1
ATOM 4541 C C . GLN B 1 262 ? 1.791 -15.032 -20.903 1 92.13 262 GLN B C 1
ATOM 4543 O O . GLN B 1 262 ? 2.2 -13.879 -21.06 1 92.13 262 GLN B O 1
ATOM 4548 N N . LYS B 1 263 ? 1.468 -15.828 -21.911 1 91.88 263 LYS B N 1
ATOM 4549 C CA . LYS B 1 263 ? 1.55 -15.339 -23.284 1 91.88 263 LYS B CA 1
ATOM 4550 C C . LYS B 1 263 ? 0.68 -14.1 -23.479 1 91.88 263 LYS B C 1
ATOM 4552 O O . LYS B 1 263 ? 1.111 -13.123 -24.095 1 91.88 263 LYS B O 1
ATOM 4557 N N . ARG B 1 264 ? -0.47 -14.182 -22.941 1 92.08 264 ARG B N 1
ATOM 4558 C CA . ARG B 1 264 ? -1.399 -13.06 -23.031 1 92.08 264 ARG B CA 1
ATOM 4559 C C . ARG B 1 264 ? -0.821 -11.816 -22.365 1 92.08 264 ARG B C 1
ATOM 4561 O O . ARG B 1 264 ? -0.831 -10.731 -22.95 1 92.08 264 ARG B O 1
ATOM 4568 N N . TRP B 1 265 ? -0.264 -11.973 -21.29 1 94.47 265 TRP B N 1
ATOM 4569 C CA . TRP B 1 265 ? 0.214 -10.829 -20.521 1 94.47 265 TRP B CA 1
ATOM 4570 C C . TRP B 1 265 ? 1.55 -10.329 -21.061 1 94.47 265 TRP B C 1
ATOM 4572 O O . TRP B 1 265 ? 1.847 -9.134 -20.992 1 94.47 265 TRP B O 1
ATOM 4582 N N . LEU B 1 266 ? 2.32 -11.262 -21.647 1 96.12 266 LEU B N 1
ATOM 4583 C CA . LEU B 1 266 ? 3.562 -10.833 -22.28 1 96.12 266 LEU B CA 1
ATOM 4584 C C . LEU B 1 266 ? 3.283 -9.869 -23.428 1 96.12 266 LEU B C 1
ATOM 4586 O O . LEU B 1 266 ? 3.995 -8.877 -23.598 1 96.12 266 LEU B O 1
ATOM 4590 N N . SER B 1 267 ? 2.241 -10.126 -24.174 1 96.12 267 SER B N 1
ATOM 4591 C CA . SER B 1 267 ? 1.849 -9.234 -25.26 1 96.12 267 SER B CA 1
ATOM 4592 C C . SER B 1 267 ? 1.442 -7.863 -24.73 1 96.12 267 SER B C 1
ATOM 4594 O O . SER B 1 267 ? 1.871 -6.835 -25.257 1 96.12 267 SER B O 1
ATOM 4596 N N . ARG B 1 268 ? 0.71 -7.84 -23.683 1 96.53 268 ARG B N 1
ATOM 4597 C CA . ARG B 1 268 ? 0.26 -6.59 -23.08 1 96.53 268 ARG B CA 1
ATOM 4598 C C . ARG B 1 268 ? 1.435 -5.803 -22.51 1 96.53 268 ARG B C 1
ATOM 4600 O O . ARG B 1 268 ? 1.484 -4.577 -22.63 1 96.53 268 ARG B O 1
ATOM 4607 N N . ILE B 1 269 ? 2.328 -6.513 -21.911 1 97.63 269 ILE B N 1
ATOM 4608 C CA . ILE B 1 269 ? 3.509 -5.892 -21.321 1 97.63 269 ILE B CA 1
ATOM 4609 C C . ILE B 1 269 ? 4.349 -5.237 -22.415 1 97.63 269 ILE B C 1
ATOM 4611 O O . ILE B 1 269 ? 4.791 -4.096 -22.267 1 97.63 269 ILE B O 1
ATOM 4615 N N . ASN B 1 270 ? 4.522 -5.935 -23.502 1 96.86 270 ASN B N 1
ATOM 4616 C CA . ASN B 1 270 ? 5.305 -5.405 -24.613 1 96.86 270 ASN B CA 1
ATOM 4617 C C . ASN B 1 270 ? 4.691 -4.125 -25.172 1 96.86 270 ASN B C 1
ATOM 4619 O O . ASN B 1 270 ? 5.41 -3.19 -25.527 1 96.86 270 ASN B O 1
ATOM 4623 N N . GLU B 1 271 ? 3.437 -4.088 -25.221 1 97.37 271 GLU B N 1
ATOM 4624 C CA . GLU B 1 271 ? 2.748 -2.911 -25.742 1 97.37 271 GLU B CA 1
ATOM 4625 C C . GLU B 1 271 ? 2.827 -1.745 -24.761 1 97.37 271 GLU B C 1
ATOM 4627 O O . GLU B 1 271 ? 3.159 -0.623 -25.148 1 97.37 271 GLU B O 1
ATOM 4632 N N . GLU B 1 272 ? 2.566 -2.037 -23.541 1 97.22 272 GLU B N 1
ATOM 4633 C CA . GLU B 1 272 ? 2.498 -1.004 -22.511 1 97.22 272 GLU B CA 1
ATOM 4634 C C . GLU B 1 272 ? 3.867 -0.374 -22.27 1 97.22 272 GLU B C 1
ATOM 4636 O O . GLU B 1 272 ? 3.967 0.831 -22.03 1 97.22 272 GLU B O 1
ATOM 4641 N N . PHE B 1 273 ? 4.891 -1.186 -22.403 1 97.03 273 PHE B N 1
ATOM 4642 C CA . PHE B 1 273 ? 6.225 -0.719 -22.044 1 97.03 273 PHE B CA 1
ATOM 4643 C C . PHE B 1 273 ? 7.133 -0.679 -23.267 1 97.03 273 PHE B C 1
ATOM 4645 O O . PHE B 1 273 ? 8.346 -0.867 -23.153 1 97.03 273 PHE B O 1
ATOM 4652 N N . LYS B 1 274 ? 6.59 -0.456 -24.404 1 95.47 274 LYS B N 1
ATOM 4653 C CA . LYS B 1 274 ? 7.305 -0.501 -25.676 1 95.47 274 LYS B CA 1
ATOM 4654 C C . LYS B 1 274 ? 8.417 0.542 -25.72 1 95.47 274 LYS B C 1
ATOM 4656 O O . LYS B 1 274 ? 9.426 0.353 -26.403 1 95.47 274 LYS B O 1
ATOM 4661 N N . ASP B 1 275 ? 8.304 1.602 -24.981 1 93.99 275 ASP B N 1
ATOM 4662 C CA . ASP B 1 275 ? 9.252 2.711 -25.033 1 93.99 275 ASP B CA 1
ATOM 4663 C C . ASP B 1 275 ? 10.377 2.52 -24.018 1 93.99 275 ASP B C 1
ATOM 4665 O O . ASP B 1 275 ? 11.276 3.357 -23.916 1 93.99 275 ASP B O 1
ATOM 4669 N N . TYR B 1 276 ? 10.331 1.408 -23.338 1 93.64 276 TYR B N 1
ATOM 4670 C CA . TYR B 1 276 ? 11.323 1.161 -22.297 1 93.64 276 TYR B CA 1
ATOM 4671 C C . TYR B 1 276 ? 12.133 -0.093 -22.602 1 93.64 276 TYR B C 1
ATOM 4673 O O . TYR B 1 276 ? 11.72 -0.924 -23.415 1 93.64 276 TYR B O 1
ATOM 4681 N N . LYS B 1 277 ? 13.314 -0.128 -21.961 1 91.67 277 LYS B N 1
ATOM 4682 C CA . LYS B 1 277 ? 14.101 -1.355 -22.043 1 91.67 277 LYS B CA 1
ATOM 4683 C C . LYS B 1 277 ? 13.442 -2.485 -21.257 1 91.67 277 LYS B C 1
ATOM 4685 O O . LYS B 1 277 ? 13.147 -2.332 -20.069 1 91.67 277 LYS B O 1
ATOM 4690 N N . ILE B 1 278 ? 13.216 -3.607 -21.965 1 94.25 278 ILE B N 1
ATOM 4691 C CA . ILE B 1 278 ? 12.59 -4.753 -21.315 1 94.25 278 ILE B CA 1
ATOM 4692 C C . ILE B 1 278 ? 13.606 -5.883 -21.171 1 94.25 278 ILE B C 1
ATOM 4694 O O . ILE B 1 278 ? 14.197 -6.325 -22.159 1 94.25 278 ILE B O 1
ATOM 4698 N N . ILE B 1 279 ? 13.813 -6.267 -19.947 1 93.86 279 ILE B N 1
ATOM 4699 C CA . ILE B 1 279 ? 14.668 -7.415 -19.662 1 93.86 279 ILE B CA 1
ATOM 4700 C C . ILE B 1 279 ? 13.807 -8.623 -19.3 1 93.86 279 ILE B C 1
ATOM 4702 O O . ILE B 1 279 ? 12.974 -8.549 -18.394 1 93.86 279 ILE B O 1
ATOM 4706 N N . ARG B 1 280 ? 14.021 -9.727 -19.99 1 93.38 280 ARG B N 1
ATOM 4707 C CA . ARG B 1 280 ? 13.243 -10.941 -19.762 1 93.38 280 ARG B CA 1
ATOM 4708 C C . ARG B 1 280 ? 14.065 -11.985 -19.014 1 93.38 280 ARG B C 1
ATOM 4710 O O . ARG B 1 280 ? 15.159 -12.35 -19.449 1 93.38 280 ARG B O 1
ATOM 4717 N N . VAL B 1 281 ? 13.563 -12.43 -17.918 1 93.15 281 VAL B N 1
ATOM 4718 C CA . VAL B 1 281 ? 14.245 -13.422 -17.094 1 93.15 281 VAL B CA 1
ATOM 4719 C C . VAL B 1 281 ? 13.428 -14.712 -17.054 1 93.15 281 VAL B C 1
ATOM 4721 O O . VAL B 1 281 ? 12.274 -14.709 -16.621 1 93.15 281 VAL B O 1
ATOM 4724 N N . PRO B 1 282 ? 13.969 -15.868 -17.472 1 90.45 282 PRO B N 1
ATOM 4725 C CA . PRO B 1 282 ? 13.244 -17.14 -17.429 1 90.45 282 PRO B CA 1
ATOM 4726 C C . PRO B 1 282 ? 13.016 -17.641 -16.005 1 90.45 282 PRO B C 1
ATOM 4728 O O . PRO B 1 282 ? 13.673 -17.177 -15.071 1 90.45 282 PRO B O 1
ATOM 4731 N N . TYR B 1 283 ? 12.056 -18.492 -15.93 1 88.01 283 TYR B N 1
ATOM 4732 C CA . TYR B 1 283 ? 11.839 -19.177 -14.661 1 88.01 283 TYR B CA 1
ATOM 4733 C C . TYR B 1 283 ? 13.007 -20.099 -14.331 1 88.01 283 TYR B C 1
ATOM 4735 O O . TY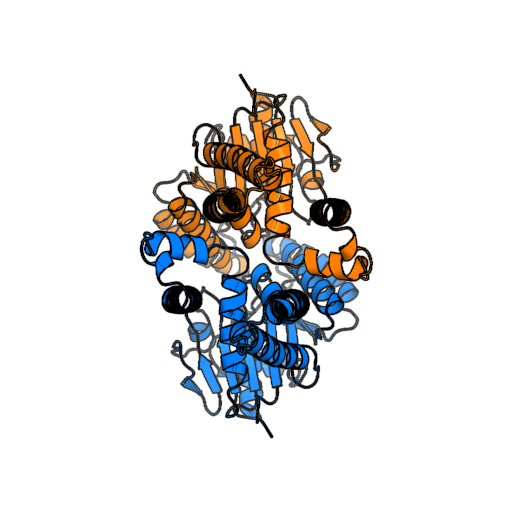R B 1 283 ? 13.251 -21.08 -15.038 1 88.01 283 TYR B O 1
ATOM 4743 N N . LEU B 1 284 ? 13.692 -19.746 -13.29 1 84.29 284 LEU B N 1
ATOM 4744 C CA . LEU B 1 284 ? 14.885 -20.505 -12.93 1 84.29 284 LEU B CA 1
ATOM 4745 C C . LEU B 1 284 ? 14.611 -21.416 -11.738 1 84.29 284 LEU B C 1
ATOM 4747 O O . LEU B 1 284 ? 14.071 -20.971 -10.722 1 84.29 284 LEU B O 1
ATOM 4751 N N . VAL B 1 285 ? 14.893 -22.692 -11.9 1 79.11 285 VAL B N 1
ATOM 4752 C CA . VAL B 1 285 ? 14.759 -23.678 -10.833 1 79.11 285 VAL B CA 1
ATOM 4753 C C . VAL B 1 285 ? 16.108 -24.343 -10.57 1 79.11 285 VAL B C 1
ATOM 4755 O O . VAL B 1 285 ? 16.663 -25.005 -11.45 1 79.11 285 VAL B O 1
ATOM 4758 N N . PRO B 1 286 ? 16.656 -24.143 -9.38 1 80.36 286 PRO B N 1
ATOM 4759 C CA . PRO B 1 286 ? 16.157 -23.327 -8.271 1 80.36 286 PRO B CA 1
ATOM 4760 C C . PRO B 1 286 ? 16.392 -21.834 -8.485 1 80.36 286 PRO B C 1
ATOM 4762 O O . PRO B 1 286 ? 17.149 -21.446 -9.378 1 80.36 286 PRO B O 1
ATOM 4765 N N . PRO B 1 287 ? 15.791 -21.097 -7.674 1 83.43 287 PRO B N 1
ATOM 4766 C CA . PRO B 1 287 ? 16.074 -19.662 -7.755 1 83.43 287 PRO B CA 1
ATOM 4767 C C . PRO B 1 287 ? 17.547 -19.337 -7.515 1 83.43 287 PRO B C 1
ATOM 4769 O O . PRO B 1 287 ? 18.207 -20 -6.711 1 83.43 287 PRO B O 1
ATOM 4772 N N . PRO B 1 288 ? 18.047 -18.362 -8.25 1 88.64 288 PRO B N 1
ATOM 4773 C CA . PRO B 1 288 ? 19.466 -18.032 -8.102 1 88.64 288 PRO B CA 1
ATOM 4774 C C . PRO B 1 288 ? 19.813 -17.536 -6.7 1 88.64 288 PRO B C 1
ATOM 4776 O O . PRO B 1 288 ? 19.1 -16.697 -6.144 1 88.64 288 PRO B O 1
ATOM 4779 N N . LYS B 1 289 ? 20.849 -18.076 -6.208 1 91 289 LYS B N 1
ATOM 4780 C CA . LYS B 1 289 ? 21.365 -17.694 -4.897 1 91 289 LYS B CA 1
ATOM 4781 C C . LYS B 1 289 ? 22.888 -17.594 -4.913 1 91 289 LYS B C 1
ATOM 4783 O O . LYS B 1 289 ? 23.562 -18.411 -5.543 1 91 289 LYS B O 1
ATOM 4788 N N . GLY B 1 290 ? 23.346 -16.574 -4.191 1 94.34 290 GLY B N 1
ATOM 4789 C CA . GLY B 1 290 ? 24.786 -16.388 -4.11 1 94.34 290 GLY B CA 1
ATOM 4790 C C . GLY B 1 290 ? 25.328 -15.449 -5.17 1 94.34 290 GLY B C 1
ATOM 4791 O O . GLY B 1 290 ? 24.787 -15.375 -6.276 1 94.34 290 GLY B O 1
ATOM 4792 N N . LEU B 1 291 ? 26.426 -14.918 -4.912 1 93.4 291 LEU B N 1
ATOM 4793 C CA . LEU B 1 291 ? 26.989 -13.844 -5.723 1 93.4 291 LEU B CA 1
ATOM 4794 C C . LEU B 1 291 ? 27.404 -14.361 -7.096 1 93.4 291 LEU B C 1
ATOM 4796 O O . LEU B 1 291 ? 27.119 -13.727 -8.115 1 93.4 291 LEU B O 1
ATOM 4800 N N . GLU B 1 292 ? 28.01 -15.452 -7.123 1 92.65 292 GLU B N 1
ATOM 4801 C CA . GLU B 1 292 ? 28.505 -15.981 -8.391 1 92.65 292 GLU B CA 1
ATOM 4802 C C . GLU B 1 292 ? 27.354 -16.334 -9.328 1 92.65 292 GLU B C 1
ATOM 4804 O O . GLU B 1 292 ? 27.409 -16.044 -10.525 1 92.65 292 GLU B O 1
ATOM 4809 N N . THR B 1 293 ? 26.384 -16.904 -8.751 1 93.64 293 THR B N 1
ATOM 4810 C CA . THR B 1 293 ? 25.21 -17.257 -9.541 1 93.64 293 THR B CA 1
ATOM 4811 C C . THR B 1 293 ? 24.498 -16.004 -10.043 1 93.64 293 THR B C 1
ATOM 4813 O O . THR B 1 293 ? 24.064 -15.949 -11.195 1 93.64 293 THR B O 1
ATOM 4816 N N . LEU B 1 294 ? 24.438 -15.033 -9.223 1 94.21 294 LEU B N 1
ATOM 4817 C CA . LEU B 1 294 ? 23.788 -13.778 -9.585 1 94.21 294 LEU B CA 1
ATOM 4818 C C . LEU B 1 294 ? 24.539 -13.083 -10.715 1 94.21 294 LEU B C 1
ATOM 4820 O O . LEU B 1 294 ? 23.923 -12.566 -11.65 1 94.21 294 LEU B O 1
ATOM 4824 N N . LYS B 1 295 ? 25.842 -13.111 -10.628 1 92.48 295 LYS B N 1
ATOM 4825 C CA . LYS B 1 295 ? 26.659 -12.51 -11.679 1 92.48 295 LYS B CA 1
ATOM 4826 C C . LYS B 1 295 ? 26.477 -13.244 -13.004 1 92.48 295 LYS B C 1
ATOM 4828 O O . LYS B 1 295 ? 26.362 -12.614 -14.058 1 92.48 295 LYS B O 1
ATOM 4833 N N . LYS B 1 296 ? 26.397 -14.506 -12.889 1 91.44 296 LYS B N 1
ATOM 4834 C CA . LYS B 1 296 ? 26.208 -15.314 -14.09 1 91.44 296 LYS B CA 1
ATOM 4835 C C . LYS B 1 296 ? 24.866 -15.012 -14.75 1 91.44 296 LYS B C 1
ATOM 4837 O O . LYS B 1 296 ? 24.804 -14.761 -15.956 1 91.44 296 LYS B O 1
ATOM 4842 N N . VAL B 1 297 ? 23.858 -14.984 -13.954 1 88.89 297 VAL B N 1
ATOM 4843 C CA . VAL B 1 297 ? 22.52 -14.685 -14.454 1 88.89 297 VAL B CA 1
ATOM 4844 C C . VAL B 1 297 ? 22.487 -13.272 -15.03 1 88.89 297 VAL B C 1
ATOM 4846 O O . VAL B 1 297 ? 21.907 -13.042 -16.094 1 88.89 297 VAL B O 1
ATOM 4849 N N . GLY B 1 298 ? 23.111 -12.373 -14.3 1 90.56 298 GLY B N 1
ATOM 4850 C CA . GLY B 1 298 ? 23.161 -10.994 -14.76 1 90.56 298 GLY B CA 1
ATOM 4851 C C . GLY B 1 298 ? 23.82 -10.841 -16.118 1 90.56 298 GLY B C 1
ATOM 4852 O O . GLY B 1 298 ? 23.318 -10.117 -16.979 1 90.56 298 GLY B O 1
ATOM 4853 N N . ARG B 1 299 ? 24.851 -11.5 -16.333 1 89.13 299 ARG B N 1
ATOM 4854 C CA . ARG B 1 299 ? 25.58 -11.418 -17.595 1 89.13 299 ARG B CA 1
ATOM 4855 C C . ARG B 1 299 ? 24.774 -12.034 -18.734 1 89.13 299 ARG B C 1
ATOM 4857 O O . ARG B 1 299 ? 24.769 -11.513 -19.851 1 89.13 299 ARG B O 1
ATOM 4864 N N . GLU B 1 300 ? 24.076 -13.049 -18.417 1 86.11 300 GLU B N 1
ATOM 4865 C CA . GLU B 1 300 ? 23.32 -13.772 -19.437 1 86.11 300 GLU B CA 1
ATOM 4866 C C . GLU B 1 300 ? 22.026 -13.042 -19.785 1 86.11 300 GLU B C 1
ATOM 4868 O O . GLU B 1 300 ? 21.642 -12.973 -20.955 1 86.11 300 GLU B O 1
ATOM 4873 N N . VAL B 1 301 ? 21.408 -12.567 -18.83 1 82.29 301 VAL B N 1
ATOM 4874 C CA . VAL B 1 301 ? 20.054 -12.05 -18.996 1 82.29 301 VAL B CA 1
ATOM 4875 C C . VAL B 1 301 ? 20.106 -10.554 -19.3 1 82.29 301 VAL B C 1
ATOM 4877 O O . VAL B 1 301 ? 19.357 -10.06 -20.146 1 82.29 301 VAL B O 1
ATOM 4880 N N . TRP B 1 302 ? 20.931 -9.801 -18.569 1 76.7 302 TRP B N 1
ATOM 4881 C CA . TRP B 1 302 ? 20.98 -8.35 -18.72 1 76.7 302 TRP B CA 1
ATOM 4882 C C . TRP B 1 302 ? 21.902 -7.952 -19.867 1 76.7 302 TRP B C 1
ATOM 4884 O O . TRP B 1 302 ? 21.889 -6.802 -20.312 1 76.7 302 TRP B O 1
ATOM 4894 N N . GLY B 1 303 ? 22.289 -8.96 -20.75 1 66.78 303 GLY B N 1
ATOM 4895 C CA . GLY B 1 303 ? 23.186 -8.734 -21.872 1 66.78 303 GLY B CA 1
ATOM 4896 C C . GLY B 1 303 ? 24.416 -7.927 -21.501 1 66.78 303 GLY B C 1
ATOM 4897 O O . GLY B 1 303 ? 24.908 -7.132 -22.305 1 66.78 303 GLY B O 1
ATOM 4898 N N . GLY B 1 304 ? 25.016 -8.176 -20.408 1 57.17 304 GLY B N 1
ATOM 4899 C CA . GLY B 1 304 ? 26.194 -7.431 -19.995 1 57.17 304 GLY B CA 1
ATOM 4900 C C . GLY B 1 304 ? 25.904 -5.97 -19.704 1 57.17 304 GLY B C 1
ATOM 4901 O O . GLY B 1 304 ? 26.759 -5.255 -19.179 1 57.17 304 GLY B O 1
ATOM 4902 N N . ALA B 1 305 ? 24.721 -5.451 -20.252 1 57.07 305 ALA B N 1
ATOM 4903 C CA . ALA B 1 305 ? 24.418 -4.046 -19.989 1 57.07 305 ALA B CA 1
ATOM 4904 C C . ALA B 1 305 ? 23.524 -3.899 -18.762 1 57.07 305 ALA B C 1
ATOM 4906 O O . ALA B 1 305 ? 22.534 -4.62 -18.617 1 57.07 305 ALA B O 1
ATOM 4907 N N . LEU B 1 306 ? 24.137 -3.32 -17.801 1 58.15 306 LEU B N 1
ATOM 4908 C CA . LEU B 1 306 ? 23.446 -2.989 -16.56 1 58.15 306 LEU B CA 1
ATOM 4909 C C . LEU B 1 306 ? 22.149 -2.237 -16.843 1 58.15 306 LEU B C 1
ATOM 4911 O O . LEU B 1 306 ? 22.112 -1.361 -17.71 1 58.15 306 LEU B O 1
ATOM 4915 N N . CYS B 1 307 ? 21.149 -2.679 -16.332 1 60.83 307 CYS B N 1
ATOM 4916 C CA . CYS B 1 307 ? 19.875 -1.994 -16.521 1 60.83 307 CYS B CA 1
ATOM 4917 C C . CYS B 1 307 ? 20.011 -0.502 -16.244 1 60.83 307 CYS B C 1
ATOM 4919 O O . CYS B 1 307 ? 20.222 -0.096 -15.1 1 60.83 307 CYS B O 1
ATOM 4921 N N . CYS B 1 308 ? 19.927 0.337 -17.27 1 61.65 308 CYS B N 1
ATOM 4922 C CA . CYS B 1 308 ? 19.831 1.791 -17.218 1 61.65 308 CYS B CA 1
ATOM 4923 C C . CYS B 1 308 ? 21.162 2.411 -16.81 1 61.65 308 CYS B C 1
ATOM 4925 O O . CYS B 1 308 ? 21.192 3.475 -16.19 1 61.65 308 CYS B O 1
ATOM 4927 N N . SER B 1 309 ? 22.19 1.618 -16.891 1 63.89 309 SER B N 1
ATOM 4928 C CA . SER B 1 309 ? 23.493 2.176 -16.542 1 63.89 309 SER B CA 1
ATOM 4929 C C . SER B 1 309 ? 24.168 2.805 -17.756 1 63.89 309 SER B C 1
ATOM 4931 O O . SER B 1 309 ? 23.878 2.433 -18.896 1 63.89 309 SER B O 1
#

Radius of gyration: 25.83 Å; Cα contacts (8 Å, |Δi|>4): 1048; chains: 2; bounding box: 68×81×56 Å

Sequence (618 aa):
MISVVKKVFHFMGKGGVGKTTSAATQASLLSERGKTLIVSLDPAHNLGDVLGAKVGEEPEEVAPNLYAAEPNVDRIISSFVKRVVEELQDHYKYLKVYNLDNVLRVLEYTPGVEEQALLEALAKFMNLEVFDYLVIDHAPTGLSVRVLLLPEIMEGWLERLIELRKQIIKRRKILGDDEEDQVLNILLEELEKNKKLKELLKDPERSSVIVVLNPEEMPFLEAKRIKDTLADFGIPLCGVVVNKIVSERHEDSIVRSIMEEQKRWLSRINEEFKDYKIIRVPYLVPPPKGLETLKKVGREVWGGALCCSMISVVKKVFHFMGKGGVGKTTSAATQASLLSERGKTLIVSLDPAHNLGDVLGAKVGEEPEEVAPNLYAAEPNVDRIISSFVKRVVEELQDHYKYLKVYNLDNVLRVLEYTPGVEEQALLEALAKFMNLEVFDYLVIDHAPTGLSVRVLLLPEIMEGWLERLIELRKQIIKRRKILGDDEEDQVLNILLEELEKNKKLKELLKDPERSSVIVVLNPEEMPFLEAKRIKDTLADFGIPLCGVVVNKIVSERHEDSIVRSIMEEQKRWLSRINEEFKDYKIIRVPYLVPPPKGLETLKKVGREVWGGALCCS

Secondary structure (DSSP, 8-state):
-----SEEEEEEESTTSSHHHHHHHHHHHHTTTS-EEEEE--TT--HHHHHTS---SS-EEEETTEEEE---HHHHHHHHHHHHHHHHHHH-GGGGGS-HHHHHHHHHHSTTHHHHHHHHHHHHHHT-TT-SEEEEEPPSHHHHHHHHHHHHHHHHHHHHHHHHHHHHHHHHHHTT-----HHHHHHHHHHHHHHHHHHHHH-TTTEEEEEEE-SSHHHHHHHHHHHHHHHHTTPPEEEEEEEEE--S---SHHHHHHHHHHHHHHHHHHHHTTTSEEEEEE--SSPP-SHHHHHHHHHHHSTT--TT-/-----SEEEEEEESTTSSHHHHHHHHHHHHTTTS-EEEEE--TT--HHHHHTS---SS-EEEETTEEEE---HHHHHHHHHHHHHHHHHHH-GGGGGS-HHHHHHHHHHSTTHHHHHHHHHHHHHHT-TT-SEEEEEPPSHHHHHHHHHHHHHHHHHHHHHHHHHHHHHHHHHHTT-----HHHHHHHHHHHHHHHHHHHHH-TTTEEEEEEE-SSHHHHHHHHHHHHHHHHTTPPEEEEEEEEE--S---SHHHHHHHHHHHHHHHHHHHHTTTSEEEEEE--SSPP-SHHHHHHHHHHHSTTS-TT-

Organism: Ignicoccus hospitalis (strain KIN4/I / DSM 18386 / JCM 14125) (NCBI:txid453591)